Protein 6MUK (pdb70)

Sequence (363 aa):
AYWVQEAVQPGDSLADVLARSGMARDEIARITEKYGGEADLRHLRADQSVHVLVGGDGSAREVVQFFTDEDGERNLVALEKKGGIWRRSASDADMKVLPTLRSVVVKTSARGSLARAEVPVEIRESLSGGIIFFAAGGRRFFSSLLDDGGLKEGDAVRLLYDSLYFHGQQVAAGDILAAEVVKGGTTHQAFYYRSGGGGNYYDEDGRVLQEKGGFNIEPLVYTRISSPFGYRMHPILHTWRLHTGIDYAAPQGTPVRASADGVITFKGRKGGYGNAVMMIRHANGVETLYAHLSAFSQAQGNVRGGEVIIGFVGSSTGRSTGPHLHYEARINGQPVNPVSVALPTPELTQADKAAFAAQKQKADALLARLRGIPVTVS

Nearest PDB structures (foldseek):
  6muk-assembly1_A  TM=1.003E+00  e=1.759E-76  Neisseria gonorrhoeae FA 1090
  3slu-assembly2_B  TM=9.266E-01  e=1.921E-59  Neisseria meningitidis ATCC 13091
  3slu-assembly1_A  TM=9.418E-01  e=1.412E-58  Neisseria meningitidis ATCC 13091
  4rny-assembly1_A  TM=5.993E-01  e=3.276E-24  Helicobacter pylori 26695
  6ue4-assembly1_B  TM=4.961E-01  e=2.483E-24  Vibrio cholerae O1 biovar El Tor str. N16961

Structure (mmCIF, N/CA/C/O backbone):
data_6MUK
#
_entry.id   6MUK
#
_cell.length_a   66.964
_cell.length_b   66.964
_cell.length_c   181.584
_cell.angle_alpha   90.00
_cell.angle_beta   90.00
_cell.angle_gamma   90.00
#
_symmetry.space_group_name_H-M   'P 43 21 2'
#
loop_
_entity.id
_entity.type
_entity.pdbx_description
1 polymer 'Peptidase M23'
2 non-polymer 'ZINC ION'
3 water water
#
loop_
_atom_site.group_PDB
_atom_site.id
_atom_site.type_symbol
_atom_site.label_atom_id
_atom_site.label_alt_id
_atom_site.label_comp_id
_atom_site.label_asym_id
_atom_site.label_entity_id
_atom_site.label_seq_id
_atom_site.pdbx_PDB_ins_code
_atom_site.Cartn_x
_atom_site.Cartn_y
_atom_site.Cartn_z
_atom_site.occupancy
_atom_site.B_iso_or_equiv
_atom_site.auth_seq_id
_atom_site.auth_comp_id
_atom_site.auth_asym_id
_atom_site.auth_atom_id
_atom_site.pdbx_PDB_model_num
ATOM 1 N N . ALA A 1 32 ? -21.023 -39.784 -0.504 1.00 95.12 61 ALA A N 1
ATOM 2 C CA . ALA A 1 32 ? -20.227 -39.740 0.767 1.00 89.34 61 ALA A CA 1
ATOM 3 C C . ALA A 1 32 ? -19.778 -38.303 1.052 1.00 86.87 61 ALA A C 1
ATOM 4 O O . ALA A 1 32 ? -19.344 -37.618 0.106 1.00 92.35 61 ALA A O 1
ATOM 6 N N . TYR A 1 33 ? -19.876 -37.870 2.311 1.00 82.00 62 TYR A N 1
ATOM 7 C CA . TYR A 1 33 ? -19.441 -36.498 2.685 1.00 78.49 62 TYR A CA 1
ATOM 8 C C . TYR A 1 33 ? -19.046 -36.464 4.166 1.00 69.78 62 TYR A C 1
ATOM 9 O O . TYR A 1 33 ? -19.499 -37.328 4.956 1.00 65.93 62 TYR A O 1
ATOM 18 N N . TRP A 1 34 ? -18.212 -35.489 4.525 1.00 63.90 63 TRP A N 1
ATOM 19 C CA . TRP A 1 34 ? -17.774 -35.320 5.936 1.00 58.69 63 TRP A CA 1
ATOM 20 C C . TRP A 1 34 ? -18.685 -34.347 6.687 1.00 58.87 63 TRP A C 1
ATOM 21 O O . TRP A 1 34 ? -19.283 -33.449 6.074 1.00 61.15 63 TRP A O 1
ATOM 32 N N . VAL A 1 35 ? -18.760 -34.549 7.991 1.00 57.92 64 VAL A N 1
ATOM 33 C CA . VAL A 1 35 ? -19.460 -33.621 8.914 1.00 60.21 64 VAL A CA 1
ATOM 34 C C . VAL A 1 35 ? -18.541 -33.481 10.128 1.00 55.79 64 VAL A C 1
ATOM 35 O O . VAL A 1 35 ? -17.828 -34.451 10.453 1.00 49.97 64 VAL A O 1
ATOM 39 N N . GLN A 1 36 ? -18.511 -32.285 10.704 1.00 59.32 65 GLN A N 1
ATOM 40 C CA . GLN A 1 36 ? -17.716 -31.986 11.914 1.00 56.02 65 GLN A CA 1
ATOM 41 C C . GLN A 1 36 ? -18.724 -31.509 12.955 1.00 56.01 65 GLN A C 1
ATOM 42 O O . GLN A 1 36 ? -19.506 -30.608 12.626 1.00 56.24 65 GLN A O 1
ATOM 48 N N . GLU A 1 37 ? -18.760 -32.146 14.124 1.00 53.18 66 GLU A N 1
ATOM 49 C CA . GLU A 1 37 ? -19.714 -31.731 15.182 1.00 54.69 66 GLU A CA 1
ATOM 50 C C . GLU A 1 37 ? -18.871 -31.301 16.376 1.00 52.10 66 GLU A C 1
ATOM 51 O O . GLU A 1 37 ? -18.099 -32.138 16.868 1.00 48.67 66 GLU A O 1
ATOM 57 N N . ALA A 1 38 ? -18.998 -30.028 16.772 1.00 52.60 67 ALA A N 1
ATOM 58 C CA . ALA A 1 38 ? -18.237 -29.419 17.884 1.00 52.06 67 ALA A CA 1
ATOM 59 C C . ALA A 1 38 ? -18.565 -30.155 19.184 1.00 51.53 67 ALA A C 1
ATOM 60 O O . ALA A 1 38 ? -19.751 -30.450 19.422 1.00 55.35 67 ALA A O 1
ATOM 62 N N . VAL A 1 39 ? -17.532 -30.470 19.961 1.00 47.06 68 VAL A N 1
ATOM 63 C CA . VAL A 1 39 ? -17.696 -31.129 21.282 1.00 47.70 68 VAL A CA 1
ATOM 64 C C . VAL A 1 39 ? -18.019 -30.019 22.285 1.00 52.00 68 VAL A C 1
ATOM 65 O O . VAL A 1 39 ? -17.280 -29.016 22.315 1.00 53.55 68 VAL A O 1
ATOM 69 N N . GLN A 1 40 ? -19.138 -30.147 22.992 1.00 54.52 69 GLN A N 1
ATOM 70 C CA . GLN A 1 40 ? -19.555 -29.174 24.035 1.00 56.98 69 GLN A CA 1
ATOM 71 C C . GLN A 1 40 ? -19.125 -29.729 25.387 1.00 57.16 69 GLN A C 1
ATOM 72 O O . GLN A 1 40 ? -19.022 -30.947 25.549 1.00 54.29 69 GLN A O 1
ATOM 78 N N . PRO A 1 41 ? -18.852 -28.868 26.393 1.00 58.55 70 PRO A N 1
ATOM 79 C CA . PRO A 1 41 ? -18.495 -29.345 27.727 1.00 58.97 70 PRO A CA 1
ATOM 80 C C . PRO A 1 41 ? -19.512 -30.383 28.228 1.00 60.26 70 PRO A C 1
ATOM 81 O O . PRO A 1 41 ? -20.705 -30.199 27.989 1.00 60.42 70 PRO A O 1
ATOM 85 N N . GLY A 1 42 ? -19.017 -31.461 28.850 1.00 59.56 71 GLY A N 1
ATOM 86 C CA . GLY A 1 42 ? -19.858 -32.524 29.438 1.00 63.13 71 GLY A CA 1
ATOM 87 C C . GLY A 1 42 ? -20.280 -33.583 28.429 1.00 61.38 71 GLY A C 1
ATOM 88 O O . GLY A 1 42 ? -20.845 -34.609 28.869 1.00 63.33 71 GLY A O 1
ATOM 89 N N . ASP A 1 43 ? -20.045 -33.339 27.133 1.00 58.00 72 ASP A N 1
ATOM 90 C CA . ASP A 1 43 ? -20.419 -34.297 26.055 1.00 55.52 72 ASP A CA 1
ATOM 91 C C . ASP A 1 43 ? -19.641 -35.613 26.165 1.00 53.68 72 ASP A C 1
ATOM 92 O O . ASP A 1 43 ? -18.424 -35.588 26.478 1.00 50.81 72 ASP A O 1
ATOM 97 N N . SER A 1 44 ? -20.342 -36.723 25.938 1.00 53.92 73 SER A N 1
ATOM 98 C CA . SER A 1 44 ? -19.661 -38.030 25.770 1.00 51.89 73 SER A CA 1
ATOM 99 C C . SER A 1 44 ? -19.484 -38.194 24.263 1.00 48.72 73 SER A C 1
ATOM 100 O O . SER A 1 44 ? -20.121 -37.392 23.526 1.00 47.75 73 SER A O 1
ATOM 103 N N . LEU A 1 45 ? -18.675 -39.159 23.806 1.00 45.77 74 LEU A N 1
ATOM 104 C CA . LEU A 1 45 ? -18.609 -39.399 22.344 1.00 45.14 74 LEU A CA 1
ATOM 105 C C . LEU A 1 45 ? -20.032 -39.614 21.818 1.00 46.13 74 LEU A C 1
ATOM 106 O O . LEU A 1 45 ? -20.346 -39.080 20.742 1.00 45.91 74 LEU A O 1
ATOM 111 N N . ALA A 1 46 ? -20.852 -40.370 22.569 1.00 49.44 75 ALA A N 1
ATOM 112 C CA . ALA A 1 46 ? -22.235 -40.719 22.156 1.00 51.94 75 ALA A CA 1
ATOM 113 C C . ALA A 1 46 ? -23.071 -39.453 21.924 1.00 53.11 75 ALA A C 1
ATOM 114 O O . ALA A 1 46 ? -23.794 -39.388 20.906 1.00 51.12 75 ALA A O 1
ATOM 116 N N . ASP A 1 47 ? -23.008 -38.508 22.865 1.00 54.80 76 ASP A N 1
ATOM 117 C CA . ASP A 1 47 ? -23.754 -37.225 22.766 1.00 57.85 76 ASP A CA 1
ATOM 118 C C . ASP A 1 47 ? -23.407 -36.525 21.448 1.00 56.22 76 ASP A C 1
ATOM 119 O O . ASP A 1 47 ? -24.344 -36.109 20.728 1.00 55.28 76 ASP A O 1
ATOM 124 N N . VAL A 1 48 ? -22.111 -36.402 21.143 1.00 54.36 77 VAL A N 1
ATOM 125 C CA . VAL A 1 48 ? -21.690 -35.691 19.902 1.00 52.81 77 VAL A CA 1
ATOM 126 C C . VAL A 1 48 ? -22.177 -36.486 18.695 1.00 53.62 77 VAL A C 1
ATOM 127 O O . VAL A 1 48 ? -22.855 -35.888 17.843 1.00 53.51 77 VAL A O 1
ATOM 131 N N . LEU A 1 49 ? -21.855 -37.782 18.641 1.00 54.13 78 LEU A N 1
ATOM 132 C CA . LEU A 1 49 ? -22.283 -38.621 17.490 1.00 55.13 78 LEU A CA 1
ATOM 133 C C . LEU A 1 49 ? -23.807 -38.543 17.350 1.00 58.34 78 LEU A C 1
ATOM 134 O O . LEU A 1 49 ? -24.273 -38.299 16.227 1.00 59.45 78 LEU A O 1
ATOM 139 N N . ALA A 1 50 ? -24.545 -38.699 18.452 1.00 61.32 79 ALA A N 1
ATOM 140 C CA . ALA A 1 50 ? -26.022 -38.576 18.414 1.00 68.39 79 ALA A CA 1
ATOM 141 C C . ALA A 1 50 ? -26.424 -37.236 17.771 1.00 70.57 79 ALA A C 1
ATOM 142 O O . ALA A 1 50 ? -27.267 -37.250 16.853 1.00 71.42 79 ALA A O 1
ATOM 144 N N . ARG A 1 51 ? -25.815 -36.132 18.221 1.00 69.40 80 ARG A N 1
ATOM 145 C CA . ARG A 1 51 ? -26.138 -34.762 17.732 1.00 72.25 80 ARG A CA 1
ATOM 146 C C . ARG A 1 51 ? -25.740 -34.602 16.258 1.00 70.94 80 ARG A C 1
ATOM 147 O O . ARG A 1 51 ? -26.253 -33.676 15.613 1.00 74.47 80 ARG A O 1
ATOM 155 N N . SER A 1 52 ? -24.852 -35.453 15.745 1.00 68.74 81 SER A N 1
ATOM 156 C CA . SER A 1 52 ? -24.449 -35.345 14.318 1.00 69.14 81 SER A CA 1
ATOM 157 C C . SER A 1 52 ? -25.388 -36.193 13.451 1.00 73.66 81 SER A C 1
ATOM 158 O O . SER A 1 52 ? -25.124 -36.310 12.237 1.00 75.51 81 SER A O 1
ATOM 161 N N . GLY A 1 53 ? -26.418 -36.785 14.068 1.00 77.40 82 GLY A N 1
ATOM 162 C CA . GLY A 1 53 ? -27.446 -37.564 13.351 1.00 81.84 82 GLY A CA 1
ATOM 163 C C . GLY A 1 53 ? -27.095 -39.034 13.170 1.00 81.49 82 GLY A C 1
ATOM 164 O O . GLY A 1 53 ? -27.815 -39.709 12.404 1.00 87.44 82 GLY A O 1
ATOM 165 N N . MET A 1 54 ? -26.054 -39.533 13.844 1.00 78.24 83 MET A N 1
ATOM 166 C CA . MET A 1 54 ? -25.686 -40.970 13.701 1.00 77.98 83 MET A CA 1
ATOM 167 C C . MET A 1 54 ? -26.664 -41.821 14.528 1.00 77.70 83 MET A C 1
ATOM 168 O O . MET A 1 54 ? -27.023 -41.389 15.639 1.00 74.19 83 MET A O 1
ATOM 173 N N . ALA A 1 55 ? -27.067 -42.984 14.000 1.00 80.82 84 ALA A N 1
ATOM 174 C CA . ALA A 1 55 ? -28.039 -43.897 14.658 1.00 84.02 84 ALA A CA 1
ATOM 175 C C . ALA A 1 55 ? -27.481 -44.416 15.990 1.00 82.51 84 ALA A C 1
ATOM 176 O O . ALA A 1 55 ? -26.251 -44.625 16.080 1.00 81.43 84 ALA A O 1
ATOM 178 N N . ARG A 1 56 ? -28.366 -44.632 16.971 1.00 84.47 85 ARG A N 1
ATOM 179 C CA . ARG A 1 56 ? -28.000 -45.117 18.334 1.00 85.73 85 ARG A CA 1
ATOM 180 C C . ARG A 1 56 ? -27.298 -46.481 18.252 1.00 83.74 85 ARG A C 1
ATOM 181 O O . ARG A 1 56 ? -26.336 -46.697 19.032 1.00 75.22 85 ARG A O 1
ATOM 189 N N . ASP A 1 57 ? -27.778 -47.361 17.361 1.00 85.59 86 ASP A N 1
ATOM 190 C CA . ASP A 1 57 ? -27.194 -48.714 17.143 1.00 86.34 86 ASP A CA 1
ATOM 191 C C . ASP A 1 57 ? -25.711 -48.565 16.783 1.00 79.38 86 ASP A C 1
ATOM 192 O O . ASP A 1 57 ? -24.877 -49.263 17.395 1.00 75.70 86 ASP A O 1
ATOM 197 N N . GLU A 1 58 ? -25.411 -47.685 15.821 1.00 76.75 87 GLU A N 1
ATOM 198 C CA . GLU A 1 58 ? -24.015 -47.428 15.373 1.00 72.97 87 GLU A CA 1
ATOM 199 C C . GLU A 1 58 ? -23.173 -46.931 16.553 1.00 68.34 87 GLU A C 1
ATOM 200 O O . GLU A 1 58 ? -22.030 -47.417 16.716 1.00 63.97 87 GLU A O 1
ATOM 206 N N . ILE A 1 59 ? -23.717 -45.982 17.323 1.00 65.45 88 ILE A N 1
ATOM 207 C CA . ILE A 1 59 ? -23.000 -45.385 18.491 1.00 62.45 88 ILE A CA 1
ATOM 208 C C . ILE A 1 59 ? -22.607 -46.506 19.463 1.00 60.27 88 ILE A C 1
ATOM 209 O O . ILE A 1 59 ? -21.420 -46.542 19.883 1.00 54.35 88 ILE A O 1
ATOM 214 N N . ALA A 1 60 ? -23.565 -47.393 19.781 1.00 63.18 89 ALA A N 1
ATOM 215 C CA . ALA A 1 60 ? -23.349 -48.526 20.715 1.00 62.39 89 ALA A CA 1
ATOM 216 C C . ALA A 1 60 ? -22.152 -49.365 20.253 1.00 60.34 89 ALA A C 1
ATOM 217 O O . ALA A 1 60 ? -21.266 -49.641 21.075 1.00 59.14 89 ALA A O 1
ATOM 219 N N . ARG A 1 61 ? -22.128 -49.728 18.969 1.00 60.37 90 ARG A N 1
ATOM 220 C CA . ARG A 1 61 ? -21.037 -50.554 18.385 1.00 61.28 90 ARG A CA 1
ATOM 221 C C . ARG A 1 61 ? -19.680 -49.906 18.660 1.00 58.87 90 ARG A C 1
ATOM 222 O O . ARG A 1 61 ? -18.747 -50.644 19.006 1.00 62.37 90 ARG A O 1
ATOM 230 N N . ILE A 1 62 ? -19.582 -48.581 18.502 1.00 55.20 91 ILE A N 1
ATOM 231 C CA . ILE A 1 62 ? -18.294 -47.859 18.709 1.00 52.00 91 ILE A CA 1
ATOM 232 C C . ILE A 1 62 ? -17.942 -47.845 20.201 1.00 53.78 91 ILE A C 1
ATOM 233 O O . ILE A 1 62 ? -16.783 -48.175 20.540 1.00 55.91 91 ILE A O 1
ATOM 238 N N . THR A 1 63 ? -18.902 -47.484 21.056 1.00 56.86 92 THR A N 1
ATOM 239 C CA . THR A 1 63 ? -18.645 -47.371 22.520 1.00 58.97 92 THR A CA 1
ATOM 240 C C . THR A 1 63 ? -18.339 -48.751 23.117 1.00 61.97 92 THR A C 1
ATOM 241 O O . THR A 1 63 ? -17.435 -48.835 23.961 1.00 60.18 92 THR A O 1
ATOM 245 N N . GLU A 1 64 ? -19.044 -49.797 22.679 1.00 64.55 93 GLU A N 1
ATOM 246 C CA . GLU A 1 64 ? -18.777 -51.147 23.234 1.00 68.52 93 GLU A CA 1
ATOM 247 C C . GLU A 1 64 ? -17.372 -51.618 22.850 1.00 66.57 93 GLU A C 1
ATOM 248 O O . GLU A 1 64 ? -16.716 -52.245 23.692 1.00 68.92 93 GLU A O 1
ATOM 254 N N . LYS A 1 65 ? -16.921 -51.304 21.638 1.00 64.74 94 LYS A N 1
ATOM 255 C CA . LYS A 1 65 ? -15.632 -51.869 21.158 1.00 65.22 94 LYS A CA 1
ATOM 256 C C . LYS A 1 65 ? -14.419 -51.105 21.704 1.00 64.64 94 LYS A C 1
ATOM 257 O O . LYS A 1 65 ? -13.429 -51.784 22.050 1.00 64.85 94 LYS A O 1
ATOM 263 N N . TYR A 1 66 ? -14.484 -49.773 21.800 1.00 59.06 95 TYR A N 1
ATOM 264 C CA . TYR A 1 66 ? -13.261 -49.009 22.177 1.00 61.80 95 TYR A CA 1
ATOM 265 C C . TYR A 1 66 ? -13.425 -48.285 23.522 1.00 64.70 95 TYR A C 1
ATOM 266 O O . TYR A 1 66 ? -12.433 -47.662 23.972 1.00 64.28 95 TYR A O 1
ATOM 275 N N . GLY A 1 67 ? -14.611 -48.377 24.142 1.00 65.87 96 GLY A N 1
ATOM 276 C CA . GLY A 1 67 ? -14.907 -47.718 25.435 1.00 67.64 96 GLY A CA 1
ATOM 277 C C . GLY A 1 67 ? -14.024 -48.219 26.569 1.00 71.05 96 GLY A C 1
ATOM 278 O O . GLY A 1 67 ? -13.919 -47.504 27.588 1.00 67.26 96 GLY A O 1
ATOM 279 N N . GLY A 1 68 ? -13.406 -49.396 26.394 1.00 75.98 97 GLY A N 1
ATOM 280 C CA . GLY A 1 68 ? -12.526 -50.005 27.414 1.00 82.53 97 GLY A CA 1
ATOM 281 C C . GLY A 1 68 ? -11.047 -49.793 27.116 1.00 85.24 97 GLY A C 1
ATOM 282 O O . GLY A 1 68 ? -10.219 -50.455 27.778 1.00 90.41 97 GLY A O 1
ATOM 283 N N . GLU A 1 69 ? -10.727 -48.905 26.164 1.00 87.02 98 GLU A N 1
ATOM 284 C CA . GLU A 1 69 ? -9.319 -48.592 25.784 1.00 89.67 98 GLU A CA 1
ATOM 285 C C . GLU A 1 69 ? -9.074 -47.078 25.857 1.00 86.65 98 GLU A C 1
ATOM 286 O O . GLU A 1 69 ? -7.892 -46.666 25.854 1.00 85.64 98 GLU A O 1
ATOM 292 N N . ALA A 1 70 ? -10.149 -46.289 25.899 1.00 81.93 99 ALA A N 1
ATOM 293 C CA . ALA A 1 70 ? -10.028 -44.816 25.983 1.00 80.21 99 ALA A CA 1
ATOM 294 C C . ALA A 1 70 ? -11.301 -44.243 26.614 1.00 78.84 99 ALA A C 1
ATOM 295 O O . ALA A 1 70 ? -12.371 -44.882 26.483 1.00 75.36 99 ALA A O 1
ATOM 297 N N . ASP A 1 71 ? -11.179 -43.096 27.291 1.00 76.26 100 ASP A N 1
ATOM 298 C CA . ASP A 1 71 ? -12.343 -42.444 27.942 1.00 74.95 100 ASP A CA 1
ATOM 299 C C . ASP A 1 71 ? -13.185 -41.786 26.847 1.00 68.85 100 ASP A C 1
ATOM 300 O O . ASP A 1 71 ? -12.752 -40.744 26.312 1.00 65.64 100 ASP A O 1
ATOM 305 N N . LEU A 1 72 ? -14.332 -42.391 26.531 1.00 65.29 101 LEU A N 1
ATOM 306 C CA . LEU A 1 72 ? -15.289 -41.892 25.513 1.00 64.50 101 LEU A CA 1
ATOM 307 C C . LEU A 1 72 ? -16.469 -41.240 26.235 1.00 65.67 101 LEU A C 1
ATOM 308 O O . LEU A 1 72 ? -17.369 -40.736 25.542 1.00 69.59 101 LEU A O 1
ATOM 313 N N . ARG A 1 73 ? -16.458 -41.261 27.572 1.00 68.41 102 ARG A N 1
ATOM 314 C CA . ARG A 1 73 ? -17.587 -40.728 28.382 1.00 73.10 102 ARG A CA 1
ATOM 315 C C . ARG A 1 73 ? -17.395 -39.235 28.660 1.00 70.60 102 ARG A C 1
ATOM 316 O O . ARG A 1 73 ? -18.417 -38.568 28.929 1.00 72.77 102 ARG A O 1
ATOM 324 N N . HIS A 1 74 ? -16.153 -38.738 28.608 1.00 65.64 103 HIS A N 1
ATOM 325 C CA . HIS A 1 74 ? -15.879 -37.296 28.860 1.00 66.93 103 HIS A CA 1
ATOM 326 C C . HIS A 1 74 ? -14.832 -36.791 27.863 1.00 63.08 103 HIS A C 1
ATOM 327 O O . HIS A 1 74 ? -13.631 -36.950 28.153 1.00 64.15 103 HIS A O 1
ATOM 334 N N . LEU A 1 75 ? -15.272 -36.236 26.728 1.00 58.41 104 LEU A N 1
ATOM 335 C CA . LEU A 1 75 ? -14.327 -35.692 25.709 1.00 54.70 104 LEU A CA 1
ATOM 336 C C . LEU A 1 75 ? -14.043 -34.222 26.016 1.00 56.68 104 LEU A C 1
ATOM 337 O O . LEU A 1 75 ? -14.944 -33.560 26.587 1.00 51.03 104 LEU A O 1
ATOM 342 N N . ARG A 1 76 ? -12.857 -33.737 25.632 1.00 53.80 105 ARG A N 1
ATOM 343 C CA . ARG A 1 76 ? -12.534 -32.296 25.800 1.00 58.66 105 ARG A CA 1
ATOM 344 C C . ARG A 1 76 ? -13.241 -31.502 24.689 1.00 56.48 105 ARG A C 1
ATOM 345 O O . ARG A 1 76 ? -13.200 -31.944 23.515 1.00 49.08 105 ARG A O 1
ATOM 353 N N . ALA A 1 77 ? -13.868 -30.380 25.057 1.00 52.68 106 ALA A N 1
ATOM 354 C CA . ALA A 1 77 ? -14.593 -29.487 24.125 1.00 54.05 106 ALA A CA 1
ATOM 355 C C . ALA A 1 77 ? -13.621 -28.513 23.441 1.00 54.19 106 ALA A C 1
ATOM 356 O O . ALA A 1 77 ? -13.965 -27.331 23.335 1.00 57.74 106 ALA A O 1
ATOM 358 N N . ASP A 1 78 ? -12.453 -28.994 23.004 1.00 52.22 107 ASP A N 1
ATOM 359 C CA . ASP A 1 78 ? -11.455 -28.169 22.260 1.00 53.13 107 ASP A CA 1
ATOM 360 C C . ASP A 1 78 ? -11.388 -28.678 20.816 1.00 50.70 107 ASP A C 1
ATOM 361 O O . ASP A 1 78 ? -10.351 -28.493 20.146 1.00 47.53 107 ASP A O 1
ATOM 366 N N . GLN A 1 79 ? -12.470 -29.291 20.342 1.00 47.17 108 GLN A N 1
ATOM 367 C CA . GLN A 1 79 ? -12.379 -29.946 19.022 1.00 45.56 108 GLN A CA 1
ATOM 368 C C . GLN A 1 79 ? -13.761 -30.224 18.454 1.00 45.15 108 GLN A C 1
ATOM 369 O O . GLN A 1 79 ? -14.775 -29.998 19.155 1.00 46.05 108 GLN A O 1
ATOM 375 N N . SER A 1 80 ? -13.746 -30.777 17.250 1.00 43.28 109 SER A N 1
ATOM 376 C CA . SER A 1 80 ? -14.951 -31.278 16.565 1.00 43.59 109 SER A CA 1
ATOM 377 C C . SER A 1 80 ? -14.701 -32.746 16.242 1.00 41.81 109 SER A C 1
ATOM 378 O O . SER A 1 80 ? -13.569 -33.081 15.868 1.00 43.42 109 SER A O 1
ATOM 381 N N . VAL A 1 81 ? -15.701 -33.582 16.480 1.00 42.17 110 VAL A N 1
ATOM 382 C CA . VAL A 1 81 ? -15.629 -35.000 16.046 1.00 40.66 110 VAL A CA 1
ATOM 383 C C . VAL A 1 81 ? -15.878 -34.974 14.538 1.00 42.09 110 VAL A C 1
ATOM 384 O O . VAL A 1 81 ? -16.783 -34.204 14.104 1.00 40.90 110 VAL A O 1
ATOM 388 N N . HIS A 1 82 ? -15.072 -35.711 13.777 1.00 38.42 111 HIS A N 1
ATOM 389 C CA . HIS A 1 82 ? -15.275 -35.780 12.310 1.00 41.59 111 HIS A CA 1
ATOM 390 C C . HIS A 1 82 ? -15.913 -37.124 11.960 1.00 39.79 111 HIS A C 1
ATOM 391 O O . HIS A 1 82 ? -15.436 -38.144 12.459 1.00 38.93 111 HIS A O 1
ATOM 398 N N . VAL A 1 83 ? -16.919 -37.112 11.095 1.00 44.64 112 VAL A N 1
ATOM 399 C CA . VAL A 1 83 ? -17.607 -38.379 10.705 1.00 45.29 112 VAL A CA 1
ATOM 400 C C . VAL A 1 83 ? -17.718 -38.407 9.182 1.00 50.21 112 VAL A C 1
ATOM 401 O O . VAL A 1 83 ? -18.186 -37.402 8.599 1.00 49.95 112 VAL A O 1
ATOM 405 N N . LEU A 1 84 ? -17.245 -39.491 8.560 1.00 51.17 113 LEU A N 1
ATOM 406 C CA . LEU A 1 84 ? -17.460 -39.635 7.100 1.00 55.91 113 LEU A CA 1
ATOM 407 C C . LEU A 1 84 ? -18.773 -40.409 6.928 1.00 57.91 113 LEU A C 1
ATOM 408 O O . LEU A 1 84 ? -18.869 -41.527 7.463 1.00 58.57 113 LEU A O 1
ATOM 413 N N . VAL A 1 85 ? -19.780 -39.793 6.309 1.00 62.04 114 VAL A N 1
ATOM 414 C CA . VAL A 1 85 ? -21.081 -40.498 6.096 1.00 69.22 114 VAL A CA 1
ATOM 415 C C . VAL A 1 85 ? -21.199 -40.863 4.613 1.00 72.09 114 VAL A C 1
ATOM 416 O O . VAL A 1 85 ? -20.976 -39.980 3.763 1.00 71.41 114 VAL A O 1
ATOM 420 N N . GLY A 1 86 ? -21.514 -42.129 4.329 1.00 77.26 115 GLY A N 1
ATOM 421 C CA . GLY A 1 86 ? -21.670 -42.600 2.938 1.00 82.95 115 GLY A CA 1
ATOM 422 C C . GLY A 1 86 ? -22.952 -42.082 2.303 1.00 88.08 115 GLY A C 1
ATOM 423 O O . GLY A 1 86 ? -23.715 -41.360 2.989 1.00 89.17 115 GLY A O 1
ATOM 424 N N . GLY A 1 87 ? -23.183 -42.436 1.034 1.00 94.92 116 GLY A N 1
ATOM 425 C CA . GLY A 1 87 ? -24.399 -42.016 0.309 1.00 98.54 116 GLY A CA 1
ATOM 426 C C . GLY A 1 87 ? -25.657 -42.517 1.000 1.00 100.35 116 GLY A C 1
ATOM 427 O O . GLY A 1 87 ? -26.607 -41.723 1.136 1.00 101.67 116 GLY A O 1
ATOM 428 N N . ASP A 1 88 ? -25.635 -43.778 1.453 1.00 99.23 117 ASP A N 1
ATOM 429 C CA . ASP A 1 88 ? -26.789 -44.436 2.131 1.00 101.45 117 ASP A CA 1
ATOM 430 C C . ASP A 1 88 ? -27.197 -43.659 3.393 1.00 98.33 117 ASP A C 1
ATOM 431 O O . ASP A 1 88 ? -28.409 -43.611 3.685 1.00 100.47 117 ASP A O 1
ATOM 436 N N . GLY A 1 89 ? -26.226 -43.088 4.114 1.00 93.61 118 GLY A N 1
ATOM 437 C CA . GLY A 1 89 ? -26.503 -42.323 5.345 1.00 89.55 118 GLY A CA 1
ATOM 438 C C . GLY A 1 89 ? -25.904 -42.992 6.570 1.00 84.96 118 GLY A C 1
ATOM 439 O O . GLY A 1 89 ? -26.250 -42.574 7.694 1.00 82.43 118 GLY A O 1
ATOM 440 N N . SER A 1 90 ? -25.055 -44.007 6.365 1.00 81.84 119 SER A N 1
ATOM 441 C CA . SER A 1 90 ? -24.372 -44.706 7.488 1.00 78.91 119 SER A CA 1
ATOM 442 C C . SER A 1 90 ? -22.942 -44.165 7.635 1.00 74.10 119 SER A C 1
ATOM 443 O O . SER A 1 90 ? -22.355 -43.718 6.620 1.00 71.26 119 SER A O 1
ATOM 446 N N . ALA A 1 91 ? -22.412 -44.191 8.860 1.00 70.37 120 ALA A N 1
ATOM 447 C CA . ALA A 1 91 ? -21.040 -43.691 9.111 1.00 65.70 120 ALA A CA 1
ATOM 448 C C . ALA A 1 91 ? -20.020 -44.682 8.539 1.00 63.08 120 ALA A C 1
ATOM 449 O O . ALA A 1 91 ? -20.228 -45.908 8.682 1.00 63.26 120 ALA A O 1
ATOM 451 N N . ARG A 1 92 ? -18.968 -44.154 7.913 1.00 58.88 121 ARG A N 1
ATOM 452 C CA . ARG A 1 92 ? -17.856 -44.962 7.347 1.00 57.68 121 ARG A CA 1
ATOM 453 C C . ARG A 1 92 ? -16.599 -44.717 8.184 1.00 51.02 121 ARG A C 1
ATOM 454 O O . ARG A 1 92 ? -15.811 -45.659 8.373 1.00 50.50 121 ARG A O 1
ATOM 462 N N . GLU A 1 93 ? -16.429 -43.490 8.677 1.00 55.54 122 GLU A N 1
ATOM 463 C CA . GLU A 1 93 ? -15.229 -43.165 9.480 1.00 51.44 122 GLU A CA 1
ATOM 464 C C . GLU A 1 93 ? -15.573 -42.107 10.525 1.00 49.91 122 GLU A C 1
ATOM 465 O O . GLU A 1 93 ? -16.424 -41.223 10.257 1.00 48.14 122 GLU A O 1
ATOM 471 N N A VAL A 1 94 ? -14.942 -42.216 11.693 0.50 47.91 123 VAL A N 1
ATOM 472 N N B VAL A 1 94 ? -14.917 -42.216 11.681 0.50 47.55 123 VAL A N 1
ATOM 473 C CA A VAL A 1 94 ? -15.072 -41.236 12.805 0.50 46.42 123 VAL A CA 1
ATOM 474 C CA B VAL A 1 94 ? -15.064 -41.276 12.825 0.50 45.84 123 VAL A CA 1
ATOM 475 C C A VAL A 1 94 ? -13.658 -40.871 13.259 0.50 44.73 123 VAL A C 1
ATOM 476 C C B VAL A 1 94 ? -13.657 -40.881 13.289 0.50 44.43 123 VAL A C 1
ATOM 477 O O A VAL A 1 94 ? -12.806 -41.788 13.347 0.50 44.06 123 VAL A O 1
ATOM 478 O O B VAL A 1 94 ? -12.804 -41.794 13.414 0.50 43.75 123 VAL A O 1
ATOM 485 N N . GLN A 1 95 ? -13.432 -39.579 13.507 1.00 41.04 124 GLN A N 1
ATOM 486 C CA . GLN A 1 95 ? -12.131 -39.063 13.993 1.00 40.90 124 GLN A CA 1
ATOM 487 C C . GLN A 1 95 ? -12.408 -38.180 15.218 1.00 39.50 124 GLN A C 1
ATOM 488 O O . GLN A 1 95 ? -13.298 -37.315 15.140 1.00 37.61 124 GLN A O 1
ATOM 494 N N . PHE A 1 96 ? -11.717 -38.433 16.315 1.00 39.31 125 PHE A N 1
ATOM 495 C CA . PHE A 1 96 ? -11.837 -37.551 17.500 1.00 41.41 125 PHE A CA 1
ATOM 496 C C . PHE A 1 96 ? -10.623 -37.787 18.385 1.00 41.11 125 PHE A C 1
ATOM 497 O O . PHE A 1 96 ? -9.918 -38.818 18.194 1.00 38.19 125 PHE A O 1
ATOM 505 N N . PHE A 1 97 ? -10.375 -36.857 19.303 1.00 38.92 126 PHE A N 1
ATOM 506 C CA . PHE A 1 97 ? -9.261 -36.990 20.263 1.00 39.15 126 PHE A CA 1
ATOM 507 C C . PHE A 1 97 ? -9.817 -37.336 21.642 1.00 42.37 126 PHE A C 1
ATOM 508 O O . PHE A 1 97 ? -10.888 -36.795 22.050 1.00 42.91 126 PHE A O 1
ATOM 516 N N . THR A 1 98 ? -9.111 -38.248 22.306 1.00 43.58 127 THR A N 1
ATOM 517 C CA . THR A 1 98 ? -9.354 -38.655 23.708 1.00 46.39 127 THR A CA 1
ATOM 518 C C . THR A 1 98 ? -8.191 -38.062 24.479 1.00 48.13 127 THR A C 1
ATOM 519 O O . THR A 1 98 ? -7.099 -37.895 23.857 1.00 47.90 127 THR A O 1
ATOM 523 N N . ASP A 1 99 ? -8.418 -37.741 25.746 1.00 48.15 128 ASP A N 1
ATOM 524 C CA . ASP A 1 99 ? -7.360 -37.082 26.544 1.00 50.11 128 ASP A CA 1
ATOM 525 C C . ASP A 1 99 ? -7.060 -37.862 27.821 1.00 52.55 128 ASP A C 1
ATOM 526 O O . ASP A 1 99 ? -7.975 -38.460 28.439 1.00 47.89 128 ASP A O 1
ATOM 531 N N . GLU A 1 100 ? -5.778 -37.847 28.137 1.00 49.84 129 GLU A N 1
ATOM 532 C CA . GLU A 1 100 ? -5.184 -38.395 29.363 1.00 49.62 129 GLU A CA 1
ATOM 533 C C . GLU A 1 100 ? -4.233 -37.280 29.794 1.00 46.76 129 GLU A C 1
ATOM 534 O O . GLU A 1 100 ? -3.885 -36.422 28.927 1.00 42.42 129 GLU A O 1
ATOM 540 N N . ASP A 1 101 ? -3.897 -37.226 31.070 1.00 43.67 130 ASP A N 1
ATOM 541 C CA . ASP A 1 101 ? -2.979 -36.166 31.552 1.00 43.00 130 ASP A CA 1
ATOM 542 C C . ASP A 1 101 ? -1.639 -36.309 30.829 1.00 41.26 130 ASP A C 1
ATOM 543 O O . ASP A 1 101 ? -1.009 -37.357 30.987 1.00 44.60 130 ASP A O 1
ATOM 548 N N . GLY A 1 102 ? -1.256 -35.310 30.033 1.00 38.23 131 GLY A N 1
ATOM 549 C CA . GLY A 1 102 ? 0.047 -35.345 29.337 1.00 39.57 131 GLY A CA 1
ATOM 550 C C . GLY A 1 102 ? -0.065 -35.798 27.887 1.00 38.83 131 GLY A C 1
ATOM 551 O O . GLY A 1 102 ? 0.962 -35.751 27.167 1.00 36.61 131 GLY A O 1
ATOM 552 N N . GLU A 1 103 ? -1.252 -36.221 27.445 1.00 37.68 132 GLU A N 1
ATOM 553 C CA . GLU A 1 103 ? -1.316 -36.638 26.023 1.00 39.42 132 GLU A CA 1
ATOM 554 C C . GLU A 1 103 ? -2.734 -36.581 25.466 1.00 38.86 132 GLU A C 1
ATOM 555 O O . GLU A 1 103 ? -3.727 -36.496 26.233 1.00 38.95 132 GLU A O 1
ATOM 561 N N . ARG A 1 104 ? -2.782 -36.634 24.143 1.00 37.30 133 ARG A N 1
ATOM 562 C CA . ARG A 1 104 ? -4.025 -36.546 23.360 1.00 39.35 133 ARG A CA 1
ATOM 563 C C . ARG A 1 104 ? -3.868 -37.612 22.278 1.00 37.05 133 ARG A C 1
ATOM 564 O O . ARG A 1 104 ? -2.846 -37.597 21.570 1.00 37.40 133 ARG A O 1
ATOM 572 N N . ASN A 1 105 ? -4.781 -38.565 22.245 1.00 39.09 134 ASN A N 1
ATOM 573 C CA . ASN A 1 105 ? -4.674 -39.698 21.294 1.00 39.39 134 ASN A CA 1
ATOM 574 C C . ASN A 1 105 ? -5.723 -39.516 20.220 1.00 36.82 134 ASN A C 1
ATOM 575 O O . ASN A 1 105 ? -6.875 -39.257 20.575 1.00 36.37 134 ASN A O 1
ATOM 580 N N . LEU A 1 106 ? -5.303 -39.576 18.963 1.00 36.65 135 LEU A N 1
ATOM 581 C CA . LEU A 1 106 ? -6.275 -39.473 17.860 1.00 37.36 135 LEU A CA 1
ATOM 582 C C . LEU A 1 106 ? -6.952 -40.835 17.715 1.00 39.32 135 LEU A C 1
ATOM 583 O O . LEU A 1 106 ? -6.263 -41.812 17.373 1.00 42.10 135 LEU A O 1
ATOM 588 N N . VAL A 1 107 ? -8.234 -40.902 18.027 1.00 39.88 136 VAL A N 1
ATOM 589 C CA . VAL A 1 107 ? -8.988 -42.159 17.796 1.00 40.34 136 VAL A CA 1
ATOM 590 C C . VAL A 1 107 ? -9.564 -42.038 16.390 1.00 41.36 136 VAL A C 1
ATOM 591 O O . VAL A 1 107 ? -10.453 -41.191 16.166 1.00 40.74 136 VAL A O 1
ATOM 595 N N . ALA A 1 108 ? -9.011 -42.820 15.465 1.00 42.19 137 ALA A N 1
ATOM 596 C CA . ALA A 1 108 ? -9.453 -42.806 14.055 1.00 41.24 137 ALA A CA 1
ATOM 597 C C . ALA A 1 108 ? -9.979 -44.202 13.718 1.00 43.96 137 ALA A C 1
ATOM 598 O O . ALA A 1 108 ? -9.177 -45.167 13.710 1.00 44.08 137 ALA A O 1
ATOM 600 N N . LEU A 1 109 ? -11.292 -44.294 13.509 1.00 43.96 138 LEU A N 1
ATOM 601 C CA . LEU A 1 109 ? -11.954 -45.576 13.225 1.00 45.49 138 LEU A CA 1
ATOM 602 C C . LEU A 1 109 ? -12.477 -45.564 11.795 1.00 46.88 138 LEU A C 1
ATOM 603 O O . LEU A 1 109 ? -12.814 -44.472 11.284 1.00 45.69 138 LEU A O 1
ATOM 608 N N . GLU A 1 110 ? -12.511 -46.741 11.175 1.00 47.41 139 GLU A N 1
ATOM 609 C CA . GLU A 1 110 ? -13.088 -46.827 9.814 1.00 48.44 139 GLU A CA 1
ATOM 610 C C . GLU A 1 110 ? -13.659 -48.220 9.629 1.00 48.48 139 GLU A C 1
ATOM 611 O O . GLU A 1 110 ? -13.119 -49.176 10.221 1.00 46.85 139 GLU A O 1
ATOM 617 N N . LYS A 1 111 ? -14.746 -48.295 8.877 1.00 50.19 140 LYS A N 1
ATOM 618 C CA . LYS A 1 111 ? -15.349 -49.607 8.576 1.00 53.96 140 LYS A CA 1
ATOM 619 C C . LYS A 1 111 ? -14.509 -50.309 7.512 1.00 55.28 140 LYS A C 1
ATOM 620 O O . LYS A 1 111 ? -14.201 -49.684 6.494 1.00 56.13 140 LYS A O 1
ATOM 626 N N . LYS A 1 112 ? -14.141 -51.558 7.792 1.00 58.04 141 LYS A N 1
ATOM 627 C CA . LYS A 1 112 ? -13.452 -52.468 6.848 1.00 57.43 141 LYS A CA 1
ATOM 628 C C . LYS A 1 112 ? -14.335 -53.706 6.805 1.00 59.79 141 LYS A C 1
ATOM 629 O O . LYS A 1 112 ? -14.424 -54.400 7.846 1.00 58.44 141 LYS A O 1
ATOM 635 N N . GLY A 1 113 ? -14.996 -53.916 5.666 1.00 59.32 142 GLY A N 1
ATOM 636 C CA . GLY A 1 113 ? -15.957 -55.014 5.514 1.00 61.35 142 GLY A CA 1
ATOM 637 C C . GLY A 1 113 ? -17.168 -54.777 6.399 1.00 60.45 142 GLY A C 1
ATOM 638 O O . GLY A 1 113 ? -17.771 -55.753 6.795 1.00 58.86 142 GLY A O 1
ATOM 639 N N . GLY A 1 114 ? -17.457 -53.508 6.740 1.00 58.26 143 GLY A N 1
ATOM 640 C CA . GLY A 1 114 ? -18.627 -53.169 7.581 1.00 58.58 143 GLY A CA 1
ATOM 641 C C . GLY A 1 114 ? -18.325 -53.298 9.077 1.00 57.71 143 GLY A C 1
ATOM 642 O O . GLY A 1 114 ? -19.244 -53.149 9.887 1.00 59.94 143 GLY A O 1
ATOM 643 N N . ILE A 1 115 ? -17.064 -53.648 9.411 1.00 56.80 144 ILE A N 1
ATOM 644 C CA . ILE A 1 115 ? -16.601 -53.831 10.823 1.00 56.47 144 ILE A CA 1
ATOM 645 C C . ILE A 1 115 ? -15.734 -52.637 11.231 1.00 54.33 144 ILE A C 1
ATOM 646 O O . ILE A 1 115 ? -14.787 -52.308 10.476 1.00 54.19 144 ILE A O 1
ATOM 651 N N . TRP A 1 116 ? -16.042 -52.019 12.380 1.00 53.26 145 TRP A N 1
ATOM 652 C CA . TRP A 1 116 ? -15.221 -50.889 12.886 1.00 52.10 145 TRP A CA 1
ATOM 653 C C . TRP A 1 116 ? -13.807 -51.371 13.217 1.00 51.45 145 TRP A C 1
ATOM 654 O O . TRP A 1 116 ? -13.654 -52.349 13.981 1.00 50.96 145 TRP A O 1
ATOM 665 N N . ARG A 1 117 ? -12.822 -50.686 12.646 1.00 50.49 146 ARG A N 1
ATOM 666 C CA . ARG A 1 117 ? -11.390 -50.987 12.866 1.00 51.87 146 ARG A CA 1
ATOM 667 C C . ARG A 1 117 ? -10.645 -49.687 13.178 1.00 50.22 146 ARG A C 1
ATOM 668 O O . ARG A 1 117 ? -11.112 -48.594 12.755 1.00 44.77 146 ARG A O 1
ATOM 676 N N . ARG A 1 118 ? -9.524 -49.813 13.882 1.00 52.54 147 ARG A N 1
ATOM 677 C CA . ARG A 1 118 ? -8.660 -48.628 14.084 1.00 53.18 147 ARG A CA 1
ATOM 678 C C . ARG A 1 118 ? -7.879 -48.386 12.801 1.00 51.63 147 ARG A C 1
ATOM 679 O O . ARG A 1 118 ? -7.260 -49.349 12.295 1.00 51.49 147 ARG A O 1
ATOM 687 N N . SER A 1 119 ? -7.966 -47.177 12.259 1.00 49.24 148 SER A N 1
ATOM 688 C CA . SER A 1 119 ? -7.105 -46.825 11.105 1.00 50.95 148 SER A CA 1
ATOM 689 C C . SER A 1 119 ? -5.656 -47.130 11.514 1.00 52.70 148 SER A C 1
ATOM 690 O O . SER A 1 119 ? -5.294 -46.825 12.670 1.00 56.32 148 SER A O 1
ATOM 693 N N . ALA A 1 120 ? -4.862 -47.717 10.616 1.00 54.68 149 ALA A N 1
ATOM 694 C CA . ALA A 1 120 ? -3.502 -48.160 11.000 1.00 56.09 149 ALA A CA 1
ATOM 695 C C . ALA A 1 120 ? -2.558 -48.045 9.810 1.00 56.30 149 ALA A C 1
ATOM 696 O O . ALA A 1 120 ? -1.637 -48.883 9.723 1.00 60.02 149 ALA A O 1
ATOM 698 N N . SER A 1 121 ? -2.797 -47.071 8.929 1.00 52.18 150 SER A N 1
ATOM 699 C CA . SER A 1 121 ? -1.950 -46.891 7.725 1.00 51.75 150 SER A CA 1
ATOM 700 C C . SER A 1 121 ? -0.990 -45.713 7.915 1.00 51.01 150 SER A C 1
ATOM 701 O O . SER A 1 121 ? -1.430 -44.650 8.438 1.00 44.96 150 SER A O 1
ATOM 704 N N . ASP A 1 122 ? 0.270 -45.887 7.485 1.00 51.24 151 ASP A N 1
ATOM 705 C CA . ASP A 1 122 ? 1.259 -44.778 7.573 1.00 51.65 151 ASP A CA 1
ATOM 706 C C . ASP A 1 122 ? 0.942 -43.756 6.474 1.00 49.32 151 ASP A C 1
ATOM 707 O O . ASP A 1 122 ? 1.679 -42.783 6.351 1.00 50.07 151 ASP A O 1
ATOM 712 N N . ALA A 1 123 ? -0.134 -43.973 5.717 1.00 50.76 152 ALA A N 1
ATOM 713 C CA . ALA A 1 123 ? -0.565 -43.012 4.673 1.00 50.85 152 ALA A CA 1
ATOM 714 C C . ALA A 1 123 ? -1.809 -42.253 5.151 1.00 49.12 152 ALA A C 1
ATOM 715 O O . ALA A 1 123 ? -2.236 -41.330 4.448 1.00 50.75 152 ALA A O 1
ATOM 717 N N . ASP A 1 124 ? -2.359 -42.616 6.315 1.00 47.74 153 ASP A N 1
ATOM 718 C CA . ASP A 1 124 ? -3.605 -41.976 6.823 1.00 44.43 153 ASP A CA 1
ATOM 719 C C . ASP A 1 124 ? -3.402 -40.477 7.053 1.00 43.34 153 ASP A C 1
ATOM 720 O O . ASP A 1 124 ? -4.264 -39.687 6.621 1.00 43.20 153 ASP A O 1
ATOM 725 N N . MET A 1 125 ? -2.335 -40.124 7.762 1.00 40.88 154 MET A N 1
ATOM 726 C CA . MET A 1 125 ? -2.073 -38.711 8.130 1.00 40.48 154 MET A CA 1
ATOM 727 C C . MET A 1 125 ? -1.098 -38.092 7.132 1.00 40.00 154 MET A C 1
ATOM 728 O O . MET A 1 125 ? -0.134 -38.768 6.760 1.00 41.85 154 MET A O 1
ATOM 733 N N . LYS A 1 126 ? -1.381 -36.857 6.716 1.00 39.94 155 LYS A N 1
ATOM 734 C CA . LYS A 1 126 ? -0.447 -36.063 5.879 1.00 37.86 155 LYS A CA 1
ATOM 735 C C . LYS A 1 126 ? -0.068 -34.819 6.690 1.00 35.63 155 LYS A C 1
ATOM 736 O O . LYS A 1 126 ? -0.978 -34.163 7.263 1.00 36.75 155 LYS A O 1
ATOM 742 N N . VAL A 1 127 ? 1.209 -34.476 6.699 1.00 35.24 156 VAL A N 1
ATOM 743 C CA . VAL A 1 127 ? 1.688 -33.253 7.405 1.00 34.27 156 VAL A CA 1
ATOM 744 C C . VAL A 1 127 ? 1.992 -32.224 6.315 1.00 32.37 156 VAL A C 1
ATOM 745 O O . VAL A 1 127 ? 2.935 -32.435 5.560 1.00 32.21 156 VAL A O 1
ATOM 749 N N . LEU A 1 128 ? 1.155 -31.190 6.221 1.00 31.66 157 LEU A N 1
ATOM 750 C CA . LEU A 1 128 ? 1.226 -30.244 5.090 1.00 31.30 157 LEU A CA 1
ATOM 751 C C . LEU A 1 128 ? 1.705 -28.883 5.554 1.00 30.21 157 LEU A C 1
ATOM 752 O O . LEU A 1 128 ? 1.199 -28.336 6.533 1.00 30.37 157 LEU A O 1
ATOM 757 N N . PRO A 1 129 ? 2.649 -28.272 4.810 1.00 29.47 158 PRO A N 1
ATOM 758 C CA . PRO A 1 129 ? 3.112 -26.931 5.123 1.00 28.00 158 PRO A CA 1
ATOM 759 C C . PRO A 1 129 ? 1.979 -25.967 4.751 1.00 27.10 158 PRO A C 1
ATOM 760 O O . PRO A 1 129 ? 1.407 -26.100 3.691 1.00 28.62 158 PRO A O 1
ATOM 764 N N . THR A 1 130 ? 1.683 -25.047 5.649 1.00 26.70 159 THR A N 1
ATOM 765 C CA . THR A 1 130 ? 0.599 -24.057 5.500 1.00 27.06 159 THR A CA 1
ATOM 766 C C . THR A 1 130 ? 1.187 -22.672 5.724 1.00 26.87 159 THR A C 1
ATOM 767 O O . THR A 1 130 ? 1.933 -22.513 6.688 1.00 27.26 159 THR A O 1
ATOM 771 N N . LEU A 1 131 ? 0.811 -21.722 4.878 1.00 27.28 160 LEU A N 1
ATOM 772 C CA . LEU A 1 131 ? 1.328 -20.338 4.938 1.00 28.82 160 LEU A CA 1
ATOM 773 C C . LEU A 1 131 ? 0.139 -19.402 5.155 1.00 29.89 160 LEU A C 1
ATOM 774 O O . LEU A 1 131 ? -0.924 -19.635 4.533 1.00 29.79 160 LEU A O 1
ATOM 779 N N . ARG A 1 132 ? 0.296 -18.409 6.022 1.00 29.21 161 ARG A N 1
ATOM 780 C CA . ARG A 1 132 ? -0.759 -17.420 6.331 1.00 32.01 161 ARG A CA 1
ATOM 781 C C . ARG A 1 132 ? -0.120 -16.047 6.345 1.00 32.34 161 ARG A C 1
ATOM 782 O O . ARG A 1 132 ? 1.051 -15.940 6.743 1.00 31.20 161 ARG A O 1
ATOM 790 N N . SER A 1 133 ? -0.859 -15.057 5.880 1.00 31.79 162 SER A N 1
ATOM 791 C CA . SER A 1 133 ? -0.392 -13.659 5.976 1.00 34.76 162 SER A CA 1
ATOM 792 C C . SER A 1 133 ? -1.603 -12.892 6.492 1.00 34.86 162 SER A C 1
ATOM 793 O O . SER A 1 133 ? -2.639 -12.904 5.806 1.00 36.10 162 SER A O 1
ATOM 796 N N . VAL A 1 134 ? -1.494 -12.357 7.699 1.00 33.68 163 VAL A N 1
ATOM 797 C CA . VAL A 1 134 ? -2.636 -11.678 8.358 1.00 35.48 163 VAL A CA 1
ATOM 798 C C . VAL A 1 134 ? -2.259 -10.225 8.633 1.00 37.81 163 VAL A C 1
ATOM 799 O O . VAL A 1 134 ? -1.141 -9.952 9.118 1.00 36.35 163 VAL A O 1
ATOM 803 N N . VAL A 1 135 ? -3.145 -9.316 8.272 1.00 40.58 164 VAL A N 1
ATOM 804 C CA . VAL A 1 135 ? -2.925 -7.897 8.645 1.00 43.93 164 VAL A CA 1
ATOM 805 C C . VAL A 1 135 ? -3.904 -7.622 9.783 1.00 44.73 164 VAL A C 1
ATOM 806 O O . VAL A 1 135 ? -5.108 -7.900 9.616 1.00 48.33 164 VAL A O 1
ATOM 810 N N . VAL A 1 136 ? -3.371 -7.153 10.902 1.00 44.32 165 VAL A N 1
ATOM 811 C CA . VAL A 1 136 ? -4.170 -6.882 12.125 1.00 47.66 165 VAL A CA 1
ATOM 812 C C . VAL A 1 136 ? -5.175 -5.771 11.833 1.00 51.79 165 VAL A C 1
ATOM 813 O O . VAL A 1 136 ? -4.792 -4.786 11.165 1.00 49.87 165 VAL A O 1
ATOM 817 N N . LYS A 1 137 ? -6.409 -5.963 12.299 1.00 55.79 166 LYS A N 1
ATOM 818 C CA . LYS A 1 137 ? -7.473 -4.930 12.204 1.00 61.87 166 LYS A CA 1
ATOM 819 C C . LYS A 1 137 ? -7.574 -4.256 13.582 1.00 61.99 166 LYS A C 1
ATOM 820 O O . LYS A 1 137 ? -7.268 -3.044 13.656 1.00 66.17 166 LYS A O 1
ATOM 826 N N . THR A 1 138 ? -7.938 -5.014 14.628 1.00 59.96 167 THR A N 1
ATOM 827 C CA . THR A 1 138 ? -8.040 -4.458 16.011 1.00 63.29 167 THR A CA 1
ATOM 828 C C . THR A 1 138 ? -7.078 -5.194 16.957 1.00 61.16 167 THR A C 1
ATOM 829 O O . THR A 1 138 ? -6.469 -4.511 17.805 1.00 62.56 167 THR A O 1
ATOM 833 N N . SER A 1 139 ? -6.955 -6.524 16.832 1.00 58.73 168 SER A N 1
ATOM 834 C CA . SER A 1 139 ? -6.018 -7.278 17.712 1.00 56.03 168 SER A CA 1
ATOM 835 C C . SER A 1 139 ? -5.406 -8.478 16.977 1.00 48.86 168 SER A C 1
ATOM 836 O O . SER A 1 139 ? -6.090 -9.115 16.134 1.00 46.99 168 SER A O 1
ATOM 839 N N . ALA A 1 140 ? -4.161 -8.785 17.332 1.00 47.56 169 ALA A N 1
ATOM 840 C CA . ALA A 1 140 ? -3.428 -9.945 16.784 1.00 45.28 169 ALA A CA 1
ATOM 841 C C . ALA A 1 140 ? -4.258 -11.223 16.960 1.00 41.09 169 ALA A C 1
ATOM 842 O O . ALA A 1 140 ? -4.639 -11.818 15.950 1.00 40.56 169 ALA A O 1
ATOM 844 N N . ARG A 1 141 ? -4.565 -11.602 18.206 1.00 43.87 170 ARG A N 1
ATOM 845 C CA . ARG A 1 141 ? -5.294 -12.872 18.484 1.00 43.68 170 ARG A CA 1
ATOM 846 C C . ARG A 1 141 ? -6.633 -12.912 17.730 1.00 43.86 170 ARG A C 1
ATOM 847 O O . ARG A 1 141 ? -6.939 -13.967 17.129 1.00 44.70 170 ARG A O 1
ATOM 855 N N . GLY A 1 142 ? -7.396 -11.817 17.724 1.00 47.17 171 GLY A N 1
ATOM 856 C CA . GLY A 1 142 ? -8.677 -11.830 16.988 1.00 46.77 171 GLY A CA 1
ATOM 857 C C . GLY A 1 142 ? -8.462 -11.973 15.494 1.00 43.69 171 GLY A C 1
ATOM 858 O O . GLY A 1 142 ? -9.140 -12.826 14.862 1.00 42.07 171 GLY A O 1
ATOM 859 N N . SER A 1 143 ? -7.532 -11.188 14.938 1.00 46.99 172 SER A N 1
ATOM 860 C CA . SER A 1 143 ? -7.262 -11.282 13.476 1.00 46.04 172 SER A CA 1
ATOM 861 C C . SER A 1 143 ? -6.762 -12.685 13.125 1.00 42.89 172 SER A C 1
ATOM 862 O O . SER A 1 143 ? -7.206 -13.226 12.081 1.00 46.14 172 SER A O 1
ATOM 865 N N . LEU A 1 144 ? -5.889 -13.271 13.961 1.00 41.13 173 LEU A N 1
ATOM 866 C CA . LEU A 1 144 ? -5.384 -14.650 13.706 1.00 37.82 173 LEU A CA 1
ATOM 867 C C . LEU A 1 144 ? -6.541 -15.655 13.808 1.00 36.42 173 LEU A C 1
ATOM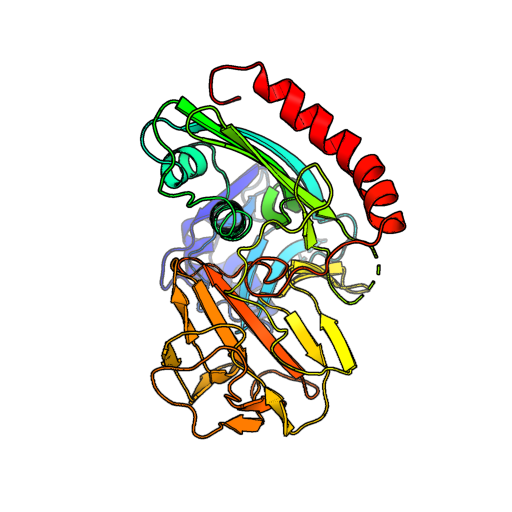 868 O O . LEU A 1 144 ? -6.631 -16.587 12.959 1.00 35.48 173 LEU A O 1
ATOM 873 N N . ALA A 1 145 ? -7.368 -15.512 14.837 1.00 42.03 174 ALA A N 1
ATOM 874 C CA . ALA A 1 145 ? -8.572 -16.354 15.026 1.00 43.56 174 ALA A CA 1
ATOM 875 C C . ALA A 1 145 ? -9.446 -16.259 13.763 1.00 46.53 174 ALA A C 1
ATOM 876 O O . ALA A 1 145 ? -9.776 -17.311 13.195 1.00 48.40 174 ALA A O 1
ATOM 878 N N . ARG A 1 146 ? -9.721 -15.035 13.301 1.00 52.70 175 ARG A N 1
ATOM 879 C CA . ARG A 1 146 ? -10.544 -14.815 12.072 1.00 54.06 175 ARG A CA 1
ATOM 880 C C . ARG A 1 146 ? -9.914 -15.569 10.894 1.00 53.05 175 ARG A C 1
ATOM 881 O O . ARG A 1 146 ? -10.681 -16.219 10.147 1.00 50.09 175 ARG A O 1
ATOM 889 N N . ALA A 1 147 ? -8.576 -15.524 10.757 1.00 46.34 176 ALA A N 1
ATOM 890 C CA . ALA A 1 147 ? -7.888 -16.205 9.635 1.00 42.96 176 ALA A CA 1
ATOM 891 C C . ALA A 1 147 ? -7.787 -17.702 9.904 1.00 44.33 176 ALA A C 1
ATOM 892 O O . ALA A 1 147 ? -6.992 -18.381 9.201 1.00 44.94 176 ALA A O 1
ATOM 894 N N . GLU A 1 148 ? -8.514 -18.179 10.918 1.00 44.75 177 GLU A N 1
ATOM 895 C CA . GLU A 1 148 ? -8.513 -19.623 11.250 1.00 45.66 177 GLU A CA 1
ATOM 896 C C . GLU A 1 148 ? -7.112 -20.074 11.641 1.00 40.83 177 GLU A C 1
ATOM 897 O O . GLU A 1 148 ? -6.768 -21.218 11.336 1.00 44.00 177 GLU A O 1
ATOM 903 N N . VAL A 1 149 ? -6.291 -19.186 12.201 1.00 37.67 178 VAL A N 1
ATOM 904 C CA . VAL A 1 149 ? -4.992 -19.701 12.717 1.00 34.05 178 VAL A CA 1
ATOM 905 C C . VAL A 1 149 ? -5.326 -20.404 14.027 1.00 32.63 178 VAL A C 1
ATOM 906 O O . VAL A 1 149 ? -5.838 -19.759 14.947 1.00 32.50 178 VAL A O 1
ATOM 910 N N . PRO A 1 150 ? -5.026 -21.711 14.152 1.00 32.94 179 PRO A N 1
ATOM 911 C CA . PRO A 1 150 ? -5.356 -22.495 15.339 1.00 33.22 179 PRO A CA 1
ATOM 912 C C . PRO A 1 150 ? -4.790 -21.908 16.640 1.00 32.22 179 PRO A C 1
ATOM 913 O O . PRO A 1 150 ? -3.703 -21.287 16.594 1.00 28.13 179 PRO A O 1
ATOM 917 N N . VAL A 1 151 ? -5.479 -22.149 17.764 1.00 30.88 180 VAL A N 1
ATOM 918 C CA . VAL A 1 151 ? -5.019 -21.590 19.072 1.00 33.10 180 VAL A CA 1
ATOM 919 C C . VAL A 1 151 ? -3.611 -22.140 19.379 1.00 31.53 180 VAL A C 1
ATOM 920 O O . VAL A 1 151 ? -2.797 -21.384 19.939 1.00 30.17 180 VAL A O 1
ATOM 924 N N . GLU A 1 152 ? -3.300 -23.364 18.943 1.00 31.79 181 GLU A N 1
ATOM 925 C CA . GLU A 1 152 ? -1.940 -23.929 19.202 1.00 35.59 181 GLU A CA 1
ATOM 926 C C . GLU A 1 152 ? -0.887 -22.971 18.637 1.00 31.98 181 GLU A C 1
ATOM 927 O O . GLU A 1 152 ? 0.116 -22.671 19.317 1.00 34.82 181 GLU A O 1
ATOM 933 N N . ILE A 1 153 ? -1.112 -22.557 17.401 1.00 30.87 182 ILE A N 1
ATOM 934 C CA . ILE A 1 153 ? -0.184 -21.673 16.652 1.00 28.94 182 ILE A CA 1
ATOM 935 C C . ILE A 1 153 ? -0.208 -20.271 17.264 1.00 28.33 182 ILE A C 1
ATOM 936 O O . ILE A 1 153 ? 0.871 -19.683 17.408 1.00 26.56 182 ILE A O 1
ATOM 941 N N . ARG A 1 154 ? -1.392 -19.716 17.542 1.00 28.42 183 ARG A N 1
ATOM 942 C CA . ARG A 1 154 ? -1.443 -18.339 18.116 1.00 28.89 183 ARG A CA 1
ATOM 943 C C . ARG A 1 154 ? -0.625 -18.264 19.409 1.00 28.13 183 ARG A C 1
ATOM 944 O O . ARG A 1 154 ? 0.152 -17.296 19.590 1.00 27.00 183 ARG A O 1
ATOM 952 N N . GLU A 1 155 ? -0.818 -19.228 20.301 1.00 27.94 184 GLU A N 1
ATOM 953 C CA . GLU A 1 155 ? -0.105 -19.183 21.614 1.00 29.50 184 GLU A CA 1
ATOM 954 C C . GLU A 1 155 ? 1.398 -19.500 21.454 1.00 28.69 184 GLU A C 1
ATOM 955 O O . GLU A 1 155 ? 2.217 -18.847 22.162 1.00 27.93 184 GLU A O 1
ATOM 961 N N . SER A 1 156 ? 1.773 -20.432 20.573 1.00 27.61 185 SER A N 1
ATOM 962 C CA . SER A 1 156 ? 3.217 -20.694 20.311 1.00 28.03 185 SER A CA 1
ATOM 963 C C . SER A 1 156 ? 3.869 -19.418 19.793 1.00 26.56 185 SER A C 1
ATOM 964 O O . SER A 1 156 ? 4.958 -19.081 20.243 1.00 27.80 185 SER A O 1
ATOM 967 N N . LEU A 1 157 ? 3.216 -18.729 18.861 1.00 28.46 186 LEU A N 1
ATOM 968 C CA . LEU A 1 157 ? 3.784 -17.490 18.268 1.00 28.66 186 LEU A CA 1
ATOM 969 C C . LEU A 1 157 ? 4.097 -16.515 19.394 1.00 28.92 186 LEU A C 1
ATOM 970 O O . LEU A 1 157 ? 5.176 -15.863 19.372 1.00 29.85 186 LEU A O 1
ATOM 975 N N . SER A 1 158 ? 3.140 -16.372 20.305 1.00 30.40 187 SER A N 1
ATOM 976 C CA . SER A 1 158 ? 3.291 -15.441 21.445 1.00 33.94 187 SER A CA 1
ATOM 977 C C . SER A 1 158 ? 4.541 -15.834 22.242 1.00 32.37 187 SER A C 1
ATOM 978 O O . SER A 1 158 ? 5.377 -14.955 22.566 1.00 33.98 187 SER A O 1
ATOM 981 N N A GLY A 1 159 ? 4.707 -17.133 22.488 0.50 30.75 188 GLY A N 1
ATOM 982 N N B GLY A 1 159 ? 4.642 -17.129 22.550 0.50 32.08 188 GLY A N 1
ATOM 983 C CA A GLY A 1 159 ? 5.865 -17.609 23.268 0.50 31.58 188 GLY A CA 1
ATOM 984 C CA B GLY A 1 159 ? 5.771 -17.664 23.333 0.50 33.80 188 GLY A CA 1
ATOM 985 C C A GLY A 1 159 ? 7.180 -17.375 22.544 0.50 30.94 188 GLY A C 1
ATOM 986 C C B GLY A 1 159 ? 7.092 -17.349 22.666 0.50 34.11 188 GLY A C 1
ATOM 987 O O A GLY A 1 159 ? 8.128 -16.949 23.194 0.50 33.28 188 GLY A O 1
ATOM 988 O O B GLY A 1 159 ? 7.989 -16.869 23.354 0.50 36.49 188 GLY A O 1
ATOM 989 N N A ILE A 1 160 ? 7.206 -17.622 21.231 0.50 29.50 189 ILE A N 1
ATOM 990 N N B ILE A 1 160 ? 7.178 -17.591 21.356 0.50 34.13 189 ILE A N 1
ATOM 991 C CA A ILE A 1 160 ? 8.447 -17.552 20.399 0.50 30.21 189 ILE A CA 1
ATOM 992 C CA B ILE A 1 160 ? 8.440 -17.366 20.596 0.50 35.99 189 ILE A CA 1
ATOM 993 C C A ILE A 1 160 ? 9.068 -16.152 20.405 0.50 30.48 189 ILE A C 1
ATOM 994 C C B ILE A 1 160 ? 8.850 -15.893 20.708 0.50 37.04 189 ILE A C 1
ATOM 995 O O A ILE A 1 160 ? 10.302 -16.063 20.582 0.50 30.45 189 ILE A O 1
ATOM 996 O O B ILE A 1 160 ? 10.064 -15.639 20.663 0.50 37.89 189 ILE A O 1
ATOM 1005 N N A PHE A 1 161 ? 8.251 -15.114 20.221 0.50 30.39 190 PHE A N 1
ATOM 1006 N N B PHE A 1 161 ? 7.886 -14.979 20.898 0.50 37.63 190 PHE A N 1
ATOM 1007 C CA A PHE A 1 161 ? 8.763 -13.725 20.109 0.50 31.85 190 PHE A CA 1
ATOM 1008 C CA B PHE A 1 161 ? 8.199 -13.523 20.962 0.50 38.67 190 PHE A CA 1
ATOM 1009 C C A PHE A 1 161 ? 8.809 -13.016 21.468 0.50 33.44 190 PHE A C 1
ATOM 1010 C C B PHE A 1 161 ? 7.779 -12.887 22.302 0.50 40.58 190 PHE A C 1
ATOM 1011 O O A PHE A 1 161 ? 9.255 -11.854 21.500 0.50 34.73 190 PHE A O 1
ATOM 1012 O O B PHE A 1 161 ? 7.768 -11.639 22.390 0.50 41.11 190 PHE A O 1
ATOM 1027 N N A ALA A 1 162 ? 8.393 -13.689 22.544 0.50 33.48 191 ALA A N 1
ATOM 1028 N N B ALA A 1 162 ? 7.475 -13.689 23.325 0.50 41.38 191 ALA A N 1
ATOM 1029 C CA A ALA A 1 162 ? 8.357 -13.062 23.889 0.50 35.86 191 ALA A CA 1
ATOM 1030 C CA B ALA A 1 162 ? 7.022 -13.131 24.627 0.50 43.13 191 ALA A CA 1
ATOM 1031 C C A ALA A 1 162 ? 9.578 -12.157 24.121 0.50 37.06 191 ALA A C 1
ATOM 1032 C C B ALA A 1 162 ? 8.088 -12.198 25.227 0.50 46.36 191 ALA A C 1
ATOM 1033 O O A ALA A 1 162 ? 9.400 -11.048 24.678 0.50 38.24 191 ALA A O 1
ATOM 1034 O O B ALA A 1 162 ? 7.713 -11.148 25.811 0.50 44.55 191 ALA A O 1
ATOM 1037 N N A GLY A 1 163 ? 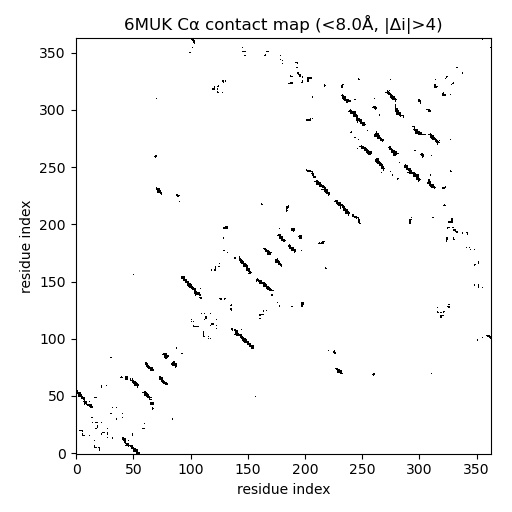10.770 -12.603 23.709 0.50 37.55 192 GLY A N 1
ATOM 1038 N N B GLY A 1 163 ? 9.365 -12.564 25.098 0.50 47.59 192 GLY A N 1
ATOM 1039 C CA A GLY A 1 163 ? 12.019 -11.856 23.987 0.50 39.30 192 GLY A CA 1
ATOM 1040 C CA B GLY A 1 163 ? 10.498 -11.795 25.649 0.50 52.38 192 GLY A CA 1
ATOM 1041 C C A GLY A 1 163 ? 12.227 -10.644 23.085 0.50 40.26 192 GLY A C 1
ATOM 1042 C C B GLY A 1 163 ? 10.839 -10.592 24.790 0.50 55.88 192 GLY A C 1
ATOM 1043 O O A GLY A 1 163 ? 13.073 -9.793 23.435 0.50 40.68 192 GLY A O 1
ATOM 1044 O O B GLY A 1 163 ? 11.345 -9.595 25.342 0.50 58.76 192 GLY A O 1
ATOM 1045 N N A ARG A 1 164 ? 11.474 -10.545 21.985 0.50 40.40 193 ARG A N 1
ATOM 1046 N N B ARG A 1 164 ? 10.569 -10.667 23.485 0.50 57.44 193 ARG A N 1
ATOM 1047 C CA A ARG A 1 164 ? 11.612 -9.430 21.008 0.50 42.29 193 ARG A CA 1
ATOM 1048 C CA B ARG A 1 164 ? 10.902 -9.520 22.599 0.50 59.67 193 ARG A CA 1
ATOM 1049 C C A ARG A 1 164 ? 10.435 -8.444 21.124 0.50 43.29 193 ARG A C 1
ATOM 1050 C C B ARG A 1 164 ? 9.723 -8.541 22.645 0.50 59.77 193 ARG A C 1
ATOM 1051 O O A ARG A 1 164 ? 10.624 -7.269 20.756 0.50 45.17 193 ARG A O 1
ATOM 1052 O O B ARG A 1 164 ? 9.934 -7.402 23.073 0.50 61.57 193 ARG A O 1
ATOM 1067 N N A PHE A 1 165 ? 9.276 -8.886 21.623 0.50 43.35 194 PHE A N 1
ATOM 1068 N N B PHE A 1 165 ? 8.516 -8.996 22.298 0.50 58.99 194 PHE A N 1
ATOM 1069 C CA A PHE A 1 165 ? 8.084 -7.999 21.754 0.50 43.98 194 PHE A CA 1
ATOM 1070 C CA B PHE A 1 165 ? 7.326 -8.104 22.332 0.50 57.08 194 PHE A CA 1
ATOM 1071 C C A PHE A 1 165 ? 6.852 -8.808 22.172 0.50 42.94 194 PHE A C 1
ATOM 1072 C C B PHE A 1 165 ? 6.080 -8.902 22.725 0.50 57.80 194 PHE A C 1
ATOM 1073 O O A PHE A 1 165 ? 6.819 -10.047 21.927 0.50 41.40 194 PHE A O 1
ATOM 1074 O O B PHE A 1 165 ? 6.122 -10.153 22.755 0.50 56.95 194 PHE A O 1
ATOM 1089 N N A SER A 1 166 ? 5.839 -8.120 22.709 0.50 43.82 195 SER A N 1
ATOM 1090 N N B SER A 1 166 ? 4.996 -8.182 23.015 0.50 58.52 195 SER A N 1
ATOM 1091 C CA A SER A 1 166 ? 4.568 -8.779 23.116 0.50 43.60 195 SER A CA 1
ATOM 1092 C CA B SER A 1 166 ? 3.705 -8.822 23.371 0.50 57.40 195 SER A CA 1
ATOM 1093 C C A SER A 1 166 ? 3.596 -8.806 21.935 0.50 45.14 195 SER A C 1
ATOM 1094 C C B SER A 1 166 ? 2.808 -8.879 22.135 0.50 59.11 195 SER A C 1
ATOM 1095 O O A SER A 1 166 ? 3.486 -7.782 21.232 0.50 45.33 195 SER A O 1
ATOM 1096 O O B SER A 1 166 ? 2.594 -7.826 21.507 0.50 58.12 195 SER A O 1
ATOM 1101 N N A LEU A 1 167 ? 2.897 -9.932 21.761 0.50 45.51 196 LEU A N 1
ATOM 1102 N N B LEU A 1 167 ? 2.317 -10.074 21.805 0.50 59.07 196 LEU A N 1
ATOM 1103 C CA A LEU A 1 167 ? 1.940 -10.143 20.642 0.50 45.05 196 LEU A CA 1
ATOM 1104 C CA B LEU A 1 167 ? 1.416 -10.264 20.641 0.50 59.79 196 LEU A CA 1
ATOM 1105 C C A LEU A 1 167 ? 0.663 -9.318 20.871 0.50 46.60 196 LEU A C 1
ATOM 1106 C C B LEU A 1 167 ? 0.178 -9.383 20.849 0.50 61.64 196 LEU A C 1
ATOM 1107 O O A LEU A 1 167 ? 0.035 -8.901 19.879 0.50 45.85 196 LEU A O 1
ATOM 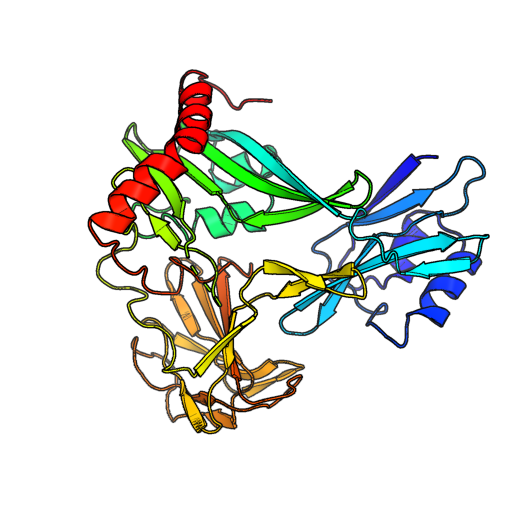1108 O O B LEU A 1 167 ? -0.518 -9.065 19.865 0.50 60.86 196 LEU A O 1
ATOM 1117 N N A ASP A 1 168 ? 0.291 -9.082 22.130 0.50 47.91 197 ASP A N 1
ATOM 1118 N N B ASP A 1 168 ? -0.065 -8.985 22.100 0.50 63.43 197 ASP A N 1
ATOM 1119 C CA A ASP A 1 168 ? -0.939 -8.293 22.419 0.50 49.92 197 ASP A CA 1
ATOM 1120 C CA B ASP A 1 168 ? -1.213 -8.100 22.434 0.50 65.31 197 ASP A CA 1
ATOM 1121 C C A ASP A 1 168 ? -0.688 -6.807 22.151 0.50 51.40 197 ASP A C 1
ATOM 1122 C C B ASP A 1 168 ? -0.826 -6.648 22.140 0.50 63.93 197 ASP A C 1
ATOM 1123 O O A ASP A 1 168 ? -1.656 -6.036 22.204 0.50 52.52 197 ASP A O 1
ATOM 1124 O O B ASP A 1 168 ? -1.722 -5.788 22.148 0.50 66.64 197 ASP A O 1
ATOM 1133 N N A GLY A 1 169 ? 0.563 -6.437 21.863 0.50 52.80 198 GLY A N 1
ATOM 1134 N N B GLY A 1 169 ? 0.462 -6.402 21.883 0.50 61.87 198 GLY A N 1
ATOM 1135 C CA A GLY A 1 169 ? 0.926 -5.030 21.602 0.50 55.37 198 GLY A CA 1
ATOM 1136 C CA B GLY A 1 169 ? 0.963 -5.042 21.599 0.50 61.59 198 GLY A CA 1
ATOM 1137 C C A GLY A 1 169 ? 0.817 -4.653 20.132 0.50 56.64 198 GLY A C 1
ATOM 1138 C C B GLY A 1 169 ? 0.847 -4.663 20.130 0.50 60.25 198 GLY A C 1
ATOM 1139 O O A GLY A 1 169 ? 1.126 -3.489 19.805 0.50 57.40 198 GLY A O 1
ATOM 1140 O O B GLY A 1 169 ? 1.182 -3.508 19.800 0.50 60.70 198 GLY A O 1
ATOM 1141 N N . LEU A 1 170 ? 0.408 -5.591 19.270 1.00 56.52 199 LEU A N 1
ATOM 1142 C CA . LEU A 1 170 ? 0.277 -5.290 17.819 1.00 54.81 199 LEU A CA 1
ATOM 1143 C C . LEU A 1 170 ? -0.943 -4.393 17.598 1.00 56.84 199 LEU A C 1
ATOM 1144 O O . LEU A 1 170 ? -1.939 -4.578 18.324 1.00 54.10 199 LEU A O 1
ATOM 1149 N N . LYS A 1 171 ? -0.861 -3.493 16.609 1.00 54.92 200 LYS A N 1
ATOM 1150 C CA . LYS A 1 171 ? -1.971 -2.555 16.285 1.00 58.71 200 LYS A CA 1
ATOM 1151 C C . LYS A 1 171 ? -2.421 -2.701 14.831 1.00 56.74 200 LYS A C 1
ATOM 1152 O O . LYS A 1 171 ? -1.723 -3.364 14.035 1.00 54.18 200 LYS A O 1
ATOM 1158 N N . GLU A 1 172 ? -3.541 -2.045 14.514 1.00 57.53 201 GLU A N 1
ATOM 1159 C CA . GLU A 1 172 ? -4.073 -1.975 13.133 1.00 54.39 201 GLU A CA 1
ATOM 1160 C C . GLU A 1 172 ? -2.896 -1.745 12.184 1.00 51.59 201 GLU A C 1
ATOM 1161 O O . GLU A 1 172 ? -2.057 -0.867 12.495 1.00 48.47 201 GLU A O 1
ATOM 1167 N N . GLY A 1 173 ? -2.822 -2.510 11.093 1.00 50.16 202 GLY A N 1
ATOM 1168 C CA . GLY A 1 173 ? -1.737 -2.334 10.104 1.00 50.30 202 GLY A CA 1
ATOM 1169 C C . GLY A 1 173 ? -0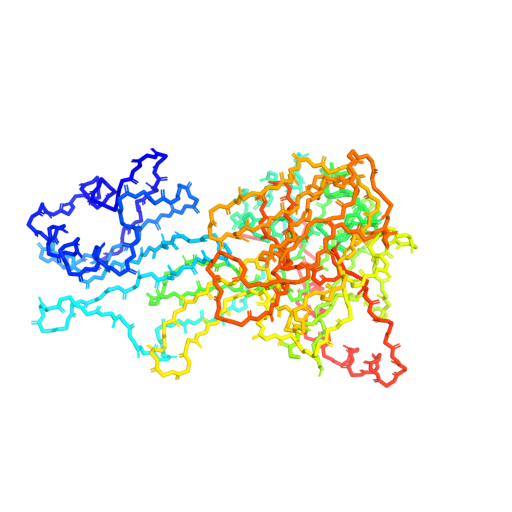.554 -3.251 10.368 1.00 48.21 202 GLY A C 1
ATOM 1170 O O . GLY A 1 173 ? 0.181 -3.546 9.416 1.00 48.40 202 GLY A O 1
ATOM 1171 N N . ASP A 1 174 ? -0.330 -3.656 11.620 1.00 46.77 203 ASP A N 1
ATOM 1172 C CA . ASP A 1 174 ? 0.788 -4.602 11.882 1.00 44.42 203 ASP A CA 1
ATOM 1173 C C . ASP A 1 174 ? 0.474 -5.911 11.158 1.00 43.05 203 ASP A C 1
ATOM 1174 O O . ASP A 1 174 ? -0.716 -6.155 10.862 1.00 43.47 203 ASP A O 1
ATOM 1179 N N . ALA A 1 175 ? 1.494 -6.733 10.907 1.00 41.26 204 ALA A N 1
ATOM 1180 C CA . ALA A 1 175 ? 1.264 -7.945 10.094 1.00 39.22 204 ALA A CA 1
ATOM 1181 C C . ALA A 1 175 ? 1.904 -9.160 10.745 1.00 37.20 204 ALA A C 1
ATOM 1182 O O . ALA A 1 175 ? 2.954 -9.016 11.408 1.00 35.32 204 ALA A O 1
ATOM 1184 N N . VAL A 1 176 ? 1.281 -10.309 10.501 1.00 35.18 205 VAL A N 1
ATOM 1185 C CA . VAL A 1 176 ? 1.791 -11.609 10.992 1.00 33.67 205 VAL A CA 1
ATOM 1186 C C . VAL A 1 176 ? 1.779 -12.585 9.822 1.00 34.63 205 VAL A C 1
ATOM 1187 O O . VAL A 1 176 ? 0.699 -12.773 9.214 1.00 33.81 205 VAL A O 1
ATOM 1191 N N . ARG A 1 177 ? 2.945 -13.169 9.529 1.00 33.29 206 ARG A N 1
ATOM 1192 C CA . ARG A 1 177 ? 3.104 -14.199 8.482 1.00 33.62 206 ARG A CA 1
ATOM 1193 C C . ARG A 1 177 ? 3.614 -15.458 9.159 1.00 30.44 206 ARG A C 1
ATOM 1194 O O . ARG A 1 177 ? 4.509 -15.361 9.993 1.00 30.12 206 ARG A O 1
ATOM 1202 N N . LEU A 1 178 ? 3.024 -16.590 8.797 1.00 30.08 207 LEU A N 1
ATOM 1203 C CA . LEU A 1 178 ? 3.302 -17.881 9.452 1.00 30.53 207 LEU A CA 1
ATOM 1204 C C . LEU A 1 178 ? 3.451 -19.002 8.441 1.00 29.74 207 LEU A C 1
ATOM 1205 O O . LEU A 1 178 ? 2.619 -19.091 7.530 1.00 30.00 207 LEU A O 1
ATOM 1210 N N . LEU A 1 179 ? 4.475 -19.825 8.644 1.00 29.22 208 LEU A N 1
ATOM 1211 C CA . LEU A 1 179 ? 4.651 -21.087 7.898 1.00 28.98 208 LEU A CA 1
ATOM 1212 C C . LEU A 1 179 ? 4.634 -22.151 8.981 1.00 27.95 208 LEU A C 1
ATOM 1213 O O . LEU A 1 179 ? 5.456 -22.056 9.879 1.00 27.01 208 LEU A O 1
ATOM 1218 N N . TYR A 1 180 ? 3.653 -23.036 8.948 1.00 27.27 209 TYR A N 1
ATOM 1219 C CA . TYR A 1 180 ? 3.590 -24.086 9.985 1.00 28.33 209 TYR A CA 1
ATOM 1220 C C . TYR A 1 180 ? 3.068 -25.387 9.391 1.00 30.70 209 TYR A C 1
ATOM 1221 O O . TYR A 1 180 ? 2.464 -25.384 8.273 1.00 29.41 209 TYR A O 1
ATOM 1230 N N . ASP A 1 181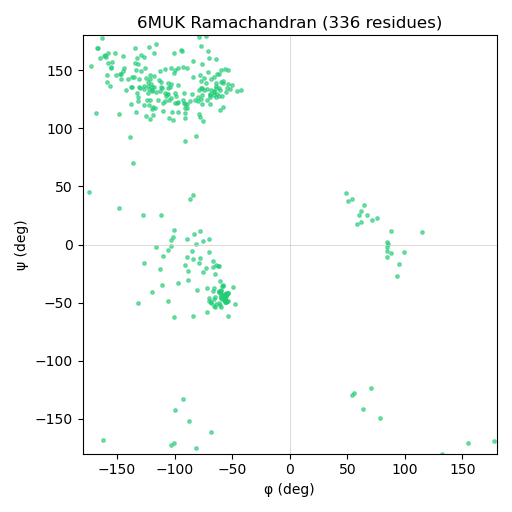 ? 3.321 -26.472 10.120 1.00 29.64 210 ASP A N 1
ATOM 1231 C CA . ASP A 1 181 ? 2.810 -27.807 9.726 1.00 30.97 210 ASP A CA 1
ATOM 1232 C C . ASP A 1 181 ? 1.342 -27.927 10.118 1.00 29.58 210 ASP A C 1
ATOM 1233 O O . ASP A 1 181 ? 0.994 -27.569 11.266 1.00 28.78 210 ASP A O 1
ATOM 1238 N N . SER A 1 182 ? 0.510 -28.403 9.186 1.00 31.03 211 SER A N 1
ATOM 1239 C CA . SER A 1 182 ? -0.925 -28.643 9.479 1.00 31.27 211 SER A CA 1
ATOM 1240 C C . SER A 1 182 ? -1.184 -30.141 9.246 1.00 32.02 211 SER A C 1
ATOM 1241 O O . SER A 1 182 ? -0.695 -30.675 8.242 1.00 32.15 211 SER A O 1
ATOM 1244 N N . LEU A 1 183 ? -1.864 -30.806 10.187 1.00 31.49 212 LEU A N 1
ATOM 1245 C CA . LEU A 1 183 ? -2.026 -32.286 10.121 1.00 32.80 212 LEU A CA 1
ATOM 1246 C C . LEU A 1 183 ? -3.395 -32.619 9.551 1.00 31.91 212 LEU A C 1
ATOM 1247 O O . LEU A 1 183 ? -4.404 -32.152 10.096 1.00 30.97 212 LEU A O 1
ATOM 1252 N N . TYR A 1 184 ? -3.381 -33.364 8.448 1.00 33.73 213 TYR A N 1
ATOM 1253 C CA . TYR A 1 184 ? -4.609 -33.785 7.741 1.00 34.51 213 TYR A CA 1
ATOM 1254 C C . TYR A 1 184 ? -4.756 -35.303 7.822 1.00 35.00 213 TYR A C 1
ATOM 1255 O O . TYR A 1 184 ? -3.857 -36.020 7.391 1.00 33.23 213 TYR A O 1
ATOM 1264 N N . PHE A 1 185 ? -5.902 -35.751 8.334 1.00 35.92 214 PHE A N 1
ATOM 1265 C CA . PHE A 1 185 ? -6.197 -37.201 8.400 1.00 36.09 214 PHE A CA 1
ATOM 1266 C C . PHE A 1 185 ? -7.303 -37.498 7.389 1.00 36.71 214 PHE A C 1
ATOM 1267 O O . PHE A 1 185 ? -8.442 -37.002 7.575 1.00 36.34 214 PHE A O 1
ATOM 1275 N N . HIS A 1 186 ? -6.980 -38.281 6.360 1.00 38.46 215 HIS A N 1
ATOM 1276 C CA . HIS A 1 186 ? -7.913 -38.581 5.243 1.00 41.45 215 HIS A CA 1
ATOM 1277 C C . HIS A 1 186 ? -8.538 -37.279 4.715 1.00 42.08 215 HIS A C 1
ATOM 1278 O O . HIS A 1 186 ? -9.751 -37.250 4.545 1.00 41.75 215 HIS A O 1
ATOM 1285 N N . GLY A 1 187 ? -7.739 -36.226 4.525 1.00 43.71 216 GLY A N 1
ATOM 1286 C CA . GLY A 1 187 ? -8.233 -34.972 3.918 1.00 43.37 216 GLY A CA 1
ATOM 1287 C C . GLY A 1 187 ? -8.821 -33.993 4.921 1.00 44.22 216 GLY A C 1
ATOM 1288 O O . GLY A 1 187 ? -9.129 -32.853 4.510 1.00 45.73 216 GLY A O 1
ATOM 1289 N N . GLN A 1 188 ? -8.974 -34.405 6.185 1.00 41.51 217 GLN A N 1
ATOM 1290 C CA . GLN A 1 188 ? -9.597 -33.533 7.212 1.00 39.65 217 GLN A CA 1
ATOM 1291 C C . GLN A 1 188 ? -8.507 -32.954 8.114 1.00 37.32 217 GLN A C 1
ATOM 1292 O O . GLN A 1 188 ? -7.705 -33.732 8.665 1.00 32.89 217 GLN A O 1
ATOM 1298 N N . GLN A 1 189 ? -8.475 -31.631 8.242 1.00 36.55 218 GLN A N 1
ATOM 1299 C CA . GLN A 1 189 ? -7.467 -30.995 9.119 1.00 36.05 218 GLN A CA 1
ATOM 1300 C C . GLN A 1 189 ? -7.846 -31.348 10.555 1.00 33.33 218 GLN A C 1
ATOM 1301 O O . GLN A 1 189 ? -8.985 -31.041 10.950 1.00 33.78 218 GLN A O 1
ATOM 1307 N N . VAL A 1 190 ? -6.952 -32.017 11.288 1.00 32.38 219 VAL A N 1
ATOM 1308 C CA . VAL A 1 190 ? -7.283 -32.421 12.691 1.00 33.74 219 VAL A CA 1
ATOM 1309 C C . VAL A 1 190 ? -6.436 -31.666 13.711 1.00 33.28 219 VAL A C 1
ATOM 1310 O O . VAL A 1 190 ? -6.860 -31.628 14.870 1.00 36.03 219 VAL A O 1
ATOM 1314 N N . ALA A 1 191 ? -5.283 -31.124 13.317 1.00 30.59 220 ALA A N 1
ATOM 1315 C CA . ALA A 1 191 ? -4.419 -30.461 14.315 1.00 31.69 220 ALA A CA 1
ATOM 1316 C C . ALA A 1 191 ? -3.328 -29.630 13.639 1.00 32.54 220 ALA A C 1
ATOM 1317 O O . ALA A 1 191 ? -3.090 -29.807 12.433 1.00 29.75 220 ALA A O 1
ATOM 1319 N N . ALA A 1 192 ? -2.647 -28.810 14.442 1.00 33.38 221 ALA A N 1
ATOM 1320 C CA . ALA A 1 192 ? -1.533 -27.980 13.944 1.00 33.11 221 ALA A CA 1
ATOM 1321 C C . ALA A 1 192 ? -0.258 -28.487 14.593 1.00 33.09 221 ALA A C 1
ATOM 1322 O O . ALA A 1 192 ? -0.298 -28.919 15.788 1.00 33.06 221 ALA A O 1
ATOM 1324 N N . GLY A 1 193 ? 0.804 -28.493 13.807 1.00 30.21 222 GLY A N 1
ATOM 1325 C CA . GLY A 1 193 ? 2.119 -28.921 14.277 1.00 31.28 222 GLY A CA 1
ATOM 1326 C C . GLY A 1 193 ? 2.978 -27.719 14.609 1.00 30.47 222 GLY A C 1
ATOM 1327 O O . GLY A 1 193 ? 2.442 -26.675 15.042 1.00 28.64 222 GLY A O 1
ATOM 1328 N N . ASP A 1 194 ? 4.253 -27.831 14.301 1.00 30.97 223 ASP A N 1
ATOM 1329 C CA . ASP A 1 194 ? 5.218 -26.773 14.681 1.00 31.82 223 ASP A CA 1
ATOM 1330 C C . ASP A 1 194 ? 5.149 -25.556 13.766 1.00 28.63 223 ASP A C 1
ATOM 1331 O O . ASP A 1 194 ? 4.940 -25.707 12.550 1.00 28.14 223 ASP A O 1
ATOM 1336 N N . ILE A 1 195 ? 5.374 -24.384 14.352 1.00 27.05 224 ILE A N 1
ATOM 1337 C CA . ILE A 1 195 ? 5.685 -23.197 13.519 1.00 27.03 224 ILE A CA 1
ATOM 1338 C C . ILE A 1 195 ? 7.076 -23.438 12.923 1.00 27.22 224 ILE A C 1
ATOM 1339 O O . ILE A 1 195 ? 7.993 -23.735 13.689 1.00 28.13 224 ILE A O 1
ATOM 1344 N N . LEU A 1 196 ? 7.219 -23.290 11.605 1.00 28.81 225 LEU A N 1
ATOM 1345 C CA . LEU A 1 196 ? 8.530 -23.468 10.926 1.00 29.80 225 LEU A CA 1
ATOM 1346 C C . LEU A 1 196 ? 9.169 -22.098 10.741 1.00 29.06 225 LEU A C 1
ATOM 1347 O O . LEU A 1 196 ? 10.391 -22.000 10.794 1.00 29.38 225 LEU A O 1
ATOM 1352 N N . ALA A 1 197 ? 8.354 -21.072 10.528 1.00 27.77 226 ALA A N 1
ATOM 1353 C CA . ALA A 1 197 ? 8.920 -19.727 10.322 1.00 29.58 226 ALA A CA 1
ATOM 1354 C C . ALA A 1 197 ? 7.839 -18.711 10.623 1.00 29.39 226 ALA A C 1
ATOM 1355 O O . ALA A 1 197 ? 6.680 -19.017 10.370 1.00 27.80 226 ALA A O 1
ATOM 1357 N N . ALA A 1 198 ? 8.220 -17.571 11.175 1.00 28.87 227 ALA A N 1
ATOM 1358 C CA . ALA A 1 198 ? 7.208 -16.545 11.497 1.00 29.84 227 ALA A CA 1
ATOM 1359 C C . ALA A 1 198 ? 7.836 -15.187 11.302 1.00 31.47 227 ALA A C 1
ATOM 1360 O O . ALA A 1 198 ? 9.026 -15.039 11.591 1.00 33.56 227 ALA A O 1
ATOM 1362 N N . GLU A 1 199 ? 7.040 -14.269 10.798 1.00 33.81 228 GLU A N 1
ATOM 1363 C CA . GLU A 1 199 ? 7.471 -12.874 10.643 1.00 36.24 228 GLU A CA 1
ATOM 1364 C C . GLU A 1 199 ? 6.354 -12.002 11.200 1.00 36.38 228 GLU A C 1
ATOM 1365 O O . GLU A 1 199 ? 5.184 -12.265 10.894 1.00 36.71 228 GLU A O 1
ATOM 1371 N N . VAL A 1 200 ? 6.711 -11.069 12.064 1.00 34.88 229 VAL A N 1
ATOM 1372 C CA . VAL A 1 200 ? 5.748 -10.082 12.608 1.00 34.48 229 VAL A CA 1
ATOM 1373 C C . VAL A 1 200 ? 6.322 -8.698 12.296 1.00 36.47 229 VAL A C 1
ATOM 1374 O O . VAL A 1 200 ? 7.507 -8.463 12.583 1.00 36.40 229 VAL A O 1
ATOM 1378 N N . VAL A 1 201 ? 5.540 -7.870 11.618 1.00 37.65 230 VAL A N 1
ATOM 1379 C CA . VAL A 1 201 ? 5.957 -6.467 11.365 1.00 39.47 230 VAL A CA 1
ATOM 1380 C C . VAL A 1 201 ? 5.173 -5.634 12.376 1.00 40.64 230 VAL A C 1
ATOM 1381 O O . VAL A 1 201 ? 3.926 -5.654 12.305 1.00 39.75 230 VAL A O 1
ATOM 1385 N N . LYS A 1 202 ? 5.884 -5.016 13.322 1.00 42.82 231 LYS A N 1
ATOM 1386 C CA . LYS A 1 202 ? 5.261 -4.217 14.412 1.00 47.08 231 LYS A CA 1
ATOM 1387 C C . LYS A 1 202 ? 5.809 -2.792 14.350 1.00 47.26 231 LYS A C 1
ATOM 1388 O O . LYS A 1 202 ? 7.035 -2.638 14.472 1.00 47.54 231 LYS A O 1
ATOM 1394 N N . GLY A 1 203 ? 4.926 -1.810 14.160 1.00 47.69 232 GLY A N 1
ATOM 1395 C CA . GLY A 1 203 ? 5.344 -0.405 14.018 1.00 50.05 232 GLY A CA 1
ATOM 1396 C C . GLY A 1 203 ? 6.440 -0.247 12.972 1.00 50.11 232 GLY A C 1
ATOM 1397 O O . GLY A 1 203 ? 7.359 0.555 13.210 1.00 53.82 232 GLY A O 1
ATOM 1398 N N . GLY A 1 204 ? 6.368 -1.014 11.877 1.00 47.76 233 GLY A N 1
ATOM 1399 C CA . GLY A 1 204 ? 7.350 -0.903 10.778 1.00 48.41 233 GLY A CA 1
ATOM 1400 C C . GLY A 1 204 ? 8.622 -1.709 11.015 1.00 48.27 233 GLY A C 1
ATOM 1401 O O . GLY A 1 204 ? 9.478 -1.719 10.128 1.00 48.45 233 GLY A O 1
ATOM 1402 N N . THR A 1 205 ? 8.756 -2.372 12.163 1.00 46.30 234 THR A N 1
ATOM 1403 C CA . THR A 1 205 ? 9.972 -3.196 12.395 1.00 46.01 234 THR A CA 1
ATOM 1404 C C . THR A 1 205 ? 9.651 -4.666 12.104 1.00 42.82 234 THR A C 1
ATOM 1405 O O . THR A 1 205 ? 8.686 -5.187 12.706 1.00 39.69 234 THR A O 1
ATOM 1409 N N . THR A 1 206 ? 10.465 -5.313 11.266 1.00 42.13 235 THR A N 1
ATOM 1410 C CA . THR A 1 206 ? 10.280 -6.757 10.952 1.00 42.64 235 THR A CA 1
ATOM 1411 C C . THR A 1 206 ? 10.996 -7.653 11.972 1.00 40.97 235 THR A C 1
ATOM 1412 O O . THR A 1 206 ? 12.222 -7.494 12.163 1.00 40.72 235 THR A O 1
ATOM 1416 N N . HIS A 1 207 ? 10.244 -8.555 12.605 1.00 37.56 236 HIS A N 1
ATOM 1417 C CA . HIS A 1 207 ? 10.795 -9.569 13.534 1.00 36.87 236 HIS A CA 1
ATOM 1418 C C . HIS A 1 207 ? 10.598 -10.929 12.875 1.00 36.58 236 HIS A C 1
ATOM 1419 O O . HIS A 1 207 ? 9.482 -11.166 12.377 1.00 34.83 236 HIS A O 1
ATOM 1426 N N . GLN A 1 208 ? 11.637 -11.761 12.847 1.00 35.32 237 GLN A N 1
ATOM 1427 C CA . GLN A 1 208 ? 11.518 -13.094 12.223 1.00 34.88 237 GLN A CA 1
ATOM 1428 C C . GLN A 1 208 ? 12.024 -14.162 13.190 1.00 34.39 237 GLN A C 1
ATOM 1429 O O . GLN A 1 208 ? 12.903 -13.861 14.010 1.00 33.24 237 GLN A O 1
ATOM 1435 N N . ALA A 1 209 ? 11.445 -15.353 13.085 1.00 31.53 238 ALA A N 1
ATOM 1436 C CA . ALA A 1 209 ? 11.836 -16.539 13.865 1.00 31.88 238 ALA A CA 1
ATOM 1437 C C . ALA A 1 209 ? 11.822 -17.727 12.913 1.00 30.38 238 ALA A C 1
ATOM 1438 O O . ALA A 1 209 ? 10.884 -17.844 12.095 1.00 28.71 238 ALA A O 1
ATOM 1440 N N . PHE A 1 210 ? 12.853 -18.551 12.996 1.00 30.75 239 PHE A N 1
ATOM 1441 C CA . PHE A 1 210 ? 12.953 -19.728 12.108 1.00 30.98 239 PHE A CA 1
ATOM 1442 C C . PHE A 1 210 ? 13.244 -20.936 12.971 1.00 32.41 239 PHE A C 1
ATOM 1443 O O . PHE A 1 210 ? 14.125 -20.845 13.851 1.00 31.74 239 PHE A O 1
ATOM 1451 N N . TYR A 1 211 ? 12.523 -22.022 12.709 1.00 31.86 240 TYR A N 1
ATOM 1452 C CA . TYR A 1 211 ? 12.714 -23.279 13.452 1.00 33.27 240 TYR A CA 1
ATOM 1453 C C . TYR A 1 211 ? 13.939 -23.968 12.862 1.00 36.37 240 TYR A C 1
ATOM 1454 O O . TYR A 1 211 ? 13.993 -24.120 11.632 1.00 35.12 240 TYR A O 1
ATOM 1463 N N . TYR A 1 212 ? 14.898 -24.327 13.715 1.00 38.55 241 TYR A N 1
ATOM 1464 C CA . TYR A 1 212 ? 16.143 -25.008 13.276 1.00 44.36 241 TYR A CA 1
ATOM 1465 C C . TYR A 1 212 ? 16.324 -26.288 14.088 1.00 48.26 241 TYR A C 1
ATOM 1466 O O . TYR A 1 212 ? 16.412 -26.186 15.326 1.00 46.88 241 TYR A O 1
ATOM 1475 N N . ARG A 1 213 ? 16.373 -27.436 13.412 1.00 63.33 242 ARG A N 1
ATOM 1476 C CA . ARG A 1 213 ? 16.547 -28.746 14.101 1.00 77.98 242 ARG A CA 1
ATOM 1477 C C . ARG A 1 213 ? 17.782 -29.463 13.538 1.00 84.33 242 ARG A C 1
ATOM 1478 O O . ARG A 1 213 ? 18.014 -29.378 12.314 1.00 85.34 242 ARG A O 1
ATOM 1486 N N . SER A 1 214 ? 18.554 -30.110 14.420 1.00 91.61 243 SER A N 1
ATOM 1487 C CA . SER A 1 214 ? 19.803 -30.853 14.099 1.00 95.49 243 SER A CA 1
ATOM 1488 C C . SER A 1 214 ? 20.309 -31.573 15.356 1.00 93.13 243 SER A C 1
ATOM 1489 O O . SER A 1 214 ? 20.832 -32.691 15.202 1.00 97.09 243 SER A O 1
ATOM 1492 N N . GLY A 1 219 ? 17.362 -36.451 21.934 1.00 81.10 248 GLY A N 1
ATOM 1493 C CA . GLY A 1 219 ? 16.299 -36.704 20.942 1.00 79.24 248 GLY A CA 1
ATOM 1494 C C . GLY A 1 219 ? 15.216 -35.640 21.002 1.00 74.54 248 GLY A C 1
ATOM 1495 O O . GLY A 1 219 ? 14.028 -35.988 20.853 1.00 72.52 248 GLY A O 1
ATOM 1496 N N . GLY A 1 220 ? 15.613 -34.384 21.206 1.00 70.77 249 GLY A N 1
ATOM 1497 C CA . GLY A 1 220 ? 14.644 -33.275 21.292 1.00 69.64 249 GLY A CA 1
ATOM 1498 C C . GLY A 1 220 ? 14.428 -32.590 19.952 1.00 73.18 249 GLY A C 1
ATOM 1499 O O . GLY A 1 220 ? 15.233 -32.824 19.012 1.00 67.45 249 GLY A O 1
ATOM 1500 N N . GLY A 1 221 ? 13.369 -31.775 19.874 1.00 73.44 250 GLY A N 1
ATOM 1501 C CA . GLY A 1 221 ? 13.028 -31.014 18.660 1.00 71.40 250 GLY A CA 1
ATOM 1502 C C . GLY A 1 221 ? 14.054 -29.928 18.381 1.00 70.41 250 GLY A C 1
ATOM 1503 O O . GLY A 1 221 ? 15.191 -30.005 18.909 1.00 73.81 250 GLY A O 1
ATOM 1504 N N . GLY A 1 222 ? 13.671 -28.946 17.571 1.00 61.59 251 GLY A N 1
ATOM 1505 C CA . GLY A 1 222 ? 14.597 -27.858 17.234 1.00 55.25 251 GLY A CA 1
ATOM 1506 C C . GLY A 1 222 ? 14.554 -26.728 18.243 1.00 46.72 251 GLY A C 1
ATOM 1507 O O . GLY A 1 222 ? 14.255 -26.962 19.424 1.00 45.67 251 GLY A O 1
ATOM 1508 N N . ASN A 1 223 ? 14.865 -25.537 17.754 1.00 38.72 252 ASN A N 1
ATOM 1509 C CA . ASN A 1 223 ? 14.886 -24.277 18.523 1.00 35.72 252 ASN A CA 1
ATOM 1510 C C . ASN A 1 223 ? 14.582 -23.165 17.533 1.00 33.64 252 ASN A C 1
ATOM 1511 O O . ASN A 1 223 ? 14.732 -23.411 16.313 1.00 33.85 252 ASN A O 1
ATOM 1516 N N . TYR A 1 224 ? 14.236 -21.994 18.055 1.00 31.03 253 TYR A N 1
ATOM 1517 C CA . TYR A 1 224 ? 13.935 -20.812 17.228 1.00 30.73 253 TYR A CA 1
ATOM 1518 C C . TYR A 1 224 ? 15.088 -19.804 17.296 1.00 31.51 253 TYR A C 1
ATOM 1519 O O . TYR A 1 224 ? 15.577 -19.481 18.392 1.00 31.51 253 TYR A O 1
ATOM 1528 N N . TYR A 1 225 ? 15.464 -19.295 16.126 1.00 31.23 254 TYR A N 1
ATOM 1529 C CA . TYR A 1 225 ? 16.526 -18.268 15.996 1.00 31.82 254 TYR A CA 1
ATOM 1530 C C . TYR A 1 225 ? 16.005 -17.181 15.077 1.00 31.98 254 TYR A C 1
ATOM 1531 O O . TYR A 1 225 ? 15.070 -17.429 14.280 1.00 30.41 254 TYR A O 1
ATOM 1540 N N . ASP A 1 226 ? 16.626 -16.017 15.145 1.00 32.73 255 ASP A N 1
ATOM 1541 C CA . ASP A 1 226 ? 16.240 -14.871 14.301 1.00 33.45 255 ASP A CA 1
ATOM 1542 C C . ASP A 1 226 ? 16.893 -15.055 12.933 1.00 33.08 255 ASP A C 1
ATOM 1543 O O . ASP A 1 226 ? 17.536 -16.101 12.708 1.00 32.11 255 ASP A O 1
ATOM 1548 N N . GLU A 1 227 ? 16.733 -14.068 12.062 1.00 35.17 256 GLU A N 1
ATOM 1549 C CA . GLU A 1 227 ? 17.269 -14.148 10.675 1.00 39.07 256 GLU A CA 1
ATOM 1550 C C . GLU A 1 227 ? 18.801 -14.288 10.646 1.00 40.25 256 GLU A C 1
ATOM 1551 O O . GLU A 1 227 ? 19.300 -14.750 9.614 1.00 40.59 256 GLU A O 1
ATOM 1557 N N . ASP A 1 228 ? 19.503 -13.958 11.738 1.00 40.92 257 ASP A N 1
ATOM 1558 C CA . ASP A 1 228 ? 20.994 -14.034 11.788 1.00 42.77 257 ASP A CA 1
ATOM 1559 C C . ASP A 1 228 ? 21.437 -15.303 12.532 1.00 42.85 257 ASP A C 1
ATOM 1560 O O . ASP A 1 228 ? 22.659 -15.473 12.749 1.00 41.85 257 ASP A O 1
ATOM 1565 N N . GLY A 1 229 ? 20.489 -16.177 12.895 1.00 39.34 258 GLY A N 1
ATOM 1566 C CA . GLY A 1 229 ? 20.847 -17.400 13.636 1.00 38.44 258 GLY A CA 1
ATOM 1567 C C . GLY A 1 229 ? 21.147 -17.089 15.091 1.00 38.55 258 GLY A C 1
ATOM 1568 O O . GLY A 1 229 ? 21.853 -17.885 15.732 1.00 38.53 258 GLY A O 1
ATOM 1569 N N . ARG A 1 230 ? 20.622 -15.966 15.589 1.00 37.51 259 ARG A N 1
ATOM 1570 C CA . ARG A 1 230 ? 20.841 -15.578 17.001 1.00 40.08 259 ARG A CA 1
ATOM 1571 C C . ARG A 1 230 ? 19.583 -15.867 17.842 1.00 38.76 259 ARG A C 1
ATOM 1572 O O . ARG A 1 230 ? 18.461 -15.890 17.304 1.00 35.00 259 ARG A O 1
ATOM 1580 N N . VAL A 1 231 ? 19.792 -16.115 19.129 1.00 37.56 260 VAL A N 1
ATOM 1581 C CA . VAL A 1 231 ? 18.686 -16.370 20.084 1.00 37.61 260 VAL A CA 1
ATOM 1582 C C . VAL A 1 231 ? 17.735 -15.160 20.127 1.00 37.80 260 VAL A C 1
ATOM 1583 O O . VAL A 1 231 ? 18.221 -14.020 20.089 1.00 35.37 260 VAL A O 1
ATOM 1587 N N . LEU A 1 232 ? 16.428 -15.432 20.192 1.00 37.90 261 LEU A N 1
ATOM 1588 C CA . LEU A 1 232 ? 15.323 -14.426 20.274 1.00 42.63 261 LEU A CA 1
ATOM 1589 C C . LEU A 1 232 ? 14.954 -14.095 21.722 1.00 47.62 261 LEU A C 1
ATOM 1590 O O . LEU A 1 232 ? 14.231 -13.089 21.942 1.00 48.94 261 LEU A O 1
ATOM 1595 N N . GLN A 1 233 ? 15.352 -14.953 22.665 1.00 50.22 262 GLN A N 1
ATOM 1596 C CA . GLN A 1 233 ? 14.859 -14.807 24.058 1.00 54.57 262 GLN A CA 1
ATOM 1597 C C . GLN A 1 233 ? 15.563 -13.656 24.767 1.00 56.91 262 GLN A C 1
ATOM 1598 O O . GLN A 1 233 ? 16.692 -13.287 24.358 1.00 56.03 262 GLN A O 1
ATOM 1604 N N . GLU A 1 234 ? 14.884 -13.115 25.782 1.00 60.15 263 GLU A N 1
ATOM 1605 C CA . GLU A 1 234 ? 15.439 -12.016 26.608 1.00 66.21 263 GLU A CA 1
ATOM 1606 C C . GLU A 1 234 ? 16.581 -12.586 27.464 1.00 67.22 263 GLU A C 1
ATOM 1607 O O . GLU A 1 234 ? 16.635 -13.828 27.648 1.00 63.61 263 GLU A O 1
ATOM 1613 N N . LYS A 1 235 ? 17.447 -11.694 27.949 1.00 66.95 264 LYS A N 1
ATOM 1614 C CA . LYS A 1 235 ? 18.642 -12.018 28.768 1.00 69.63 264 LYS A CA 1
ATOM 1615 C C . LYS A 1 235 ? 18.265 -12.998 29.891 1.00 68.49 264 LYS A C 1
ATOM 1616 O O . LYS A 1 235 ? 18.939 -14.050 30.019 1.00 68.78 264 LYS A O 1
ATOM 1622 N N . GLY A 1 236 ? 17.219 -12.680 30.661 1.00 65.14 265 GLY A N 1
ATOM 1623 C CA . GLY A 1 236 ? 16.806 -13.529 31.795 1.00 64.90 265 GLY A CA 1
ATOM 1624 C C . GLY A 1 236 ? 15.748 -14.540 31.380 1.00 61.39 265 GLY A C 1
ATOM 1625 O O . GLY A 1 236 ? 15.924 -15.205 30.326 1.00 61.55 265 GLY A O 1
ATOM 1626 N N . GLY A 1 237 ? 14.685 -14.639 32.180 1.00 58.19 266 GLY A N 1
ATOM 1627 C CA . GLY A 1 237 ? 13.560 -15.545 31.904 1.00 55.55 266 GLY A CA 1
ATOM 1628 C C . GLY A 1 237 ? 13.951 -16.999 32.087 1.00 51.89 266 GLY A C 1
ATOM 1629 O O . GLY A 1 237 ? 14.432 -17.354 33.186 1.00 51.71 266 GLY A O 1
ATOM 1630 N N . PHE A 1 238 ? 13.772 -17.796 31.034 1.00 45.83 267 PHE A N 1
ATOM 1631 C CA . PHE A 1 238 ? 14.021 -19.262 31.076 1.00 43.82 267 PHE A CA 1
ATOM 1632 C C . PHE A 1 238 ? 15.463 -19.527 30.667 1.00 44.19 267 PHE A C 1
ATOM 1633 O O . PHE A 1 238 ? 15.724 -19.750 29.478 1.00 44.59 267 PHE A O 1
ATOM 1641 N N . ASN A 1 239 ? 16.357 -19.515 31.650 1.00 44.88 268 ASN A N 1
ATOM 1642 C CA . ASN A 1 239 ? 17.814 -19.649 31.403 1.00 47.64 268 ASN A CA 1
ATOM 1643 C C . ASN A 1 239 ? 18.331 -21.044 31.733 1.00 47.05 268 ASN A C 1
ATOM 1644 O O . ASN A 1 239 ? 19.576 -21.215 31.650 1.00 46.77 268 ASN A O 1
ATOM 1649 N N . ILE A 1 240 ? 17.448 -21.981 32.110 1.00 43.42 269 ILE A N 1
ATOM 1650 C CA . ILE A 1 240 ? 17.953 -23.327 32.507 1.00 42.49 269 ILE A CA 1
ATOM 1651 C C . ILE A 1 240 ? 16.958 -24.413 32.127 1.00 38.10 269 ILE A C 1
ATOM 1652 O O . ILE A 1 240 ? 15.745 -24.151 32.128 1.00 35.93 269 ILE A O 1
ATOM 1657 N N . GLU A 1 241 ? 17.499 -25.573 31.780 1.00 37.31 270 GLU A N 1
ATOM 1658 C CA . GLU A 1 241 ? 16.663 -26.780 31.646 1.00 36.38 270 GLU A CA 1
ATOM 1659 C C . GLU A 1 241 ? 16.264 -27.139 33.083 1.00 34.13 270 GLU A C 1
ATOM 1660 O O . GLU A 1 241 ? 16.999 -26.864 34.031 1.00 33.89 270 GLU A O 1
ATOM 1666 N N . PRO A 1 242 ? 15.083 -27.726 33.301 1.00 31.84 271 PRO A N 1
ATOM 1667 C CA . PRO A 1 242 ? 14.622 -28.042 34.656 1.00 31.98 271 PRO A CA 1
ATOM 1668 C C . PRO A 1 242 ? 15.394 -29.175 35.361 1.00 32.29 271 PRO A C 1
ATOM 1669 O O . PRO A 1 242 ? 15.164 -29.397 36.536 1.00 33.38 271 PRO A O 1
ATOM 1673 N N . LEU A 1 243 ? 16.299 -29.855 34.660 1.00 32.07 272 LEU A N 1
ATOM 1674 C CA . LEU A 1 243 ? 17.073 -30.912 35.355 1.00 32.96 272 LEU A CA 1
ATOM 1675 C C . LEU A 1 243 ? 18.242 -31.343 34.487 1.00 34.62 272 LEU A C 1
ATOM 1676 O O . LEU A 1 243 ? 18.286 -30.916 33.330 1.00 33.59 272 LEU A O 1
ATOM 1681 N N . VAL A 1 244 ? 19.152 -32.122 35.093 1.00 37.74 273 VAL A N 1
ATOM 1682 C CA . VAL A 1 244 ? 20.257 -32.849 34.418 1.00 40.56 273 VAL A CA 1
ATOM 1683 C C . VAL A 1 244 ? 19.628 -34.199 34.067 1.00 40.57 273 VAL A C 1
ATOM 1684 O O . VAL A 1 244 ? 19.109 -34.849 34.988 1.00 39.04 273 VAL A O 1
ATOM 1688 N N . TYR A 1 245 ? 19.584 -34.561 32.782 1.00 41.72 274 TYR A N 1
ATOM 1689 C CA . TYR A 1 245 ? 18.852 -35.797 32.396 1.00 41.80 274 TYR A CA 1
ATOM 1690 C C . TYR A 1 245 ? 19.723 -36.714 31.526 1.00 42.46 274 TYR A C 1
ATOM 1691 O O . TYR A 1 245 ? 20.752 -36.262 30.966 1.00 45.70 274 TYR A O 1
ATOM 1700 N N . THR A 1 246 ? 19.300 -37.977 31.432 1.00 65.60 275 THR A N 1
ATOM 1701 C CA . THR A 1 246 ? 19.969 -39.002 30.595 1.00 66.81 275 THR A CA 1
ATOM 1702 C C . THR A 1 246 ? 19.679 -38.656 29.135 1.00 64.16 275 THR A C 1
ATOM 1703 O O . THR A 1 246 ? 20.634 -38.422 28.381 1.00 64.86 275 THR A O 1
ATOM 1707 N N . ARG A 1 247 ? 18.394 -38.588 28.772 1.00 60.75 276 ARG A N 1
ATOM 1708 C CA . ARG A 1 247 ? 18.022 -38.229 27.387 1.00 58.61 276 ARG A CA 1
ATOM 1709 C C . ARG A 1 247 ? 16.542 -37.855 27.325 1.00 54.71 276 ARG A C 1
ATOM 1710 O O . ARG A 1 247 ? 15.789 -38.259 28.222 1.00 54.22 276 ARG A O 1
ATOM 1718 N N . ILE A 1 248 ? 16.165 -37.133 26.273 1.00 51.74 277 ILE A N 1
ATOM 1719 C CA . ILE A 1 248 ? 14.740 -36.805 26.016 1.00 49.08 277 ILE A CA 1
ATOM 1720 C C . ILE A 1 248 ? 14.085 -38.048 25.411 1.00 50.03 277 ILE A C 1
ATOM 1721 O O . ILE A 1 248 ? 14.434 -38.401 24.278 1.00 50.88 277 ILE A O 1
ATOM 1726 N N . SER A 1 249 ? 13.200 -38.711 26.155 1.00 50.06 278 SER A N 1
ATOM 1727 C CA . SER A 1 249 ? 12.569 -39.952 25.634 1.00 51.76 278 SER A CA 1
ATOM 1728 C C . SER A 1 249 ? 11.359 -39.613 24.756 1.00 49.45 278 SER A C 1
ATOM 1729 O O . SER A 1 249 ? 10.901 -40.493 24.017 1.00 50.46 278 SER A O 1
ATOM 1732 N N . SER A 1 250 ? 10.893 -38.364 24.781 1.00 46.55 279 SER A N 1
ATOM 1733 C CA . SER A 1 250 ? 9.695 -38.010 23.981 1.00 44.72 279 SER A CA 1
ATOM 1734 C C . SER A 1 250 ? 9.551 -36.498 23.952 1.00 42.11 279 SER A C 1
ATOM 1735 O O . SER A 1 250 ? 9.323 -35.890 24.993 1.00 41.21 279 SER A O 1
ATOM 1738 N N . PRO A 1 251 ? 9.715 -35.839 22.784 1.00 41.06 280 PRO A N 1
ATOM 1739 C CA . PRO A 1 251 ? 9.570 -34.394 22.702 1.00 39.34 280 PRO A CA 1
ATOM 1740 C C . PRO A 1 251 ? 8.098 -34.018 22.662 1.00 37.83 280 PRO A C 1
ATOM 1741 O O . PRO A 1 251 ? 7.242 -34.884 22.705 1.00 37.90 280 PRO A O 1
ATOM 1745 N N . PHE A 1 252 ? 7.852 -32.725 22.614 1.00 36.89 281 PHE A N 1
ATOM 1746 C CA . PHE A 1 252 ? 6.470 -32.241 22.485 1.00 36.26 281 PHE A CA 1
ATOM 1747 C C . PHE A 1 252 ? 6.034 -32.476 21.045 1.00 36.68 281 PHE A C 1
ATOM 1748 O O . PHE A 1 252 ? 6.901 -32.358 20.168 1.00 37.09 281 PHE A O 1
ATOM 1756 N N . GLY A 1 253 ? 4.774 -32.838 20.826 1.00 36.82 282 GLY A N 1
ATOM 1757 C CA . GLY A 1 253 ? 4.306 -32.857 19.438 1.00 37.46 282 GLY A CA 1
ATOM 1758 C C . GLY A 1 253 ? 3.577 -34.120 19.061 1.00 38.24 282 GLY A C 1
ATOM 1759 O O . GLY A 1 253 ? 3.414 -35.020 19.897 1.00 38.10 282 GLY A O 1
ATOM 1760 N N . TYR A 1 254 ? 3.154 -34.145 17.805 1.00 39.25 283 TYR A N 1
ATOM 1761 C CA . TYR A 1 254 ? 2.408 -35.290 17.243 1.00 40.22 283 TYR A CA 1
ATOM 1762 C C . TYR A 1 254 ? 3.427 -36.308 16.774 1.00 42.26 283 TYR A C 1
ATOM 1763 O O . TYR A 1 254 ? 4.402 -35.910 16.157 1.00 42.38 283 TYR A O 1
ATOM 1772 N N . ARG A 1 255 ? 3.251 -37.553 17.185 1.00 44.73 284 ARG A N 1
ATOM 1773 C CA . ARG A 1 255 ? 4.136 -38.627 16.693 1.00 48.83 284 ARG A CA 1
ATOM 1774 C C . ARG A 1 255 ? 3.258 -39.788 16.223 1.00 48.84 284 ARG A C 1
ATOM 1775 O O . ARG A 1 255 ? 2.199 -40.019 16.845 1.00 47.27 284 ARG A O 1
ATOM 1783 N N . MET A 1 256 ? 3.671 -40.440 15.133 1.00 50.29 285 MET A N 1
ATOM 1784 C CA . MET A 1 256 ? 2.995 -41.653 14.612 1.00 51.86 285 MET A CA 1
ATOM 1785 C C . MET A 1 256 ? 3.670 -42.874 15.240 1.00 54.61 285 MET A C 1
ATOM 1786 O O . MET A 1 256 ? 4.909 -42.941 15.190 1.00 55.72 285 MET A O 1
ATOM 1791 N N . HIS A 1 257 ? 2.886 -43.798 15.802 1.00 56.47 286 HIS A N 1
ATOM 1792 C CA . HIS A 1 257 ? 3.479 -45.021 16.404 1.00 59.63 286 HIS A CA 1
ATOM 1793 C C . HIS A 1 257 ? 4.106 -45.839 15.274 1.00 62.39 286 HIS A C 1
ATOM 1794 O O . HIS A 1 257 ? 3.465 -46.080 14.253 1.00 61.63 286 HIS A O 1
ATOM 1801 N N . PRO A 1 258 ? 5.387 -46.251 15.403 1.00 65.94 287 PRO A N 1
ATOM 1802 C CA . PRO A 1 258 ? 6.084 -47.006 14.352 1.00 69.38 287 PRO A CA 1
ATOM 1803 C C . PRO A 1 258 ? 5.385 -48.232 13.733 1.00 71.93 287 PRO A C 1
ATOM 1804 O O . PRO A 1 258 ? 5.550 -48.438 12.534 1.00 73.08 287 PRO A O 1
ATOM 1808 N N . ILE A 1 259 ? 4.635 -49.003 14.534 1.00 72.92 288 ILE A N 1
ATOM 1809 C CA . ILE A 1 259 ? 3.985 -50.272 14.068 1.00 75.06 288 ILE A CA 1
ATOM 1810 C C . ILE A 1 259 ? 2.479 -50.067 13.883 1.00 71.73 288 ILE A C 1
ATOM 1811 O O . ILE A 1 259 ? 1.951 -50.495 12.837 1.00 71.88 288 ILE A O 1
ATOM 1816 N N . LEU A 1 260 ? 1.825 -49.470 14.886 1.00 68.55 289 LEU A N 1
ATOM 1817 C CA . LEU A 1 260 ? 0.351 -49.275 14.913 1.00 65.33 289 LEU A CA 1
ATOM 1818 C C . LEU A 1 260 ? -0.059 -48.143 13.965 1.00 60.87 289 LEU A C 1
ATOM 1819 O O . LEU A 1 260 ? -1.228 -48.129 13.529 1.00 58.90 289 LEU A O 1
ATOM 1824 N N . HIS A 1 261 ? 0.876 -47.238 13.669 1.00 58.60 290 HIS A N 1
ATOM 1825 C CA . HIS A 1 261 ? 0.616 -46.076 12.781 1.00 55.36 290 HIS A CA 1
ATOM 1826 C C . HIS A 1 261 ? -0.466 -45.177 13.400 1.00 51.90 290 HIS A C 1
ATOM 1827 O O . HIS A 1 261 ? -1.061 -44.377 12.651 1.00 49.92 290 HIS A O 1
ATOM 1834 N N . THR A 1 262 ? -0.704 -45.304 14.711 1.00 51.24 291 THR A N 1
ATOM 1835 C CA . THR A 1 262 ? -1.674 -44.407 15.401 1.00 48.90 291 THR A CA 1
ATOM 1836 C C . THR A 1 262 ? -0.949 -43.107 15.770 1.00 47.04 291 THR A C 1
ATOM 1837 O O . THR A 1 262 ? 0.301 -43.121 15.875 1.00 47.34 291 THR A O 1
ATOM 1841 N N . TRP A 1 263 ? -1.722 -42.034 15.966 1.00 44.99 292 TRP A N 1
ATOM 1842 C CA . TRP A 1 263 ? -1.160 -40.689 16.249 1.00 43.53 292 TRP A CA 1
ATOM 1843 C C . TRP A 1 263 ? -1.465 -40.248 17.682 1.00 43.78 292 TRP A C 1
ATOM 1844 O O . TRP A 1 263 ? -2.591 -40.447 18.160 1.00 43.61 292 TRP A O 1
ATOM 1855 N N . ARG A 1 264 ? -0.475 -39.617 18.303 1.00 44.27 293 ARG A N 1
ATOM 1856 C CA . ARG A 1 264 ? -0.575 -39.147 19.700 1.00 44.86 293 ARG A CA 1
ATOM 1857 C C . ARG A 1 264 ? 0.130 -37.792 19.830 1.00 42.99 293 ARG A C 1
ATOM 1858 O O . ARG A 1 264 ? 1.225 -37.652 19.251 1.00 42.09 293 ARG A O 1
ATOM 1866 N N . LEU A 1 265 ? -0.519 -36.824 20.483 1.00 41.91 294 LEU A N 1
ATOM 1867 C CA . LEU A 1 265 ? 0.148 -35.544 20.843 1.00 41.38 294 LEU A CA 1
ATOM 1868 C C . LEU A 1 265 ? 0.737 -35.704 22.252 1.00 42.63 294 LEU A C 1
ATOM 1869 O O . LEU A 1 265 ? -0.025 -36.093 23.167 1.00 42.79 294 LEU A O 1
ATOM 1874 N N . HIS A 1 266 ? 2.052 -35.522 22.379 1.00 43.62 295 HIS A N 1
ATOM 1875 C CA . HIS A 1 266 ? 2.710 -35.427 23.706 1.00 46.18 295 HIS A CA 1
ATOM 1876 C C . HIS A 1 266 ? 2.674 -33.934 24.081 1.00 47.01 295 HIS A C 1
ATOM 1877 O O . HIS A 1 266 ? 3.265 -33.123 23.363 1.00 44.64 295 HIS A O 1
ATOM 1884 N N . THR A 1 267 ? 1.982 -33.587 25.165 1.00 29.53 296 THR A N 1
ATOM 1885 C CA . THR A 1 267 ? 1.734 -32.158 25.538 1.00 30.47 296 THR A CA 1
ATOM 1886 C C . THR A 1 267 ? 2.913 -31.546 26.296 1.00 30.89 296 THR A C 1
ATOM 1887 O O . THR A 1 267 ? 2.760 -30.412 26.814 1.00 29.40 296 THR A O 1
ATOM 1891 N N . GLY A 1 268 ? 4.034 -32.262 26.357 1.00 31.00 297 GLY A N 1
ATOM 1892 C CA . GLY A 1 268 ? 5.224 -31.746 27.049 1.00 31.22 297 GLY A CA 1
ATOM 1893 C C . GLY A 1 268 ? 6.447 -32.521 26.609 1.00 31.70 297 GLY A C 1
ATOM 1894 O O . GLY A 1 268 ? 6.353 -33.227 25.596 1.00 35.97 297 GLY A O 1
ATOM 1895 N N . ILE A 1 269 ? 7.560 -32.341 27.313 1.00 30.00 298 ILE A N 1
ATOM 1896 C CA . ILE A 1 269 ? 8.821 -33.071 27.013 1.00 30.91 298 ILE A CA 1
ATOM 1897 C C . ILE A 1 269 ? 9.057 -34.098 28.106 1.00 32.46 298 ILE A C 1
ATOM 1898 O O . ILE A 1 269 ? 8.972 -33.719 29.294 1.00 31.03 298 ILE A O 1
ATOM 1903 N N . ASP A 1 270 ? 9.338 -35.340 27.725 1.00 34.50 299 ASP A N 1
ATOM 1904 C CA . ASP A 1 270 ? 9.690 -36.368 28.734 1.00 34.36 299 ASP A CA 1
ATOM 1905 C C . ASP A 1 270 ? 11.206 -36.460 28.798 1.00 33.38 299 ASP A C 1
ATOM 1906 O O . ASP A 1 270 ? 11.817 -36.863 27.787 1.00 34.79 299 ASP A O 1
ATOM 1911 N N . TYR A 1 271 ? 11.775 -36.084 29.935 1.00 32.23 300 TYR A N 1
ATOM 1912 C CA . TYR A 1 271 ? 13.234 -36.156 30.166 1.00 34.18 300 TYR A CA 1
ATOM 1913 C C . TYR A 1 271 ? 13.527 -37.386 31.022 1.00 35.56 300 TYR A C 1
ATOM 1914 O O . TYR A 1 271 ? 13.178 -37.379 32.218 1.00 34.78 300 TYR A O 1
ATOM 1923 N N . ALA A 1 272 ? 14.101 -38.426 30.422 1.00 36.38 301 ALA A N 1
ATOM 1924 C CA . ALA A 1 272 ? 14.440 -39.643 31.188 1.00 36.24 301 ALA A CA 1
ATOM 1925 C C . ALA A 1 272 ? 15.591 -39.312 32.146 1.00 36.68 301 ALA A C 1
ATOM 1926 O O . ALA A 1 272 ? 16.596 -38.722 31.706 1.00 39.99 301 ALA A O 1
ATOM 1928 N N . ALA A 1 273 ? 15.436 -39.659 33.419 1.00 37.16 302 ALA A N 1
ATOM 1929 C CA . ALA A 1 273 ? 16.492 -39.378 34.421 1.00 37.74 302 ALA A CA 1
ATOM 1930 C C . ALA A 1 273 ? 16.311 -40.324 35.590 1.00 36.78 302 ALA A C 1
ATOM 1931 O O . ALA A 1 273 ? 15.198 -40.767 35.854 1.00 35.97 302 ALA A O 1
ATOM 1933 N N . PRO A 1 274 ? 17.382 -40.600 36.362 1.00 39.56 303 PRO A N 1
ATOM 1934 C CA . PRO A 1 274 ? 17.277 -41.467 37.525 1.00 38.43 303 PRO A CA 1
ATOM 1935 C C . PRO A 1 274 ? 16.309 -40.923 38.581 1.00 37.94 303 PRO A C 1
ATOM 1936 O O . PRO A 1 274 ? 16.178 -39.712 38.741 1.00 35.06 303 PRO A O 1
ATOM 1940 N N . GLN A 1 275 ? 15.641 -41.849 39.261 1.00 38.21 304 GLN A N 1
ATOM 1941 C CA . GLN A 1 275 ? 14.741 -41.605 40.407 1.00 36.94 304 GLN A CA 1
ATOM 1942 C C . GLN A 1 275 ? 15.415 -40.630 41.389 1.00 34.57 304 GLN A C 1
ATOM 1943 O O . GLN A 1 275 ? 16.600 -40.828 41.695 1.00 31.96 304 GLN A O 1
ATOM 1949 N N . GLY A 1 276 ? 14.703 -39.589 41.839 1.00 31.36 305 GLY A N 1
ATOM 1950 C CA . GLY A 1 276 ? 15.273 -38.649 42.834 1.00 29.95 305 GLY A CA 1
ATOM 1951 C C . GLY A 1 276 ? 16.113 -37.539 42.224 1.00 30.24 305 GLY A C 1
ATOM 1952 O O . GLY A 1 276 ? 16.635 -36.703 42.994 1.00 30.46 305 GLY A O 1
ATOM 1953 N N . THR A 1 277 ? 16.260 -37.503 40.897 1.00 30.15 306 THR A N 1
ATOM 1954 C CA . THR A 1 277 ? 17.044 -36.414 40.265 1.00 30.03 306 THR A CA 1
ATOM 1955 C C . THR A 1 277 ? 16.379 -35.073 40.575 1.00 30.24 306 THR A C 1
ATOM 1956 O O . THR A 1 277 ? 15.178 -34.935 40.380 1.00 26.47 306 THR A O 1
ATOM 1960 N N . PRO A 1 278 ? 17.113 -34.068 41.111 1.00 29.55 307 PRO A N 1
ATOM 1961 C CA . PRO A 1 278 ? 16.519 -32.773 41.402 1.00 29.90 307 PRO A CA 1
ATOM 1962 C C . PRO A 1 278 ? 15.892 -32.101 40.175 1.00 29.40 307 PRO A C 1
ATOM 1963 O O . PRO A 1 278 ? 16.466 -32.146 39.095 1.00 28.60 307 PRO A O 1
ATOM 1967 N N . VAL A 1 279 ? 14.726 -31.494 40.401 1.00 27.93 308 VAL A N 1
ATOM 1968 C CA . VAL A 1 279 ? 13.962 -30.771 39.350 1.00 26.54 308 VAL A CA 1
ATOM 1969 C C . VAL A 1 279 ? 13.912 -29.314 39.783 1.00 28.51 308 VAL A C 1
ATOM 1970 O O . VAL A 1 279 ? 13.561 -29.055 40.943 1.00 28.43 308 VAL A O 1
ATOM 1974 N N . ARG A 1 280 ? 14.242 -28.410 38.863 1.00 29.78 309 ARG A N 1
ATOM 1975 C CA . ARG A 1 280 ? 14.329 -26.975 39.191 1.00 30.88 309 ARG A CA 1
ATOM 1976 C C . ARG A 1 280 ? 13.310 -26.150 38.396 1.00 30.25 309 ARG A C 1
ATOM 1977 O O . ARG A 1 280 ? 13.047 -26.487 37.240 1.00 29.06 309 ARG A O 1
ATOM 1985 N N . ALA A 1 281 ? 12.789 -25.100 39.029 1.00 29.66 310 ALA A N 1
ATOM 1986 C CA . ALA A 1 281 ? 11.936 -24.110 38.354 1.00 31.00 310 ALA A CA 1
ATOM 1987 C C . ALA A 1 281 ? 12.767 -23.518 37.203 1.00 31.23 310 ALA A C 1
ATOM 1988 O O . ALA A 1 281 ? 13.951 -23.121 37.434 1.00 31.97 310 ALA A O 1
ATOM 1990 N N . SER A 1 282 ? 12.210 -23.524 35.999 1.00 31.70 311 SER A N 1
ATOM 1991 C CA . SER A 1 282 ? 12.933 -23.043 34.792 1.00 32.23 311 SER A CA 1
ATOM 1992 C C . SER A 1 282 ? 13.063 -21.513 34.785 1.00 33.57 311 SER A C 1
ATOM 1993 O O . SER A 1 282 ? 13.920 -21.016 34.041 1.00 36.43 311 SER A O 1
ATOM 1996 N N . ALA A 1 283 ? 12.224 -20.809 35.547 1.00 36.16 312 ALA A N 1
ATOM 1997 C CA . ALA A 1 283 ? 12.262 -19.330 35.594 1.00 36.95 312 ALA A CA 1
ATOM 1998 C C . ALA A 1 283 ? 11.543 -18.836 36.854 1.00 38.43 312 ALA A C 1
ATOM 1999 O O . ALA A 1 283 ? 10.784 -19.628 37.473 1.00 37.22 312 ALA A O 1
ATOM 2001 N N . ASP A 1 284 ? 11.792 -17.585 37.252 1.00 36.60 313 ASP A N 1
ATOM 2002 C CA . ASP A 1 284 ? 11.092 -17.035 38.439 1.00 38.22 313 ASP A CA 1
ATOM 2003 C C . ASP A 1 284 ? 9.587 -17.215 38.251 1.00 37.15 313 ASP A C 1
ATOM 2004 O O . ASP A 1 284 ? 9.132 -17.170 37.093 1.00 37.08 313 ASP A O 1
ATOM 2009 N N . GLY A 1 285 ? 8.847 -17.363 39.347 1.00 36.12 314 GLY A N 1
ATOM 2010 C CA . GLY A 1 285 ? 7.386 -17.505 39.267 1.00 36.06 314 GLY A CA 1
ATOM 2011 C C . GLY A 1 285 ? 6.770 -17.725 40.629 1.00 38.32 314 GLY A C 1
ATOM 2012 O O . GLY A 1 285 ? 7.477 -17.538 41.638 1.00 40.38 314 GLY A O 1
ATOM 2013 N N . VAL A 1 286 ? 5.484 -18.082 40.647 1.00 37.22 315 VAL A N 1
ATOM 2014 C CA . VAL A 1 286 ? 4.762 -18.420 41.897 1.00 38.24 315 VAL A CA 1
ATOM 2015 C C . VAL A 1 286 ? 4.199 -19.836 41.748 1.00 36.19 315 VAL A C 1
ATOM 2016 O O . VAL A 1 286 ? 3.548 -20.113 40.729 1.00 32.63 315 VAL A O 1
ATOM 2020 N N . ILE A 1 287 ? 4.441 -20.684 42.737 1.00 35.98 316 ILE A N 1
ATOM 2021 C CA . ILE A 1 287 ? 3.876 -22.058 42.718 1.00 35.24 316 ILE A CA 1
ATOM 2022 C C . ILE A 1 287 ? 2.376 -21.933 42.974 1.00 36.34 316 ILE A C 1
ATOM 2023 O O . ILE A 1 287 ? 2.018 -21.385 44.016 1.00 36.39 316 ILE A O 1
ATOM 2028 N N . THR A 1 288 ? 1.563 -22.470 42.067 1.00 33.39 317 THR A N 1
ATOM 2029 C CA . THR A 1 288 ? 0.088 -22.376 42.136 1.00 34.86 317 THR A CA 1
ATOM 2030 C C . THR A 1 288 ? -0.505 -23.736 42.455 1.00 34.16 317 THR A C 1
ATOM 2031 O O . THR A 1 288 ? -1.697 -23.792 42.772 1.00 33.92 317 THR A O 1
ATOM 2035 N N . PHE A 1 289 ? 0.318 -24.785 42.414 1.00 33.54 318 PHE A N 1
ATOM 2036 C CA . PHE A 1 289 ? -0.195 -26.134 42.722 1.00 34.28 318 PHE A CA 1
ATOM 2037 C C . PHE A 1 289 ? 0.968 -27.039 43.122 1.00 34.29 318 PHE A C 1
ATOM 2038 O O . PHE A 1 289 ? 2.043 -26.994 42.506 1.00 32.41 318 PHE A O 1
ATOM 2046 N N . LYS A 1 290 ? 0.717 -27.854 44.129 1.00 36.58 319 LYS A N 1
ATOM 2047 C CA . LYS A 1 290 ? 1.717 -28.815 44.644 1.00 37.04 319 LYS A CA 1
ATOM 2048 C C . LYS A 1 290 ? 0.910 -30.005 45.145 1.00 35.60 319 LYS A C 1
ATOM 2049 O O . LYS A 1 290 ? 0.130 -29.824 46.079 1.00 37.09 319 LYS A O 1
ATOM 2055 N N . GLY A 1 291 ? 1.024 -31.157 44.497 1.00 32.54 320 GLY A N 1
ATOM 2056 C CA . GLY A 1 291 ? 0.220 -32.306 44.945 1.00 34.02 320 GLY A CA 1
ATOM 2057 C C . GLY A 1 291 ? -0.023 -33.295 43.826 1.00 34.02 320 GLY A C 1
ATOM 2058 O O . GLY A 1 291 ? 0.624 -33.172 42.758 1.00 32.11 320 GLY A O 1
ATOM 2059 N N . ARG A 1 292 ? -0.896 -34.269 44.080 1.00 35.46 321 ARG A N 1
ATOM 2060 C CA . ARG A 1 292 ? -1.288 -35.322 43.116 1.00 37.96 321 ARG A CA 1
ATOM 2061 C C . ARG A 1 292 ? -2.210 -34.695 42.079 1.00 38.16 321 ARG A C 1
ATOM 2062 O O . ARG A 1 292 ? -3.160 -34.005 42.486 1.00 38.13 321 ARG A O 1
ATOM 2070 N N . LYS A 1 293 ? -1.956 -34.969 40.802 1.00 37.78 322 LYS A N 1
ATOM 2071 C CA . LYS A 1 293 ? -2.755 -34.372 39.705 1.00 38.16 322 LYS A CA 1
ATOM 2072 C C . LYS A 1 293 ? -3.065 -35.463 38.683 1.00 38.53 322 LYS A C 1
ATOM 2073 O O . LYS A 1 293 ? -2.489 -35.446 37.589 1.00 37.48 322 LYS A O 1
ATOM 2079 N N . GLY A 1 294 ? -3.928 -36.403 39.062 1.00 40.98 323 GLY A N 1
ATOM 2080 C CA . GLY A 1 294 ? -4.360 -37.489 38.160 1.00 41.90 323 GLY A CA 1
ATOM 2081 C C . GLY A 1 294 ? -3.198 -38.258 37.562 1.00 39.93 323 GLY A C 1
ATOM 2082 O O . GLY A 1 294 ? -2.313 -38.653 38.309 1.00 37.08 323 GLY A O 1
ATOM 2083 N N . GLY A 1 295 ? -3.206 -38.423 36.239 1.00 41.63 324 GLY A N 1
ATOM 2084 C CA . GLY A 1 295 ? -2.162 -39.157 35.495 1.00 42.54 324 GLY A CA 1
ATOM 2085 C C . GLY A 1 295 ? -0.816 -38.455 35.545 1.00 40.15 324 GLY A C 1
ATOM 2086 O O . GLY A 1 295 ? 0.194 -39.094 35.175 1.00 39.79 324 GLY A O 1
ATOM 2087 N N . TYR A 1 296 ? -0.789 -37.193 35.970 1.00 35.87 325 TYR A N 1
ATOM 2088 C CA . TYR A 1 296 ? 0.513 -36.488 36.100 1.00 35.31 325 TYR A CA 1
ATOM 2089 C C . TYR A 1 296 ? 1.221 -36.939 37.382 1.00 35.04 325 TYR A C 1
ATOM 2090 O O . TYR A 1 296 ? 2.414 -36.631 37.550 1.00 32.98 325 TYR A O 1
ATOM 2099 N N . GLY A 1 297 ? 0.498 -37.650 38.256 1.00 35.53 326 GLY A N 1
ATOM 2100 C CA . GLY A 1 297 ? 1.081 -38.079 39.544 1.00 34.89 326 GLY A CA 1
ATOM 2101 C C . GLY A 1 297 ? 1.437 -36.873 40.400 1.00 32.36 326 GLY A C 1
ATOM 2102 O O . GLY A 1 297 ? 0.671 -35.904 40.405 1.00 30.80 326 GLY A O 1
ATOM 2103 N N . ASN A 1 298 ? 2.559 -36.924 41.106 1.00 31.29 327 ASN A N 1
ATOM 2104 C CA . ASN A 1 298 ? 2.997 -35.761 41.917 1.00 30.28 327 ASN A CA 1
ATOM 2105 C C . ASN A 1 298 ? 3.418 -34.651 40.943 1.00 28.47 327 ASN A C 1
ATOM 2106 O O . ASN A 1 298 ? 4.227 -34.915 40.043 1.00 27.36 327 ASN A O 1
ATOM 2111 N N . ALA A 1 299 ? 2.844 -33.464 41.116 1.00 27.84 328 ALA A N 1
ATOM 2112 C CA . ALA A 1 299 ? 3.144 -32.376 40.176 1.00 28.09 328 ALA A CA 1
ATOM 2113 C C . ALA A 1 299 ? 3.205 -31.023 40.861 1.00 27.71 328 ALA A C 1
ATOM 2114 O O . ALA A 1 299 ? 2.510 -30.793 41.888 1.00 30.61 328 ALA A O 1
ATOM 2116 N N . VAL A 1 300 ? 4.005 -30.156 40.260 1.00 27.68 329 VAL A N 1
ATOM 2117 C CA . VAL A 1 300 ? 4.165 -28.748 40.670 1.00 27.36 329 VAL A CA 1
ATOM 2118 C C . VAL A 1 300 ? 3.787 -27.874 39.468 1.00 28.54 329 VAL A C 1
ATOM 2119 O O . VAL A 1 300 ? 4.243 -28.168 38.354 1.00 26.62 329 VAL A O 1
ATOM 2123 N N A MET A 1 301 ? 2.937 -26.867 39.688 0.50 28.18 330 MET A N 1
ATOM 2124 N N B MET A 1 301 ? 2.963 -26.852 39.704 0.50 30.06 330 MET A N 1
ATOM 2125 C CA A MET A 1 301 ? 2.609 -25.885 38.616 0.50 28.52 330 MET A CA 1
ATOM 2126 C CA B MET A 1 301 ? 2.615 -25.879 38.634 0.50 31.68 330 MET A CA 1
ATOM 2127 C C A MET A 1 301 ? 3.131 -24.522 39.071 0.50 28.96 330 MET A C 1
ATOM 2128 C C B MET A 1 301 ? 3.109 -24.503 39.071 0.50 30.81 330 MET A C 1
ATOM 2129 O O A MET A 1 301 ? 2.903 -24.156 40.251 0.50 29.23 330 MET A O 1
ATOM 2130 O O B MET A 1 301 ? 2.838 -24.108 40.232 0.50 30.99 330 MET A O 1
ATOM 2139 N N . ILE A 1 302 ? 3.794 -23.811 38.163 1.00 30.07 331 ILE A N 1
ATOM 2140 C CA . ILE A 1 302 ? 4.357 -22.471 38.446 1.00 30.36 331 ILE A CA 1
ATOM 2141 C C . ILE A 1 302 ? 3.751 -21.476 37.466 1.00 32.37 331 ILE A C 1
ATOM 2142 O O . ILE A 1 302 ? 3.762 -21.769 36.268 1.00 30.41 331 ILE A O 1
ATOM 2147 N N . ARG A 1 303 ? 3.268 -20.344 37.978 1.00 33.71 332 ARG A N 1
ATOM 2148 C CA . ARG A 1 303 ? 2.772 -19.271 37.090 1.00 36.47 332 ARG A CA 1
ATOM 2149 C C . ARG A 1 303 ? 3.905 -18.250 36.938 1.00 35.93 332 ARG A C 1
ATOM 2150 O O . ARG A 1 303 ? 4.437 -17.786 37.962 1.00 37.31 332 ARG A O 1
ATOM 2158 N N . HIS A 1 304 ? 4.320 -18.013 35.702 1.00 36.58 333 HIS A N 1
ATOM 2159 C CA . HIS A 1 304 ? 5.360 -17.026 35.326 1.00 38.49 333 HIS A CA 1
ATOM 2160 C C . HIS A 1 304 ? 4.644 -15.790 34.739 1.00 42.32 333 HIS A C 1
ATOM 2161 O O . HIS A 1 304 ? 3.387 -15.748 34.778 1.00 42.38 333 HIS A O 1
ATOM 2168 N N . ALA A 1 305 ? 5.393 -14.836 34.194 1.00 46.06 334 ALA A N 1
ATOM 2169 C CA . ALA A 1 305 ? 4.758 -13.667 33.532 1.00 49.16 334 ALA A CA 1
ATOM 2170 C C . ALA A 1 305 ? 4.225 -14.062 32.143 1.00 48.40 334 ALA A C 1
ATOM 2171 O O . ALA A 1 305 ? 4.489 -15.190 31.684 1.00 45.01 334 ALA A O 1
ATOM 2173 N N . ASN A 1 306 ? 3.463 -13.163 31.508 1.00 53.34 335 ASN A N 1
ATOM 2174 C CA . ASN A 1 306 ? 3.008 -13.339 30.098 1.00 54.13 335 ASN A CA 1
ATOM 2175 C C . ASN A 1 306 ? 2.066 -14.541 29.935 1.00 50.65 335 ASN A C 1
ATOM 2176 O O . ASN A 1 306 ? 2.087 -15.170 28.844 1.00 50.78 335 ASN A O 1
ATOM 2181 N N . GLY A 1 307 ? 1.248 -14.832 30.948 1.00 49.52 336 GLY A N 1
ATOM 2182 C CA . GLY A 1 307 ? 0.318 -15.978 30.891 1.00 48.84 336 GLY A CA 1
ATOM 2183 C C . GLY A 1 307 ? 1.053 -17.304 30.704 1.00 44.70 336 GLY A C 1
ATOM 2184 O O . GLY A 1 307 ? 0.425 -18.245 30.172 1.00 42.42 336 GLY A O 1
ATOM 2185 N N . VAL A 1 308 ? 2.324 -17.390 31.122 1.00 38.60 337 VAL A N 1
ATOM 2186 C CA . VAL A 1 308 ? 3.095 -18.661 30.921 1.00 36.10 337 VAL A CA 1
ATOM 2187 C C . VAL A 1 308 ? 3.094 -19.463 32.225 1.00 34.79 337 VAL A C 1
ATOM 2188 O O . VAL A 1 308 ? 3.413 -18.904 33.292 1.00 33.88 337 VAL A O 1
ATOM 2192 N N . GLU A 1 309 ? 2.751 -20.741 32.116 1.00 32.68 338 GLU A N 1
ATOM 2193 C CA . GLU A 1 309 ? 2.793 -21.686 33.248 1.00 30.95 338 GLU A CA 1
ATOM 2194 C C . GLU A 1 309 ? 3.729 -22.846 32.889 1.00 29.68 338 GLU A C 1
ATOM 2195 O O . GLU A 1 309 ? 3.789 -23.216 31.690 1.00 28.96 338 GLU A O 1
ATOM 2201 N N . THR A 1 310 ? 4.442 -23.389 33.874 1.00 29.22 339 THR A N 1
ATOM 2202 C CA . THR A 1 310 ? 5.239 -24.623 33.662 1.00 26.96 339 THR A CA 1
ATOM 2203 C C . THR A 1 310 ? 4.719 -25.667 34.656 1.00 26.78 339 THR A C 1
ATOM 2204 O O . THR A 1 310 ? 4.298 -25.296 35.793 1.00 26.84 339 THR A O 1
ATOM 2208 N N . LEU A 1 311 ? 4.669 -26.909 34.188 1.00 27.02 340 LEU A N 1
ATOM 2209 C CA . LEU A 1 311 ? 4.186 -28.070 34.964 1.00 27.24 340 LEU A CA 1
ATOM 2210 C C . LEU A 1 311 ? 5.328 -29.084 35.004 1.00 26.54 340 LEU A C 1
ATOM 2211 O O . LEU A 1 311 ? 5.949 -29.336 33.968 1.00 27.79 340 LEU A O 1
ATOM 2216 N N . TYR A 1 312 ? 5.579 -29.614 36.183 1.00 25.64 341 TYR A N 1
ATOM 2217 C CA . TYR A 1 312 ? 6.653 -30.591 36.475 1.00 26.01 341 TYR A CA 1
ATOM 2218 C C . TYR A 1 312 ? 5.952 -31.815 37.040 1.00 24.95 341 TYR A C 1
ATOM 2219 O O . TYR A 1 312 ? 5.473 -31.723 38.189 1.00 26.57 341 TYR A O 1
ATOM 2228 N N . ALA A 1 313 ? 5.887 -32.897 36.269 1.00 25.76 342 ALA A N 1
ATOM 2229 C CA . ALA A 1 313 ? 5.037 -34.043 36.658 1.00 26.78 342 ALA A CA 1
ATOM 2230 C C . ALA A 1 313 ? 5.815 -35.350 36.891 1.00 27.39 342 ALA A C 1
ATOM 2231 O O . ALA A 1 313 ? 6.980 -35.456 36.472 1.00 27.40 342 ALA A O 1
ATOM 2233 N N . HIS A 1 314 ? 5.131 -36.307 37.535 1.00 28.79 343 HIS A N 1
ATOM 2234 C CA . HIS A 1 314 ? 5.570 -37.693 37.878 1.00 29.34 343 HIS A CA 1
ATOM 2235 C C . HIS A 1 314 ? 6.625 -37.681 38.987 1.00 29.92 343 HIS A C 1
ATOM 2236 O O . HIS A 1 314 ? 7.370 -38.693 39.110 1.00 30.31 343 HIS A O 1
ATOM 2243 N N . LEU A 1 315 ? 6.674 -36.597 39.760 1.00 29.23 344 LEU A N 1
ATOM 2244 C CA . LEU A 1 315 ? 7.704 -36.439 40.815 1.00 29.19 344 LEU A CA 1
ATOM 2245 C C . LEU A 1 315 ? 7.601 -37.567 41.848 1.00 29.77 344 LEU A C 1
ATOM 2246 O O . LEU A 1 315 ? 6.494 -38.092 42.084 1.00 29.48 344 LEU A O 1
ATOM 2251 N N . SER A 1 316 ? 8.740 -37.913 42.436 1.00 29.02 345 SER A N 1
ATOM 2252 C CA . SER A 1 316 ? 8.838 -38.895 43.537 1.00 30.33 345 SER A CA 1
ATOM 2253 C C . SER A 1 316 ? 8.642 -38.121 44.843 1.00 30.09 345 SER A C 1
ATOM 2254 O O . SER A 1 316 ? 8.092 -38.639 45.821 1.00 30.06 345 SER A O 1
ATOM 2257 N N . ALA A 1 317 ? 9.052 -36.867 44.839 1.00 30.35 346 ALA A N 1
ATOM 2258 C CA . ALA A 1 317 ? 8.936 -36.080 46.071 1.00 29.36 346 ALA A CA 1
ATOM 2259 C C . ALA A 1 317 ? 8.978 -34.595 45.745 1.00 29.10 346 ALA A C 1
ATOM 2260 O O . ALA A 1 317 ? 9.424 -34.208 44.626 1.00 29.16 346 ALA A O 1
ATOM 2262 N N . PHE A 1 318 ? 8.503 -33.800 46.695 1.00 28.12 347 PHE A N 1
ATOM 2263 C CA . PHE A 1 318 ? 8.548 -32.331 46.587 1.00 28.06 347 PHE A CA 1
ATOM 2264 C C . PHE A 1 318 ? 9.723 -31.794 47.411 1.00 29.16 347 PHE A C 1
ATOM 2265 O O . PHE A 1 318 ? 10.338 -32.534 48.208 1.00 29.65 347 PHE A O 1
ATOM 2273 N N . SER A 1 319 ? 10.066 -30.536 47.161 1.00 30.06 348 SER A N 1
ATOM 2274 C CA . SER A 1 319 ? 11.067 -29.814 47.973 1.00 31.77 348 SER A CA 1
ATOM 2275 C C . SER A 1 319 ? 10.262 -28.945 48.927 1.00 34.69 348 SER A C 1
ATOM 2276 O O . SER A 1 319 ? 9.028 -29.071 48.908 1.00 36.38 348 SER A O 1
ATOM 2279 N N . GLN A 1 320 ? 10.933 -28.052 49.650 1.00 37.86 349 GLN A N 1
ATOM 2280 C CA . GLN A 1 320 ? 10.238 -27.127 50.576 1.00 41.24 349 GLN A CA 1
ATOM 2281 C C . GLN A 1 320 ? 9.749 -25.890 49.810 1.00 40.87 349 GLN A C 1
ATOM 2282 O O . GLN A 1 320 ? 9.021 -25.095 50.419 1.00 39.19 349 GLN A O 1
ATOM 2288 N N . ALA A 1 321 ? 10.094 -25.763 48.518 1.00 39.39 350 ALA A N 1
ATOM 2289 C CA . ALA A 1 321 ? 9.686 -24.578 47.723 1.00 38.66 350 ALA A CA 1
ATOM 2290 C C . ALA A 1 321 ? 8.174 -24.359 47.848 1.00 40.20 350 ALA A C 1
ATOM 2291 O O . ALA A 1 321 ? 7.414 -25.336 47.724 1.00 37.53 350 ALA A O 1
ATOM 2293 N N . GLN A 1 322 ? 7.767 -23.111 48.080 1.00 41.81 351 GLN A N 1
ATOM 2294 C CA . GLN A 1 322 ? 6.336 -22.745 48.229 1.00 45.15 351 GLN A CA 1
ATOM 2295 C C . GLN A 1 322 ? 6.210 -21.271 47.854 1.00 44.27 351 GLN A C 1
ATOM 2296 O O . GLN A 1 322 ? 7.214 -20.543 47.996 1.00 45.09 351 GLN A O 1
ATOM 2302 N N . GLY A 1 323 ? 5.033 -20.862 47.378 1.00 43.22 352 GLY A N 1
ATOM 2303 C CA . GLY A 1 323 ? 4.817 -19.464 46.964 1.00 43.38 352 GLY A CA 1
ATOM 2304 C C . GLY A 1 323 ? 5.824 -18.997 45.923 1.00 42.40 352 GLY A C 1
ATOM 2305 O O . GLY A 1 323 ? 5.979 -19.666 44.890 1.00 40.81 352 GLY A O 1
ATOM 2306 N N . ASN A 1 324 ? 6.487 -17.869 46.173 1.00 42.99 353 ASN A N 1
ATOM 2307 C CA . ASN A 1 324 ? 7.437 -17.297 45.182 1.00 45.12 353 ASN A CA 1
ATOM 2308 C C . ASN A 1 324 ? 8.633 -18.235 45.011 1.00 42.83 353 ASN A C 1
ATOM 2309 O O . ASN A 1 324 ? 9.169 -18.652 46.017 1.00 41.36 353 ASN A O 1
ATOM 2314 N N . VAL A 1 325 ? 9.005 -18.544 43.766 1.00 40.64 354 VAL A N 1
ATOM 2315 C CA . VAL A 1 325 ? 10.205 -19.384 43.480 1.00 41.01 354 VAL A CA 1
ATOM 2316 C C . VAL A 1 325 ? 11.120 -18.635 42.509 1.00 40.81 354 VAL A C 1
ATOM 2317 O O . VAL A 1 325 ? 10.610 -17.855 41.652 1.00 41.89 354 VAL A O 1
ATOM 2321 N N . ARG A 1 326 ? 12.413 -18.922 42.598 1.00 40.74 355 ARG A N 1
ATOM 2322 C CA . ARG A 1 326 ? 13.430 -18.348 41.693 1.00 43.74 355 ARG A CA 1
ATOM 2323 C C . ARG A 1 326 ? 13.797 -19.362 40.615 1.00 42.32 355 ARG A C 1
ATOM 2324 O O . ARG A 1 326 ? 13.735 -20.571 40.901 1.00 37.75 355 ARG A O 1
ATOM 2332 N N . GLY A 1 327 ? 14.126 -18.892 39.408 1.00 38.40 356 GLY A N 1
ATOM 2333 C CA . GLY A 1 327 ? 14.640 -19.840 38.408 1.00 39.19 356 GLY A CA 1
ATOM 2334 C C . GLY A 1 327 ? 15.827 -20.571 39.013 1.00 40.26 356 GLY A C 1
ATOM 2335 O O . GLY A 1 327 ? 16.623 -19.913 39.680 1.00 40.00 356 GLY A O 1
ATOM 2336 N N . GLY A 1 328 ? 15.906 -21.893 38.856 1.00 39.31 357 GLY A N 1
ATOM 2337 C CA . GLY A 1 328 ? 17.038 -22.660 39.417 1.00 38.84 357 GLY A CA 1
ATOM 2338 C C . GLY A 1 328 ? 16.749 -23.269 40.785 1.00 37.88 357 GLY A C 1
ATOM 2339 O O . GLY A 1 328 ? 17.502 -24.162 41.188 1.00 38.13 357 GLY A O 1
ATOM 2340 N N . GLU A 1 329 ? 15.717 -22.795 41.481 1.00 37.76 358 GLU A N 1
ATOM 2341 C CA . GLU A 1 329 ? 15.318 -23.322 42.809 1.00 39.32 358 GLU A CA 1
ATOM 2342 C C . GLU A 1 329 ? 14.771 -24.741 42.618 1.00 36.75 358 GLU A C 1
ATOM 2343 O O . GLU A 1 329 ? 13.944 -24.953 41.689 1.00 34.93 358 GLU A O 1
ATOM 2349 N N . VAL A 1 330 ? 15.221 -25.683 43.447 1.00 35.12 359 VAL A N 1
ATOM 2350 C CA . VAL A 1 330 ? 14.712 -27.084 43.384 1.00 32.82 359 VAL A CA 1
ATOM 2351 C C . VAL A 1 330 ? 13.246 -27.099 43.840 1.00 30.49 359 VAL A C 1
ATOM 2352 O O . VAL A 1 330 ? 12.961 -26.609 44.951 1.00 32.20 359 VAL A O 1
ATOM 2356 N N A ILE A 1 331 ? 12.350 -27.685 43.042 0.50 28.96 360 ILE A N 1
ATOM 2357 N N B ILE A 1 331 ? 12.357 -27.669 43.014 0.50 28.72 360 ILE A N 1
ATOM 2358 C CA A ILE A 1 331 ? 10.908 -27.721 43.419 0.50 28.33 360 ILE A CA 1
ATOM 2359 C CA B ILE A 1 331 ? 10.897 -27.703 43.324 0.50 27.84 360 ILE A CA 1
ATOM 2360 C C A ILE A 1 331 ? 10.478 -29.163 43.679 0.50 28.07 360 ILE A C 1
ATOM 2361 C C B ILE A 1 331 ? 10.424 -29.146 43.504 0.50 27.92 360 ILE A C 1
ATOM 2362 O O A ILE A 1 331 ? 9.421 -29.360 44.306 0.50 27.49 360 ILE A O 1
ATOM 2363 O O B ILE A 1 331 ? 9.245 -29.332 43.867 0.50 27.65 360 ILE A O 1
ATOM 2372 N N . GLY A 1 332 ? 11.291 -30.128 43.261 1.00 27.08 361 GLY A N 1
ATOM 2373 C CA . GLY A 1 332 ? 10.896 -31.528 43.447 1.00 27.60 361 GLY A CA 1
ATOM 2374 C C . GLY A 1 332 ? 11.965 -32.463 42.947 1.00 26.96 361 GLY A C 1
ATOM 2375 O O . GLY A 1 332 ? 13.090 -31.997 42.649 1.00 27.92 361 GLY A O 1
ATOM 2376 N N . PHE A 1 333 ? 11.602 -33.729 42.821 1.00 26.18 362 PHE A N 1
ATOM 2377 C CA . PHE A 1 333 ? 12.580 -34.763 42.435 1.00 26.84 362 PHE A CA 1
ATOM 2378 C C . PHE A 1 333 ? 11.899 -35.726 41.482 1.00 27.01 362 PHE A C 1
ATOM 2379 O O . PHE A 1 333 ? 10.735 -36.088 41.708 1.00 27.95 362 PHE A O 1
ATOM 2387 N N . VAL A 1 334 ? 12.654 -36.180 40.487 1.00 29.05 363 VAL A N 1
ATOM 2388 C CA . VAL A 1 334 ? 12.112 -37.077 39.434 1.00 27.79 363 VAL A CA 1
ATOM 2389 C C . VAL A 1 334 ? 11.541 -38.339 40.066 1.00 29.68 363 VAL A C 1
ATOM 2390 O O . VAL A 1 334 ? 12.131 -38.871 41.010 1.00 30.60 363 VAL A O 1
ATOM 2394 N N . GLY A 1 335 ? 10.425 -38.797 39.528 1.00 29.29 364 GLY A N 1
ATOM 2395 C CA . GLY A 1 335 ? 9.830 -40.072 39.941 1.00 30.32 364 GLY A CA 1
ATOM 2396 C C . GLY A 1 335 ? 9.154 -40.731 38.768 1.00 31.55 364 GLY A C 1
ATOM 2397 O O . GLY A 1 335 ? 9.458 -40.392 37.601 1.00 31.21 364 GLY A O 1
ATOM 2398 N N A SER A 1 336 ? 8.270 -41.673 39.087 0.60 34.04 365 SER A N 1
ATOM 2399 N N B SER A 1 336 ? 8.233 -41.645 39.059 0.40 32.99 365 SER A N 1
ATOM 2400 C CA A SER A 1 336 ? 7.444 -42.410 38.107 0.60 35.69 365 SER A CA 1
ATOM 2401 C CA B SER A 1 336 ? 7.432 -42.316 38.010 0.40 34.06 365 SER A CA 1
ATOM 2402 C C A SER A 1 336 ? 6.020 -42.487 38.671 0.60 37.38 365 SER A C 1
ATOM 2403 C C B SER A 1 336 ? 5.979 -42.373 38.492 0.40 36.04 365 SER A C 1
ATOM 2404 O O A SER A 1 336 ? 5.367 -43.534 38.510 0.60 39.53 365 SER A O 1
ATOM 2405 O O B SER A 1 336 ? 5.240 -43.275 38.041 0.40 37.23 365 SER A O 1
ATOM 2410 N N . THR A 1 337 ? 5.582 -41.417 39.344 1.00 36.21 366 THR A N 1
ATOM 2411 C CA . THR A 1 337 ? 4.212 -41.390 39.920 1.00 38.11 366 THR A CA 1
ATOM 2412 C C . THR A 1 337 ? 3.216 -41.089 38.793 1.00 38.41 366 THR A C 1
ATOM 2413 O O . THR A 1 337 ? 3.605 -40.446 37.789 1.00 38.49 366 THR A O 1
ATOM 2417 N N . GLY A 1 338 ? 1.989 -41.582 38.941 1.00 42.13 367 GLY A N 1
ATOM 2418 C CA . GLY A 1 338 ? 0.944 -41.371 37.925 1.00 43.38 367 GLY A CA 1
ATOM 2419 C C . GLY A 1 338 ? 1.129 -42.310 36.752 1.00 48.27 367 GLY A C 1
ATOM 2420 O O . GLY A 1 338 ? 1.626 -43.436 36.968 1.00 46.94 367 GLY A O 1
ATOM 2421 N N . ARG A 1 339 ? 0.726 -41.868 35.558 1.00 49.82 368 ARG A N 1
ATOM 2422 C CA . ARG A 1 339 ? 0.812 -42.715 34.339 1.00 56.68 368 ARG A CA 1
ATOM 2423 C C . ARG A 1 339 ? 2.251 -42.635 33.830 1.00 56.12 368 ARG A C 1
ATOM 2424 O O . ARG A 1 339 ? 2.577 -41.690 33.089 1.00 53.12 368 ARG A O 1
ATOM 2432 N N . SER A 1 340 ? 3.079 -43.585 34.257 1.00 58.66 369 SER A N 1
ATOM 2433 C CA . SER A 1 340 ? 4.510 -43.574 33.881 1.00 60.55 369 SER A CA 1
ATOM 2434 C C . SER A 1 340 ? 5.084 -44.987 33.969 1.00 62.37 369 SER A C 1
ATOM 2435 O O . SER A 1 340 ? 4.769 -45.688 34.931 1.00 64.81 369 SER A O 1
ATOM 2438 N N . THR A 1 341 ? 5.876 -45.371 32.969 1.00 65.28 370 THR A N 1
ATOM 2439 C CA . THR A 1 341 ? 6.562 -46.689 32.957 1.00 69.81 370 THR A CA 1
ATOM 2440 C C . THR A 1 341 ? 7.862 -46.550 33.760 1.00 67.41 370 THR A C 1
ATOM 2441 O O . THR A 1 341 ? 7.970 -47.225 34.805 1.00 71.59 370 THR A O 1
ATOM 2445 N N . GLY A 1 342 ? 8.778 -45.672 33.323 1.00 59.27 371 GLY A N 1
ATOM 2446 C CA . GLY A 1 342 ? 10.065 -45.452 34.021 1.00 53.43 371 GLY A CA 1
ATOM 2447 C C . GLY A 1 342 ? 10.215 -44.037 34.579 1.00 47.52 371 GLY A C 1
ATOM 2448 O O . GLY A 1 342 ? 9.406 -43.151 34.297 1.00 45.35 371 GLY A O 1
ATOM 2449 N N . PRO A 1 343 ? 11.283 -43.770 35.365 1.00 43.27 372 PRO A N 1
ATOM 2450 C CA . PRO A 1 343 ? 11.506 -42.442 35.935 1.00 39.80 372 PRO A CA 1
ATOM 2451 C C . PRO A 1 343 ? 11.804 -41.392 34.857 1.00 38.96 372 PRO A C 1
ATOM 2452 O O . PRO A 1 343 ? 12.647 -41.586 33.990 1.00 35.74 372 PRO A O 1
ATOM 2456 N N . HIS A 1 344 ? 11.110 -40.265 34.966 1.00 34.40 373 HIS A N 1
ATOM 2457 C CA . HIS A 1 344 ? 11.279 -39.169 34.002 1.00 34.04 373 HIS A CA 1
ATOM 2458 C C . HIS A 1 344 ? 10.491 -37.972 34.506 1.00 31.46 373 HIS A C 1
ATOM 2459 O O . HIS A 1 344 ? 9.501 -38.180 35.277 1.00 29.83 373 HIS A O 1
ATOM 2466 N N . LEU A 1 345 ? 10.956 -36.798 34.102 1.00 29.64 374 LEU A N 1
ATOM 2467 C CA . LEU A 1 345 ? 10.204 -35.557 34.345 1.00 28.80 374 LEU A CA 1
ATOM 2468 C C . LEU A 1 345 ? 9.349 -35.312 33.111 1.00 30.50 374 LEU A C 1
ATOM 2469 O O . LEU A 1 345 ? 9.929 -35.364 31.991 1.00 31.33 374 LEU A O 1
ATOM 2474 N N . HIS A 1 346 ? 8.031 -35.177 33.294 1.00 30.75 375 HIS A N 1
ATOM 2475 C CA . HIS A 1 346 ? 7.182 -34.650 32.195 1.00 29.98 375 HIS A CA 1
ATOM 2476 C C . HIS A 1 346 ? 7.134 -33.131 32.417 1.00 27.66 375 HIS A C 1
ATOM 2477 O O . HIS A 1 346 ? 6.587 -32.689 33.500 1.00 25.71 375 HIS A O 1
ATOM 2484 N N . TYR A 1 347 ? 7.732 -32.375 31.498 1.00 27.99 376 TYR A N 1
ATOM 2485 C CA . TYR A 1 347 ? 7.833 -30.900 31.603 1.00 26.65 376 TYR A CA 1
ATOM 2486 C C . TYR A 1 347 ? 6.891 -30.282 30.573 1.00 28.96 376 TYR A C 1
ATOM 2487 O O . TYR A 1 347 ? 7.080 -30.527 29.371 1.00 28.49 376 TYR A O 1
ATOM 2496 N N . GLU A 1 348 ? 5.974 -29.433 31.028 1.00 26.71 377 GLU A N 1
ATOM 2497 C CA . GLU A 1 348 ? 4.940 -28.911 30.108 1.00 27.62 377 GLU A CA 1
ATOM 2498 C C . GLU A 1 348 ? 4.871 -27.393 30.250 1.00 27.61 377 GLU A C 1
ATOM 2499 O O . GLU A 1 348 ? 4.966 -26.904 31.400 1.00 28.52 377 GLU A O 1
ATOM 2505 N N . ALA A 1 349 ? 4.800 -26.684 29.116 1.00 27.29 378 ALA A N 1
ATOM 2506 C CA . ALA A 1 349 ? 4.635 -25.218 29.153 1.00 26.82 378 ALA A CA 1
ATOM 2507 C C . ALA A 1 349 ? 3.242 -24.883 28.617 1.00 27.45 378 ALA A C 1
ATOM 2508 O O . ALA A 1 349 ? 2.823 -25.509 27.627 1.00 28.54 378 ALA A O 1
ATOM 2510 N N . ARG A 1 350 ? 2.534 -23.982 29.288 1.00 27.37 379 ARG A N 1
ATOM 2511 C CA . ARG A 1 350 ? 1.186 -23.586 28.836 1.00 29.50 379 ARG A CA 1
ATOM 2512 C C . ARG A 1 350 ? 1.148 -22.071 28.702 1.00 29.82 379 ARG A C 1
ATOM 2513 O O . ARG A 1 350 ? 1.676 -21.363 29.595 1.00 32.76 379 ARG A O 1
ATOM 2521 N N . ILE A 1 351 ? 0.603 -21.599 27.585 1.00 29.45 380 ILE A N 1
ATOM 2522 C CA . ILE A 1 351 ? 0.472 -20.134 27.399 1.00 29.17 380 ILE A CA 1
ATOM 2523 C C . ILE A 1 351 ? -1.023 -19.862 27.321 1.00 30.77 380 ILE A C 1
ATOM 2524 O O . ILE A 1 351 ? -1.675 -20.426 26.423 1.00 31.34 380 ILE A O 1
ATOM 2529 N N . ASN A 1 352 ? -1.533 -19.089 28.274 1.00 31.04 381 ASN A N 1
ATOM 2530 C CA . ASN A 1 352 ? -2.981 -18.779 28.325 1.00 33.86 381 ASN A CA 1
ATOM 2531 C C . ASN A 1 352 ? -3.749 -20.106 28.323 1.00 34.92 381 ASN A C 1
ATOM 2532 O O . ASN A 1 352 ? -4.745 -20.194 27.612 1.00 36.81 381 ASN A O 1
ATOM 2537 N N . GLY A 1 353 ? -3.231 -21.110 29.044 1.00 35.48 382 GLY A N 1
ATOM 2538 C CA . GLY A 1 353 ? -3.879 -22.428 29.205 1.00 36.37 382 GLY A CA 1
ATOM 2539 C C . GLY A 1 353 ? -3.582 -23.412 28.077 1.00 35.10 382 GLY A C 1
ATOM 2540 O O . GLY A 1 353 ? -3.949 -24.588 28.210 1.00 38.72 382 GLY A O 1
ATOM 2541 N N . GLN A 1 354 ? -2.889 -22.983 27.032 1.00 32.36 383 GLN A N 1
ATOM 2542 C CA . GLN A 1 354 ? -2.639 -23.877 25.879 1.00 32.27 383 GLN A CA 1
ATOM 2543 C C . GLN A 1 354 ? -1.258 -24.501 26.005 1.00 31.16 383 GLN A C 1
ATOM 2544 O O . GLN A 1 354 ? -0.255 -23.775 26.059 1.00 31.01 383 GLN A O 1
ATOM 2550 N N . PRO A 1 355 ? -1.140 -25.845 26.016 1.00 30.70 384 PRO A N 1
ATOM 2551 C CA . PRO A 1 355 ? 0.177 -26.474 26.017 1.00 30.66 384 PRO A CA 1
ATOM 2552 C C . PRO A 1 355 ? 0.930 -26.116 24.726 1.00 31.75 384 PRO A C 1
ATOM 2553 O O . PRO A 1 355 ? 0.343 -26.196 23.650 1.00 31.46 384 PRO A O 1
ATOM 2557 N N . VAL A 1 356 ? 2.175 -25.644 24.859 1.00 29.57 385 VAL A N 1
ATOM 2558 C CA . VAL A 1 356 ? 3.019 -25.349 23.671 1.00 29.21 385 VAL A CA 1
ATOM 2559 C C . VAL A 1 356 ? 4.364 -26.069 23.799 1.00 30.56 385 VAL A C 1
ATOM 2560 O O . VAL A 1 356 ? 4.769 -26.425 24.933 1.00 29.17 385 VAL A O 1
ATOM 2564 N N . ASN A 1 357 ? 5.051 -26.205 22.672 1.00 29.89 386 ASN A N 1
ATOM 2565 C CA . ASN A 1 357 ? 6.407 -26.789 22.658 1.00 30.62 386 ASN A CA 1
ATOM 2566 C C . ASN A 1 357 ? 7.267 -25.927 23.572 1.00 29.10 386 ASN A C 1
ATOM 2567 O O . ASN A 1 357 ? 7.409 -24.729 23.354 1.00 31.71 386 ASN A O 1
ATOM 2572 N N . PRO A 1 358 ? 7.829 -26.461 24.671 1.00 28.50 387 PRO A N 1
ATOM 2573 C CA . PRO A 1 358 ? 8.648 -25.626 25.548 1.00 29.33 387 PRO A CA 1
ATOM 2574 C C . PRO A 1 358 ? 9.945 -25.058 24.937 1.00 31.20 3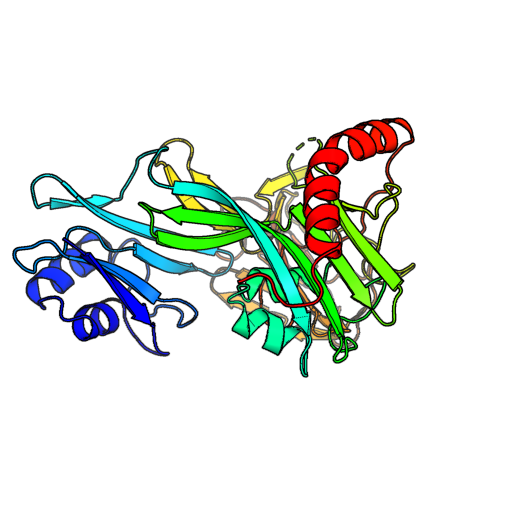87 PRO A C 1
ATOM 2575 O O . PRO A 1 358 ? 10.449 -24.100 25.495 1.00 33.52 387 PRO A O 1
ATOM 2579 N N . VAL A 1 359 ? 10.432 -25.616 23.822 1.00 33.61 388 VAL A N 1
ATOM 2580 C CA . VAL A 1 359 ? 11.738 -25.185 23.231 1.00 38.60 388 VAL A CA 1
ATOM 2581 C C . VAL A 1 359 ? 11.696 -23.703 22.851 1.00 40.43 388 VAL A C 1
ATOM 2582 O O . VAL A 1 359 ? 10.701 -23.256 22.226 1.00 42.23 388 VAL A O 1
ATOM 2586 N N . SER A 1 360 ? 12.743 -22.977 23.246 1.00 38.39 389 SER A N 1
ATOM 2587 C CA . SER A 1 360 ? 12.889 -21.534 22.929 1.00 40.03 389 SER A CA 1
ATOM 2588 C C . SER A 1 360 ? 11.708 -20.728 23.478 1.00 42.04 389 SER A C 1
ATOM 2589 O O . SER A 1 360 ? 11.533 -19.583 23.023 1.00 46.11 389 SER A O 1
ATOM 2592 N N . VAL A 1 361 ? 10.944 -21.291 24.422 1.00 43.04 390 VAL A N 1
ATOM 2593 C CA . VAL A 1 361 ? 9.748 -20.614 25.020 1.00 37.80 390 VAL A CA 1
ATOM 2594 C C . VAL A 1 361 ? 9.809 -20.727 26.557 1.00 35.70 390 VAL A C 1
ATOM 2595 O O . VAL A 1 361 ? 9.685 -19.716 27.272 1.00 35.18 390 VAL A O 1
ATOM 2599 N N . ALA A 1 362 ? 10.011 -21.934 27.054 1.00 31.75 391 ALA A N 1
ATOM 2600 C CA . ALA A 1 362 ? 10.119 -22.114 28.516 1.00 32.23 391 ALA A CA 1
ATOM 2601 C C . ALA A 1 362 ? 11.420 -22.875 28.773 1.00 32.86 391 ALA A C 1
ATOM 2602 O O . ALA A 1 362 ? 11.528 -23.599 29.788 1.00 32.82 391 ALA A O 1
ATOM 2604 N N . LEU A 1 363 ? 12.359 -22.732 27.836 1.00 32.21 392 LEU A N 1
ATOM 2605 C CA . LEU A 1 363 ? 13.695 -23.372 27.897 1.00 31.62 392 LEU A CA 1
ATOM 2606 C C . LEU A 1 363 ? 14.691 -22.410 27.283 1.00 33.57 392 LEU A C 1
ATOM 2607 O O . LEU A 1 363 ? 14.329 -21.636 26.396 1.00 31.80 392 LEU A O 1
ATOM 2612 N N . PRO A 1 364 ? 15.959 -22.415 27.743 1.00 34.39 393 PRO A N 1
ATOM 2613 C CA . PRO A 1 364 ? 16.977 -21.563 27.134 1.00 36.19 393 PRO A CA 1
ATOM 2614 C C . PRO A 1 364 ? 17.253 -22.081 25.718 1.00 36.50 393 PRO A C 1
ATOM 2615 O O . PRO A 1 364 ? 17.206 -23.297 25.488 1.00 36.87 393 PRO A O 1
ATOM 2619 N N . THR A 1 365 ? 17.479 -21.159 24.793 1.00 36.13 394 THR A N 1
ATOM 2620 C CA . THR A 1 365 ? 17.854 -21.542 23.415 1.00 36.23 394 THR A CA 1
ATOM 2621 C C . THR A 1 365 ? 19.372 -21.611 23.348 1.00 38.42 394 THR A C 1
ATOM 2622 O O . THR A 1 365 ? 20.035 -20.618 23.637 1.00 36.97 394 THR A O 1
ATOM 2626 N N . PRO A 1 366 ? 19.979 -22.765 23.001 1.00 38.05 395 PRO A N 1
ATOM 2627 C CA . PRO A 1 366 ? 21.428 -22.828 22.848 1.00 40.54 395 PRO A CA 1
ATOM 2628 C C . PRO A 1 366 ? 21.905 -21.935 21.693 1.00 41.22 395 PRO A C 1
ATOM 2629 O O . PRO A 1 366 ? 21.261 -21.927 20.640 1.00 38.94 395 PRO A O 1
ATOM 2633 N N . GLU A 1 367 ? 22.973 -21.163 21.928 1.00 42.26 396 GLU A N 1
ATOM 2634 C CA . GLU A 1 367 ? 23.556 -20.305 20.860 1.00 44.71 396 GLU A CA 1
ATOM 2635 C C . GLU A 1 367 ? 24.133 -21.220 19.777 1.00 46.05 396 GLU A C 1
ATOM 2636 O O . GLU A 1 367 ? 24.636 -22.305 20.125 1.00 46.65 396 GLU A O 1
ATOM 2642 N N . LEU A 1 368 ? 24.028 -20.817 18.515 1.00 46.36 397 LEU A N 1
ATOM 2643 C CA . LEU A 1 368 ? 24.617 -21.638 17.428 1.00 46.59 397 LEU A CA 1
ATOM 2644 C C . LEU A 1 368 ? 26.101 -21.327 17.260 1.00 49.09 397 LEU A C 1
ATOM 2645 O O . LEU A 1 368 ? 26.492 -20.141 17.365 1.00 48.22 397 LEU A O 1
ATOM 2650 N N . THR A 1 369 ? 26.878 -22.362 16.945 1.00 52.20 398 THR A N 1
ATOM 2651 C CA . THR A 1 369 ? 28.296 -22.183 16.554 1.00 54.99 398 THR A CA 1
ATOM 2652 C C . THR A 1 369 ? 28.315 -21.547 15.164 1.00 55.50 398 THR A C 1
ATOM 2653 O O . THR A 1 369 ? 27.249 -21.574 14.488 1.00 50.12 398 THR A O 1
ATOM 2657 N N . GLN A 1 370 ? 29.469 -21.039 14.729 1.00 56.54 399 GLN A N 1
ATOM 2658 C CA . GLN A 1 370 ? 29.547 -20.434 13.378 1.00 59.97 399 GLN A CA 1
ATOM 2659 C C . GLN A 1 370 ? 29.130 -21.484 12.332 1.00 58.89 399 GLN A C 1
ATOM 2660 O O . GLN A 1 370 ? 28.470 -21.098 11.353 1.00 56.33 399 GLN A O 1
ATOM 2666 N N . ALA A 1 371 ? 29.480 -22.759 12.553 1.00 61.30 400 ALA A N 1
ATOM 2667 C CA . ALA A 1 371 ? 29.132 -23.874 11.635 1.00 62.99 400 ALA A CA 1
ATOM 2668 C C . ALA A 1 371 ? 27.611 -23.987 11.526 1.00 59.64 400 ALA A C 1
ATOM 2669 O O . ALA A 1 371 ? 27.085 -23.997 10.394 1.00 57.89 400 ALA A O 1
ATOM 2671 N N . ASP A 1 372 ? 26.937 -24.060 12.674 1.00 57.79 401 ASP A N 1
ATOM 2672 C CA . ASP A 1 372 ? 25.457 -24.174 12.691 1.00 58.82 401 ASP A CA 1
ATOM 2673 C C . ASP A 1 372 ? 24.842 -22.934 12.030 1.00 55.86 401 ASP A C 1
ATOM 2674 O O . ASP A 1 372 ? 23.881 -23.124 11.263 1.00 51.30 401 ASP A O 1
ATOM 2679 N N . LYS A 1 373 ? 25.383 -21.731 12.295 1.00 56.44 402 LYS A N 1
ATOM 2680 C CA . LYS A 1 373 ? 24.851 -20.470 11.694 1.00 56.43 402 LYS A CA 1
ATOM 2681 C C . LYS A 1 373 ? 24.795 -20.613 10.162 1.00 58.12 402 LYS A C 1
ATOM 2682 O O . LYS A 1 373 ? 23.817 -20.104 9.541 1.00 54.29 402 LYS A O 1
ATOM 2688 N N . ALA A 1 374 ? 25.841 -21.211 9.573 1.00 57.27 403 ALA A N 1
ATOM 2689 C CA . ALA A 1 374 ? 25.924 -21.445 8.112 1.00 58.39 403 ALA A CA 1
ATOM 2690 C C . ALA A 1 374 ? 24.825 -22.423 7.669 1.00 58.37 403 ALA A C 1
ATOM 2691 O O . ALA A 1 374 ? 24.057 -22.073 6.745 1.00 60.77 403 ALA A O 1
ATOM 2693 N N . ALA A 1 375 ? 24.741 -23.597 8.307 1.00 58.09 404 ALA A N 1
ATOM 2694 C CA . ALA A 1 375 ? 23.704 -24.618 8.005 1.00 58.01 404 ALA A CA 1
ATOM 2695 C C . ALA A 1 375 ? 22.293 -24.022 8.193 1.00 59.73 404 ALA A C 1
ATOM 2696 O O . ALA A 1 375 ? 21.350 -24.419 7.461 1.00 60.94 404 ALA A O 1
ATOM 2698 N N . PHE A 1 376 ? 22.148 -23.127 9.176 1.00 54.04 405 PHE A N 1
ATOM 2699 C CA . PHE A 1 376 ? 20.867 -22.441 9.479 1.00 48.72 405 PHE A CA 1
ATOM 2700 C C . PHE A 1 376 ? 20.502 -21.477 8.346 1.00 49.28 405 PHE A C 1
ATOM 2701 O O . PHE A 1 376 ? 19.338 -21.498 7.911 1.00 45.69 405 PHE A O 1
ATOM 2709 N N . ALA A 1 377 ? 21.456 -20.633 7.930 1.00 51.24 406 ALA A N 1
ATOM 2710 C CA . ALA A 1 377 ? 21.234 -19.638 6.852 1.00 56.08 406 ALA A CA 1
ATOM 2711 C C . ALA A 1 377 ? 20.734 -20.350 5.585 1.00 59.68 406 ALA A C 1
ATOM 2712 O O . ALA A 1 377 ? 19.800 -19.829 4.918 1.00 58.17 406 ALA A O 1
ATOM 2714 N N . ALA A 1 378 ? 21.325 -21.507 5.285 1.00 63.12 407 ALA A N 1
ATOM 2715 C CA . ALA A 1 378 ? 20.973 -22.284 4.076 1.00 67.45 407 ALA A CA 1
ATOM 2716 C C . ALA A 1 378 ? 19.559 -22.838 4.228 1.00 65.59 407 ALA A C 1
ATOM 2717 O O . ALA A 1 378 ? 18.748 -22.620 3.329 1.00 67.57 407 ALA A O 1
ATOM 2719 N N . GLN A 1 379 ? 19.291 -23.480 5.362 1.00 66.27 408 GLN A N 1
ATOM 2720 C CA . GLN A 1 379 ? 17.986 -24.130 5.650 1.00 65.27 408 GLN A CA 1
ATOM 2721 C C . GLN A 1 379 ? 16.847 -23.102 5.735 1.00 62.62 408 GLN A C 1
ATOM 2722 O O . GLN A 1 379 ? 15.701 -23.497 5.472 1.00 61.60 408 GLN A O 1
ATOM 2728 N N . LYS A 1 380 ? 17.128 -21.839 6.0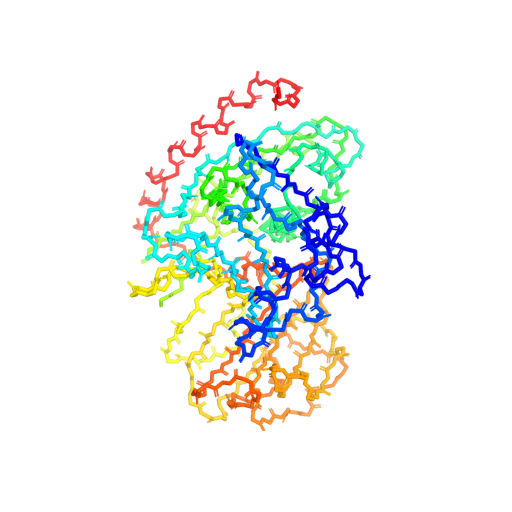70 1.00 57.94 409 LYS A N 1
ATOM 2729 C CA . LYS A 1 380 ? 15.998 -20.881 6.229 1.00 55.40 409 LYS A CA 1
ATOM 2730 C C . LYS A 1 380 ? 15.647 -20.184 4.904 1.00 54.84 409 LYS A C 1
ATOM 2731 O O . LYS A 1 380 ? 14.616 -19.492 4.881 1.00 53.51 409 LYS A O 1
ATOM 2737 N N . GLN A 1 381 ? 16.482 -20.321 3.863 1.00 55.98 410 GLN A N 1
ATOM 2738 C CA . GLN A 1 381 ? 16.251 -19.592 2.585 1.00 55.30 410 GLN A CA 1
ATOM 2739 C C . GLN A 1 381 ? 14.868 -19.929 2.020 1.00 50.19 410 GLN A C 1
ATOM 2740 O O . GLN A 1 381 ? 14.188 -18.989 1.596 1.00 47.37 410 GLN A O 1
ATOM 2746 N N . LYS A 1 382 ? 14.463 -21.199 2.039 1.00 49.20 411 LYS A N 1
ATOM 2747 C CA . LYS A 1 382 ? 13.123 -21.562 1.498 1.00 51.45 411 LYS A CA 1
ATOM 2748 C C . LYS A 1 382 ? 12.035 -20.808 2.273 1.00 46.22 411 LYS A C 1
ATOM 2749 O O . LYS A 1 382 ? 11.247 -20.098 1.638 1.00 41.90 411 LYS A O 1
ATOM 2755 N N . ALA A 1 383 ? 12.028 -20.921 3.603 1.00 43.19 412 ALA A N 1
ATOM 2756 C CA . ALA A 1 383 ? 10.991 -20.247 4.423 1.00 39.99 412 ALA A CA 1
ATOM 2757 C C . ALA A 1 383 ? 11.024 -18.728 4.209 1.00 39.83 412 ALA A C 1
ATOM 2758 O O . ALA A 1 383 ? 9.947 -18.116 4.106 1.00 33.82 412 ALA A O 1
ATOM 2760 N N . ASP A 1 384 ? 12.223 -18.137 4.168 1.00 39.03 413 ASP A N 1
ATOM 2761 C CA . ASP A 1 384 ? 12.381 -16.671 3.982 1.00 41.78 413 ASP A CA 1
ATOM 2762 C C . ASP A 1 384 ? 11.748 -16.226 2.652 1.00 40.51 413 ASP A C 1
ATOM 2763 O O . ASP A 1 384 ? 11.055 -15.184 2.635 1.00 39.54 413 ASP A O 1
ATOM 2768 N N . ALA A 1 385 ? 11.993 -16.967 1.569 1.00 39.08 414 ALA A N 1
ATOM 2769 C CA . ALA A 1 385 ? 11.390 -16.626 0.259 1.00 40.23 414 ALA A CA 1
ATOM 2770 C C . ALA A 1 385 ? 9.861 -16.547 0.383 1.00 37.94 414 ALA A C 1
ATOM 2771 O O . ALA A 1 385 ? 9.260 -15.614 -0.182 1.00 36.27 414 ALA A O 1
ATOM 2773 N N . LEU A 1 386 ? 9.245 -17.507 1.077 1.00 37.74 415 LEU A N 1
ATOM 2774 C CA . LEU A 1 386 ? 7.768 -17.503 1.216 1.00 36.69 415 LEU A CA 1
ATOM 2775 C C . LEU A 1 386 ? 7.295 -16.273 1.999 1.00 37.36 415 LEU A C 1
ATOM 2776 O O . LEU A 1 386 ? 6.355 -15.583 1.511 1.00 37.67 415 LEU A O 1
ATOM 2781 N N . LEU A 1 387 ? 7.875 -16.029 3.177 1.00 36.26 416 LEU A N 1
ATOM 2782 C CA . LEU A 1 387 ? 7.479 -14.856 3.999 1.00 39.55 416 LEU A CA 1
ATOM 2783 C C . LEU A 1 387 ? 7.655 -13.585 3.170 1.00 41.00 416 LEU A C 1
ATOM 2784 O O . LEU A 1 387 ? 6.709 -12.762 3.133 1.00 42.60 416 LEU A O 1
ATOM 2789 N N . ALA A 1 388 ? 8.822 -13.451 2.525 1.00 41.23 417 ALA A N 1
ATOM 2790 C CA . ALA A 1 388 ? 9.150 -12.278 1.685 1.00 42.14 417 ALA A CA 1
ATOM 2791 C C . ALA A 1 388 ? 8.090 -12.069 0.599 1.00 42.52 417 ALA A C 1
ATOM 2792 O O . ALA A 1 388 ? 7.669 -10.923 0.396 1.00 45.45 417 ALA A O 1
ATOM 2794 N N . ARG A 1 389 ? 7.661 -13.134 -0.080 1.00 40.03 418 ARG A N 1
ATOM 2795 C CA . ARG A 1 389 ? 6.673 -12.951 -1.170 1.00 39.90 418 ARG A CA 1
ATOM 2796 C C . ARG A 1 389 ? 5.366 -12.348 -0.626 1.00 38.91 418 ARG A C 1
ATOM 2797 O O . ARG A 1 389 ? 4.764 -11.511 -1.340 1.00 40.93 418 ARG A O 1
ATOM 2805 N N . LEU A 1 390 ? 4.903 -12.774 0.550 1.00 37.19 419 LEU A N 1
ATOM 2806 C CA . LEU A 1 390 ? 3.604 -12.267 1.072 1.00 38.49 419 LEU A CA 1
ATOM 2807 C C . LEU A 1 390 ? 3.753 -10.872 1.689 1.00 42.70 419 LEU A C 1
ATOM 2808 O O . LEU A 1 390 ? 2.720 -10.187 1.841 1.00 41.41 419 LEU A O 1
ATOM 2813 N N . ARG A 1 391 ? 4.988 -10.461 1.972 1.00 44.97 420 ARG A N 1
ATOM 2814 C CA . ARG A 1 391 ? 5.279 -9.125 2.554 1.00 51.82 420 ARG A CA 1
ATOM 2815 C C . ARG A 1 391 ? 4.756 -8.048 1.595 1.00 56.26 420 ARG A C 1
ATOM 2816 O O . ARG A 1 391 ? 4.165 -7.068 2.072 1.00 59.43 420 ARG A O 1
ATOM 2824 N N . GLY A 1 392 ? 4.926 -8.272 0.287 1.00 58.39 421 GLY A N 1
ATOM 2825 C CA . GLY A 1 392 ? 4.503 -7.341 -0.777 1.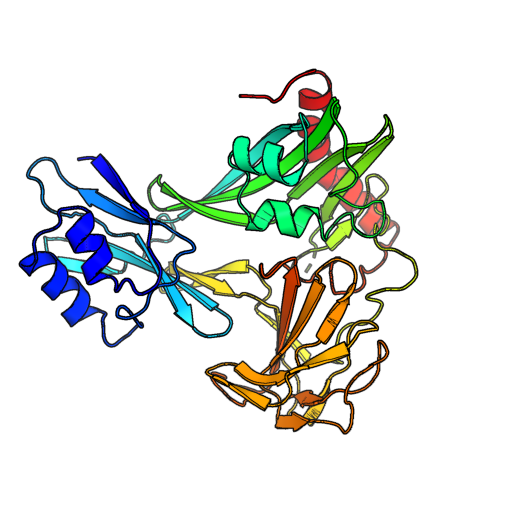00 64.60 421 GLY A CA 1
ATOM 2826 C C . GLY A 1 392 ? 2.993 -7.247 -0.934 1.00 68.16 421 GLY A C 1
ATOM 2827 O O . GLY A 1 392 ? 2.557 -6.561 -1.882 1.00 74.32 421 GLY A O 1
ATOM 2828 N N . ILE A 1 393 ? 2.219 -7.909 -0.061 1.00 68.90 422 ILE A N 1
ATOM 2829 C CA . ILE A 1 393 ? 0.726 -7.852 -0.130 1.00 63.58 422 ILE A CA 1
ATOM 2830 C C . ILE A 1 393 ? 0.234 -7.055 1.072 1.00 63.52 422 ILE A C 1
ATOM 2831 O O . ILE A 1 393 ? 0.496 -7.437 2.209 1.00 61.81 422 ILE A O 1
ATOM 2836 N N . PRO A 1 394 ? -0.511 -5.945 0.844 1.00 64.38 423 PRO A N 1
ATOM 2837 C CA . PRO A 1 394 ? -0.928 -5.034 1.917 1.00 63.36 423 PRO A CA 1
ATOM 2838 C C . PRO A 1 394 ? -2.156 -5.413 2.766 1.00 63.50 423 PRO A C 1
ATOM 2839 O O . PRO A 1 394 ? -2.506 -4.644 3.645 1.00 64.10 423 PRO A O 1
ATOM 2843 N N . VAL A 1 395 ? -2.773 -6.565 2.494 1.00 59.70 424 VAL A N 1
ATOM 2844 C CA . VAL A 1 395 ? -3.968 -7.041 3.252 1.00 59.10 424 VAL A CA 1
ATOM 2845 C C . VAL A 1 395 ? -3.763 -8.522 3.583 1.00 54.82 424 VAL A C 1
ATOM 2846 O O . VAL A 1 395 ? -2.826 -9.138 3.028 1.00 56.62 424 VAL A O 1
ATOM 2850 N N . THR A 1 396 ? -4.616 -9.060 4.454 1.00 52.24 425 THR A N 1
ATOM 2851 C CA . THR A 1 396 ? -4.624 -10.510 4.783 1.00 52.18 425 THR A CA 1
ATOM 2852 C C . THR A 1 396 ? -4.791 -11.303 3.473 1.00 55.54 425 THR A C 1
ATOM 2853 O O . THR A 1 396 ? -5.673 -10.923 2.666 1.00 54.94 425 THR A O 1
ATOM 2857 N N . VAL A 1 397 ? -3.955 -12.323 3.248 1.00 53.24 426 VAL A N 1
ATOM 2858 C CA . VAL A 1 397 ? -4.076 -13.193 2.036 1.00 55.35 426 VAL A CA 1
ATOM 2859 C C . VAL A 1 397 ? -5.202 -14.213 2.285 1.00 55.20 426 VAL A C 1
ATOM 2860 O O . VAL A 1 397 ? -5.134 -14.938 3.293 1.00 55.72 426 VAL A O 1
ATOM 2864 N N . SER A 1 398 ? -6.219 -14.258 1.417 1.00 57.11 427 SER A N 1
ATOM 2865 C CA . SER A 1 398 ? -7.399 -15.151 1.599 1.00 58.25 427 SER A CA 1
ATOM 2866 C C . SER A 1 398 ? -8.222 -15.293 0.298 1.00 54.42 427 SER A C 1
ATOM 2867 O O . SER A 1 398 ? -8.030 -14.497 -0.620 1.00 55.25 427 SER A O 1
#

B-factor: mean 47.43, std 15.54, range [24.94, 122.49]

InterPro domains:
  IPR011055 Duplicated hybrid motif [G3DSA:2.70.70.10] (268-393)
  IPR011055 Duplicated hybrid motif [SSF51261] (141-388)
  IPR016047 M23ase, beta-sheet core domain [PF01551] (294-387)
  IPR050570 Bacterial cell wall metabolism enzyme [PTHR21666] (19-390)
  IPR054512 DD-carboxypeptidase/endopeptidase Mpg-like, N-terminal [PF22310] (61-143)

Organism: Neisseria gonorrhoeae (strain ATCC 700825 / FA 1090) (NCBI:txid242231)

GO terms:
  GO:0004181 metallocarboxypeptidase activity (F, IDA)
  GO:0004222 metalloendopeptidase activity (F, IDA)
  GO:0031504 peptidoglycan-based cell wall organization (P, IDA)
  GO:0009253 peptidoglycan catabolic process (P, IDA)
  GO:0034614 cellular response to reactive oxygen species (P, IMP)
  GO:1903658 positive regulation of type IV pilus biogenesis (P, IMP)
  GO:0070301 cellular response to hydrogen peroxide (P, IMP)
  GO:0071236 cellular response to antibiotic (P, IMP)
  GO:0009290 DNA import into cell involved in transformation (P, IMP)

Foldseek 3Di:
DAKDWFQADFQDFLQNRCVVSVADNVLSCLVCVPCVVPAPRRGADRLTTWMFGADPVGHTFWIWGWGDDVQKIWIQIWGQDVHHTDGDQDLPQKDWDKDKWKAFDAAAQVVRCVVVVNRPQRVQQVQLLQVQPDGSRLAGGQKMKMWIFIFMAGNNRGGGTWDTQKMWIQGPNRIWIWGFDAPVEGTAIATLQQFANHDPAAQEAAFFDAPAFPDFAGWDQDPGRRTIMGRLFIWGHHDAFTFTWQRAKFFWPDAAQDAQQGTKIWTQDPQQKIKMWGQFPFADPDHTTGGGGHGGGGWHQGHNGDHTTIGIWMDHNRHTHRCHSRNHDHDRDDPVSSVVRNVVCVVVVVSVVVCVPPSHIDD

Radius of gyration: 21.57 Å; Cα contacts (8 Å, |Δi|>4): 899; chains: 1; bounding box: 58×55×52 Å

Solvent-accessible surface area: 16795 Å² total; per-residue (Å²): 80,136,53,43,104,42,57,7,85,123,68,9,22,0,32,65,0,0,52,99,34,68,20,61,208,115,18,13,40,98,0,42,148,99,9,39,81,127,24,55,7,186,129,11,134,47,66,27,38,1,20,2,19,19,3,72,132,58,43,1,114,24,0,3,3,6,3,42,79,56,6,27,24,40,9,3,9,2,31,53,88,88,40,94,4,127,74,5,50,47,94,74,10,15,117,72,70,96,30,59,49,1,2,28,2,134,126,50,2,51,34,3,0,46,138,24,142,0,28,60,42,1,47,10,20,0,20,6,2,1,54,26,93,20,73,3,106,27,7,139,144,53,12,10,0,6,0,15,3,25,5,4,62,6,58,51,28,72,20,4,4,22,40,2,32,0,0,0,0,30,65,74,69,76,62,30,13,0,4,15,14,124,134,86,42,38,3,27,9,3,8,69,93,1,145,38,3,39,106,205,34,38,27,89,53,74,0,10,134,64,107,134,28,50,16,50,37,17,39,114,62,65,88,132,99,43,41,31,53,16,6,14,0,5,18,1,18,5,88,110,34,20,59,0,94,0,1,4,97,14,68,20,75,78,77,19,154,64,60,18,11,0,21,0,0,12,0,113,16,76,116,23,12,24,0,0,0,0,7,0,41,45,62,18,166,5,147,28,125,7,186,34,23,65,41,0,0,56,0,0,38,28,36,102,30,151,30,55,21,0,4,0,1,0,44,1,86,51,36,31,2,18,0,15,3,10,0,12,40,12,80,152,21,85,143,78,45,43,61,51,3,42,67,84,30,118,174,13,39,62,76,0,42,161,22,104,69,49,116,93,47,67,155

Secondary structure (DSSP, 8-state):
-EEEEEEPPTT--HHHHHHHTT--HHHHHHHHHHHTTTS--SS--SSSEEEEEE-SSS-EEEEEEEEEETTEEEEEEEEEETTEEEE---TTSEEEEEEEEEEE-SS-HHHHHHHTT--HHHHHHHHHHHTTT--GGG--TT-EEEEEEEEEEETTEEEEEEEEEEEEEEETTEEEEEEEE------EEE-TTS-B-S-SSSS-S-SS--SEEEE-SEEEE-TTT--EEEE-SEEEE--TT-EEE-SSSEEEEEEEE-GGG-EEEEEE-STTEEEEEEEESEE-S--SEE-TT-EEEE-B--SS-SS-EEEEEEEETTEEE--TTTSSPPPPPPHHHHHHHHHHHHHHHHHHHHHHT-SS---